Protein AF-A0AAU8VJ16-F1 (afdb_monomer_lite)

InterPro domains:
  IPR004899 Pertactin, central region [PF03212] (388-450)
  IPR011050 Pectin lyase fold/virulence factor [SSF51126] (30-446)
  IPR012332 Autotransporter, pectate lyase C-like domain superfamily [G3DSA:2.160.20.20] (13-450)

pLDDT: mean 84.56, std 13.94, range [34.5, 98.81]

Organism: Neisseria lactamica (NCBI:txid486)

Sequence (450 aa):
MGDKVVPNMKNFDGTDVLEPKNWIIVKERGTGSVTNNGKGKAKYSLGSNKTDTGTVTLADKSWTGENKITFENTSIKGVGSDKVMFANQTLDTPNGMSDTTITFKGNNFLYEDGGKSRADEKDAVHFQKNLHRIPGNPSADIISHTKFVSEPGSALNMYVKSGPGKSRGIGVTQYKESVFYAGKKYYINQTEMEFRGAVNIKLERGNQNRSEHYGVFGNNTTVKGNGIGEPEGSYNKINFYSDVKIDVKPVLDENGKQVAIGDAINIDGKYTHVGISGDGKVQIDGDIHVLNGGTIDLNLKNKDSYINGEIHIGKLNYGGDPDGDQSNPDNQPSGQKLFEENRDDPDPEKNTTKLTLNMSNGARWNATNTSKINDLAIDNEAEITFGSDKRFINISTGTLKGNGIFHMSGDIAGNKSDRLIIRKSSEGHHQITYKDNGAAKTTGNESLLL

Radius of gyration: 23.17 Å; chains: 1; bounding box: 66×43×79 Å

Secondary structure (DSSP, 8-state):
--SSEEEEEE-TTSPEEE--SSEEEEEETTEEEEEETTTEEEP---S---TTSEEEEE--S-SSSEEEEEEESEEEEESSSSEEEEEETTTTTT----EEEEEEESEEEEEEETTS---SEEEEEEEEE---BPTT--SS-EEEEEEEEE-TT-EEEEEEE--SSEEEEEEEEESTT----TT--BEEEEEEEEE-SEEEEEEE-TT-TT-EEEEEEEEE-PPSSSS--SPTT-EEEEEE-S-EEEE-PPEE-TTS-EEE-EEEEEEESTTEEEEE-SSS-EEEESEEEEETT-EEEEEE-STT-EEES-EEES-SBSSS-TT--TT-GGG---S-BSSS---S-SSTTT---EEEEEE-TT-EEEE-S-EEEEEEEE-TT-EEEESBTTB--EEEEEEEEE--EEEEEEETTTTEE-EEEEEEEE-S--EEEEEE-S----SS------

Structure (mmCIF, N/CA/C/O backbone):
data_AF-A0AAU8VJ16-F1
#
_entry.id   AF-A0AAU8VJ16-F1
#
loop_
_atom_site.group_PDB
_atom_site.id
_atom_site.type_symbol
_atom_site.label_atom_id
_atom_site.label_alt_id
_atom_site.label_comp_id
_atom_site.label_asym_id
_atom_site.label_entity_id
_atom_site.label_seq_id
_atom_site.pdbx_PDB_ins_code
_atom_site.Cartn_x
_atom_site.Cartn_y
_atom_site.Cartn_z
_atom_site.occupancy
_atom_site.B_iso_or_equiv
_atom_site.auth_seq_id
_atom_site.auth_comp_id
_atom_site.auth_asym_id
_atom_site.auth_atom_id
_atom_site.pdbx_PDB_model_num
ATOM 1 N N . MET A 1 1 ? -16.758 -8.419 -22.222 1.00 51.06 1 MET A N 1
ATOM 2 C CA . MET A 1 1 ? -16.312 -9.085 -20.976 1.00 51.06 1 MET A CA 1
ATOM 3 C C . MET A 1 1 ? -15.849 -10.498 -21.290 1.00 51.06 1 MET A C 1
ATOM 5 O O . MET A 1 1 ? -16.322 -11.033 -22.284 1.00 51.06 1 MET A O 1
ATOM 9 N N . GLY A 1 2 ? -14.904 -11.030 -20.509 1.00 59.53 2 GLY A N 1
ATOM 10 C CA . GLY A 1 2 ? -14.386 -12.408 -20.546 1.00 59.53 2 GLY A CA 1
ATOM 11 C C . GLY A 1 2 ? -15.400 -13.515 -20.316 1.00 59.53 2 GLY A C 1
ATOM 12 O O . GLY A 1 2 ? -16.479 -13.219 -19.829 1.00 59.53 2 GLY A O 1
ATOM 13 N N . ASP A 1 3 ? -15.014 -14.770 -20.576 1.00 66.69 3 ASP A N 1
ATOM 14 C CA . ASP A 1 3 ? -15.786 -15.962 -20.158 1.00 66.69 3 ASP A CA 1
ATOM 15 C C . ASP A 1 3 ? -15.059 -16.791 -19.078 1.00 66.69 3 ASP A C 1
ATOM 17 O O . ASP A 1 3 ? -15.603 -17.763 -18.560 1.00 66.69 3 ASP A O 1
ATOM 21 N N . LYS A 1 4 ? -13.814 -16.433 -18.726 1.00 75.50 4 LYS A N 1
ATOM 22 C CA . LYS A 1 4 ? -12.993 -17.190 -17.776 1.00 75.50 4 LYS A CA 1
ATOM 23 C C . LYS A 1 4 ? -12.883 -16.462 -16.440 1.00 75.50 4 LYS A C 1
ATOM 25 O O . LYS A 1 4 ? -12.323 -15.368 -16.382 1.00 75.50 4 LYS A O 1
ATOM 30 N N . VAL A 1 5 ? -13.377 -17.108 -15.386 1.00 76.56 5 VAL A N 1
ATOM 31 C CA . VAL A 1 5 ? -13.270 -16.648 -13.996 1.00 76.56 5 VAL A CA 1
ATOM 32 C C . VAL A 1 5 ? -11.818 -16.704 -13.533 1.00 76.56 5 VAL A C 1
ATOM 34 O O . VAL A 1 5 ? -11.137 -17.719 -13.708 1.00 76.56 5 VAL A O 1
ATOM 37 N N . VAL A 1 6 ? -11.353 -15.614 -12.926 1.00 74.06 6 VAL A N 1
ATOM 38 C CA . VAL A 1 6 ? -10.101 -15.579 -12.172 1.00 74.06 6 VAL A CA 1
ATOM 39 C C . VAL A 1 6 ? -10.373 -16.162 -10.785 1.00 74.06 6 VAL A C 1
ATOM 41 O O . VAL A 1 6 ? -11.157 -15.582 -10.031 1.00 74.06 6 VAL A O 1
ATOM 44 N N . PRO A 1 7 ? -9.750 -17.294 -10.413 1.00 74.81 7 PRO A N 1
ATOM 45 C CA . PRO A 1 7 ? -9.987 -17.900 -9.112 1.00 74.81 7 PRO A CA 1
ATOM 46 C C . PRO A 1 7 ? -9.693 -16.926 -7.970 1.00 74.81 7 PRO A C 1
ATOM 48 O O . PRO A 1 7 ? -8.707 -16.193 -8.000 1.00 74.81 7 PRO A O 1
ATOM 51 N N . ASN A 1 8 ? -10.548 -16.957 -6.949 1.00 83.00 8 ASN A N 1
ATOM 52 C CA . ASN A 1 8 ? -10.393 -16.241 -5.682 1.00 83.00 8 ASN A CA 1
ATOM 53 C C . ASN A 1 8 ? -10.434 -14.703 -5.762 1.00 83.00 8 ASN A C 1
ATOM 55 O O . ASN A 1 8 ? -10.378 -14.061 -4.714 1.00 83.00 8 ASN A O 1
ATOM 59 N N . MET A 1 9 ? -10.582 -14.094 -6.941 1.00 88.75 9 MET A N 1
ATOM 60 C CA . MET A 1 9 ? -10.633 -12.639 -7.103 1.00 88.75 9 MET A CA 1
ATOM 61 C C . MET A 1 9 ? -12.059 -12.159 -7.380 1.00 88.75 9 MET A C 1
ATOM 63 O O . MET A 1 9 ? -12.750 -12.696 -8.245 1.00 88.75 9 MET A O 1
ATOM 67 N N . LYS A 1 10 ? -12.497 -11.131 -6.649 1.00 90.94 10 LYS A N 1
ATOM 68 C CA . LYS A 1 10 ? -13.847 -10.566 -6.753 1.00 90.94 10 LYS A CA 1
ATOM 69 C C . LYS A 1 10 ? -13.797 -9.088 -7.111 1.00 90.94 10 LYS A C 1
ATOM 71 O O . LYS A 1 10 ? -12.908 -8.378 -6.641 1.00 90.94 10 LYS A O 1
ATOM 76 N N . ASN A 1 11 ? -14.769 -8.632 -7.894 1.00 90.12 11 ASN A N 1
ATOM 77 C CA . ASN A 1 11 ? -15.029 -7.219 -8.137 1.00 90.12 11 ASN A CA 1
ATOM 78 C C . ASN A 1 11 ? -15.466 -6.512 -6.835 1.00 90.12 11 ASN A C 1
ATOM 80 O O . ASN A 1 11 ? -15.624 -7.120 -5.767 1.00 90.12 11 ASN A O 1
ATOM 84 N N . PHE A 1 12 ? -15.668 -5.201 -6.926 1.00 91.00 12 PHE A N 1
ATOM 85 C CA . PHE A 1 12 ? -16.088 -4.332 -5.821 1.00 91.00 12 PHE A CA 1
ATOM 86 C C . PHE A 1 12 ? -17.484 -4.654 -5.271 1.00 91.00 12 PHE A C 1
ATOM 88 O O . PHE A 1 12 ? -17.771 -4.375 -4.110 1.00 91.00 12 PHE A O 1
ATOM 95 N N . ASP A 1 13 ? -18.336 -5.259 -6.097 1.00 88.94 13 ASP A N 1
ATOM 96 C CA . ASP A 1 13 ? -19.688 -5.716 -5.762 1.00 88.94 13 ASP A CA 1
ATOM 97 C C . ASP A 1 13 ? -19.746 -7.197 -5.333 1.00 88.94 13 ASP A C 1
ATOM 99 O O . ASP A 1 13 ? -20.822 -7.723 -5.063 1.00 88.94 13 ASP A O 1
ATOM 103 N N . GLY A 1 14 ? -18.599 -7.886 -5.274 1.00 88.50 14 GLY A N 1
ATOM 104 C CA . GLY A 1 14 ? -18.513 -9.302 -4.909 1.00 88.50 14 GLY A CA 1
ATOM 105 C C . GLY A 1 14 ? -18.699 -10.290 -6.068 1.00 88.50 14 GLY A C 1
ATOM 106 O O . GLY A 1 14 ? -18.567 -11.498 -5.851 1.00 88.50 14 GLY A O 1
ATOM 107 N N . THR A 1 15 ? -18.951 -9.821 -7.293 1.00 90.38 15 THR A N 1
ATOM 108 C CA . THR A 1 15 ? -19.018 -10.684 -8.486 1.00 90.38 15 THR A CA 1
ATOM 109 C C . THR A 1 15 ? -17.631 -11.181 -8.911 1.00 90.38 15 THR A C 1
ATOM 111 O O . THR A 1 15 ? -16.605 -10.652 -8.480 1.00 90.38 15 THR A O 1
ATOM 114 N N . ASP A 1 16 ? -17.568 -12.230 -9.732 1.00 89.88 16 ASP A N 1
ATOM 115 C CA . ASP A 1 16 ? -16.298 -12.784 -10.216 1.00 89.88 16 ASP A CA 1
ATOM 116 C C . ASP A 1 16 ? -15.562 -11.836 -11.172 1.00 89.88 16 ASP A C 1
ATOM 118 O O . ASP A 1 16 ? -16.153 -11.251 -12.083 1.00 89.88 16 ASP A O 1
ATOM 122 N N . VAL A 1 17 ? -14.238 -11.738 -11.014 1.00 86.62 17 VAL A N 1
ATOM 123 C CA . VAL A 1 17 ? -13.381 -11.074 -12.007 1.00 86.62 17 VAL A CA 1
ATOM 124 C C . VAL A 1 17 ? -13.226 -11.987 -13.225 1.00 86.62 17 VAL A C 1
ATOM 126 O O . VAL A 1 17 ? -12.879 -13.163 -13.097 1.00 86.62 17 VAL A O 1
ATOM 129 N N . LEU A 1 18 ? -13.454 -11.439 -14.422 1.00 83.88 18 LEU A N 1
ATOM 130 C CA . LEU A 1 18 ? -13.369 -12.173 -15.689 1.00 83.88 18 LEU A CA 1
ATOM 131 C C . LEU A 1 18 ? -12.156 -11.720 -16.512 1.00 83.88 18 LEU A C 1
ATOM 133 O O . LEU A 1 18 ? -11.977 -10.524 -16.763 1.00 83.88 18 LEU A O 1
ATOM 137 N N . GLU A 1 19 ? -11.351 -12.675 -16.990 1.00 79.56 19 GLU A N 1
ATOM 138 C CA . GLU A 1 19 ? -10.197 -12.396 -17.860 1.00 79.56 19 GLU A CA 1
ATOM 139 C C . GLU A 1 19 ? -10.647 -11.790 -19.208 1.00 79.56 19 GLU A C 1
ATOM 141 O O . GLU A 1 19 ? -11.591 -12.295 -19.812 1.00 79.56 19 GLU A O 1
ATOM 146 N N . PRO A 1 20 ? -9.990 -10.752 -19.757 1.00 76.44 20 PRO A N 1
ATOM 147 C CA . PRO A 1 20 ? -10.405 -10.144 -21.025 1.00 76.44 20 PRO A CA 1
ATOM 148 C C . PRO A 1 20 ? -10.363 -11.125 -22.218 1.00 76.44 20 PRO A C 1
ATOM 150 O O . PRO A 1 20 ? -9.493 -11.988 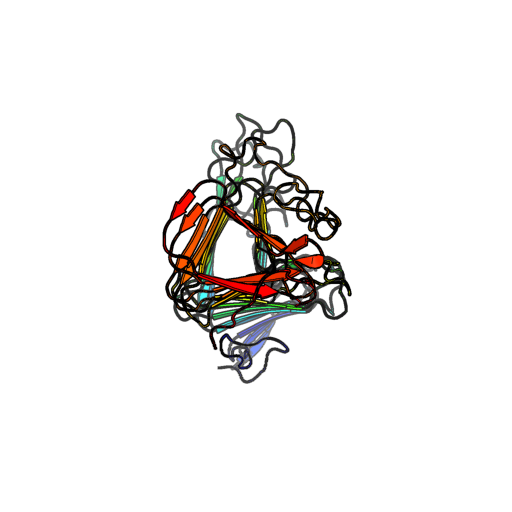-22.309 1.00 76.44 20 PRO A O 1
ATOM 153 N N . LYS A 1 21 ? -11.292 -10.961 -23.179 1.00 70.19 21 LYS A N 1
ATOM 154 C CA . LYS A 1 21 ? -11.467 -11.854 -24.349 1.00 70.19 21 LYS A CA 1
ATOM 155 C C . LYS A 1 21 ? -10.409 -11.719 -25.446 1.00 70.19 21 LYS A C 1
ATOM 157 O O . LYS A 1 21 ? -10.476 -12.497 -26.389 1.00 70.19 21 LYS A O 1
ATOM 162 N N . ASN A 1 22 ? -9.474 -10.773 -25.381 1.00 69.44 22 ASN A N 1
ATOM 163 C CA . ASN A 1 22 ? -8.742 -10.354 -26.582 1.00 69.44 22 ASN A CA 1
ATOM 164 C C . ASN A 1 22 ? -7.301 -10.874 -26.628 1.00 69.44 22 ASN A C 1
ATOM 166 O O . ASN A 1 22 ? -6.994 -11.759 -27.429 1.00 69.44 22 ASN A O 1
ATOM 170 N N . TRP A 1 23 ? -6.426 -10.327 -25.782 1.00 72.62 23 TRP A N 1
ATOM 171 C CA . TRP A 1 23 ? -4.989 -10.585 -25.841 1.00 72.62 23 TRP A CA 1
ATOM 172 C C . TRP A 1 23 ? -4.495 -11.257 -24.569 1.00 72.62 23 TRP A C 1
ATOM 174 O O . TRP A 1 23 ? -4.743 -10.767 -23.469 1.00 72.62 23 TRP A O 1
ATOM 184 N N . ILE A 1 24 ? -3.764 -12.361 -24.729 1.00 75.75 24 ILE A N 1
ATOM 185 C CA . ILE A 1 24 ? -3.084 -13.044 -23.627 1.00 75.75 24 ILE A CA 1
ATOM 186 C C . ILE A 1 24 ? -1.586 -13.112 -23.930 1.00 75.75 24 ILE A C 1
ATOM 188 O O . ILE A 1 24 ? -1.179 -13.681 -24.945 1.00 75.75 24 ILE A O 1
ATOM 192 N N . ILE A 1 25 ? -0.775 -12.561 -23.030 1.00 77.94 25 ILE A N 1
ATOM 193 C CA . ILE A 1 25 ? 0.686 -12.656 -23.030 1.00 77.94 25 ILE A CA 1
ATOM 194 C C . ILE A 1 25 ? 1.082 -13.629 -21.922 1.00 77.94 25 ILE A C 1
ATOM 196 O O . ILE A 1 25 ? 0.702 -13.434 -20.770 1.00 77.94 25 ILE A O 1
ATOM 200 N N . VAL A 1 26 ? 1.841 -14.674 -22.252 1.00 73.12 26 VAL A N 1
ATOM 201 C CA . VAL A 1 26 ? 2.307 -15.669 -21.271 1.00 73.12 26 VAL A CA 1
ATOM 202 C C . VAL A 1 26 ? 3.798 -15.912 -21.449 1.00 73.12 26 VAL A C 1
ATOM 204 O O . VAL A 1 26 ? 4.249 -16.146 -22.574 1.00 73.12 26 VAL A O 1
ATOM 207 N N . LYS A 1 27 ? 4.556 -15.911 -20.347 1.00 69.69 27 LYS A N 1
ATOM 208 C CA . LYS A 1 27 ? 5.948 -16.384 -20.321 1.00 69.69 27 LYS A CA 1
ATOM 209 C C . LYS A 1 27 ? 6.040 -17.732 -19.602 1.00 69.69 27 LYS A C 1
ATOM 211 O O . LYS A 1 27 ? 5.878 -17.827 -18.383 1.00 69.69 27 LYS A O 1
ATOM 216 N N . GLU A 1 28 ? 6.344 -18.774 -20.374 1.00 67.75 28 GLU A N 1
ATOM 217 C CA . GLU A 1 28 ? 6.612 -20.134 -19.901 1.00 67.75 28 GLU A CA 1
ATOM 218 C C . GLU A 1 28 ? 8.118 -20.399 -20.058 1.00 67.75 28 GLU A C 1
ATOM 220 O O . GLU A 1 28 ? 8.608 -20.549 -21.175 1.00 67.75 28 GLU A O 1
ATOM 225 N N . ARG A 1 29 ? 8.865 -20.390 -18.940 1.00 62.47 29 ARG A N 1
ATOM 226 C CA . ARG A 1 29 ? 10.309 -20.716 -18.832 1.00 62.47 29 ARG A CA 1
ATOM 227 C C . ARG A 1 29 ? 11.164 -20.323 -20.051 1.00 62.47 29 ARG A C 1
ATOM 229 O O . ARG A 1 29 ? 11.366 -21.116 -20.965 1.00 62.47 29 ARG A O 1
ATOM 236 N N . GLY A 1 30 ? 11.702 -19.105 -20.045 1.00 56.12 30 GLY A N 1
ATOM 237 C CA . GLY A 1 30 ? 12.619 -18.611 -21.084 1.00 56.12 30 GLY A CA 1
ATOM 238 C C . GLY A 1 30 ? 11.999 -18.383 -22.471 1.00 56.12 30 GLY A C 1
ATOM 239 O O . GLY A 1 30 ? 12.642 -17.777 -23.319 1.00 56.12 30 GLY A O 1
ATOM 240 N N . THR A 1 31 ? 10.741 -18.781 -22.705 1.00 55.09 31 THR A N 1
ATOM 241 C CA . THR A 1 31 ? 10.018 -18.515 -23.958 1.00 55.09 31 THR A CA 1
ATOM 242 C C . THR A 1 31 ? 8.702 -17.776 -23.704 1.00 55.09 31 THR A C 1
ATOM 244 O O . THR A 1 31 ? 7.979 -18.055 -22.747 1.00 55.09 31 THR A O 1
ATOM 247 N N . GLY A 1 32 ? 8.410 -16.778 -24.542 1.00 59.78 32 GLY A N 1
ATOM 248 C CA . GLY A 1 32 ? 7.177 -15.991 -24.503 1.00 59.78 32 GLY A CA 1
ATOM 249 C C . GLY A 1 32 ? 6.189 -16.421 -25.588 1.00 59.78 32 GLY A C 1
ATOM 250 O O . GLY A 1 32 ? 6.571 -16.942 -26.637 1.00 59.78 32 GLY A O 1
ATOM 251 N N . SER A 1 33 ? 4.899 -16.193 -25.361 1.00 53.28 33 SER A N 1
ATOM 252 C CA . SER A 1 33 ? 3.878 -16.309 -26.404 1.00 53.28 33 SER A CA 1
ATOM 253 C C . SER A 1 33 ? 2.828 -15.214 -26.264 1.00 53.28 33 SER A C 1
ATOM 255 O O . SER A 1 33 ? 2.486 -14.808 -25.152 1.00 53.28 33 SER A O 1
ATOM 257 N N . VAL A 1 34 ? 2.318 -14.742 -27.402 1.00 58.56 34 VAL A N 1
ATOM 258 C CA . VAL A 1 34 ? 1.221 -13.777 -27.484 1.00 58.56 34 VAL A CA 1
ATOM 259 C C . VAL A 1 34 ? 0.097 -14.424 -28.279 1.00 58.56 34 VAL A C 1
ATOM 261 O O . VAL A 1 34 ? 0.262 -14.810 -29.435 1.00 58.56 34 VAL A O 1
ATOM 264 N N . THR A 1 35 ? -1.065 -14.575 -27.659 1.00 53.47 35 THR A N 1
ATOM 265 C CA . THR A 1 35 ? -2.244 -15.135 -28.322 1.00 53.47 35 THR A CA 1
ATOM 266 C C . THR A 1 35 ? -3.280 -14.040 -28.493 1.00 53.47 35 THR A C 1
ATOM 268 O O . THR A 1 35 ? -3.657 -13.392 -27.517 1.00 53.47 35 THR A O 1
ATOM 271 N N . ASN A 1 36 ? -3.740 -13.851 -29.729 1.00 61.31 36 ASN A N 1
ATOM 272 C CA . ASN A 1 36 ? -4.968 -13.119 -30.006 1.00 61.31 36 ASN A CA 1
ATOM 273 C C . ASN A 1 36 ? -6.073 -14.153 -30.225 1.00 61.31 36 ASN A C 1
ATOM 275 O O . ASN A 1 36 ? -5.966 -14.993 -31.125 1.00 61.31 36 ASN A O 1
ATOM 279 N N . ASN A 1 37 ? -7.132 -14.085 -29.423 1.00 56.41 37 ASN A N 1
ATOM 280 C CA . ASN A 1 37 ? -8.215 -15.068 -29.439 1.00 56.41 37 ASN A CA 1
ATOM 281 C C . ASN A 1 37 ? -8.978 -15.145 -30.782 1.00 56.41 37 ASN A C 1
ATOM 283 O O . ASN A 1 37 ? -9.741 -16.085 -30.979 1.00 56.41 37 ASN A O 1
ATOM 287 N N . GLY A 1 38 ? -8.735 -14.229 -31.733 1.00 50.56 38 GLY A N 1
ATOM 288 C CA . GLY A 1 38 ? -9.281 -14.283 -33.095 1.00 50.56 38 GLY A CA 1
ATOM 289 C C . GLY A 1 38 ? -8.346 -14.797 -34.204 1.00 50.56 38 GLY A C 1
ATOM 290 O O . GLY A 1 38 ? -8.825 -15.003 -35.316 1.00 50.56 38 GLY A O 1
ATOM 291 N N . LYS A 1 39 ? -7.029 -14.971 -33.978 1.00 51.69 39 LYS A N 1
ATOM 292 C CA . LYS A 1 39 ? -6.057 -15.268 -35.068 1.00 51.69 39 LYS A CA 1
ATOM 293 C C . LYS A 1 39 ? -4.964 -16.302 -34.736 1.00 51.69 39 LYS A C 1
ATOM 295 O O . LYS A 1 39 ? -3.974 -16.403 -35.456 1.00 51.69 39 LYS A O 1
ATOM 300 N N . GLY A 1 40 ? -5.151 -17.114 -33.695 1.00 54.44 40 GLY A N 1
ATOM 301 C CA . GLY A 1 40 ? -4.187 -18.152 -33.303 1.00 54.44 40 GLY A CA 1
ATOM 302 C C . GLY A 1 40 ? -2.996 -17.617 -32.493 1.00 54.44 40 GLY A C 1
ATOM 303 O O . GLY A 1 40 ? -2.918 -16.432 -32.165 1.00 54.44 40 GLY A O 1
ATOM 304 N N . LYS A 1 41 ? -2.078 -18.513 -32.100 1.00 49.53 41 LYS A N 1
ATOM 305 C CA . LYS A 1 41 ? -0.912 -18.176 -31.262 1.00 49.53 41 LYS A CA 1
ATOM 306 C C . LYS A 1 41 ? 0.224 -17.607 -32.116 1.00 49.53 41 LYS A C 1
ATOM 308 O O . LYS A 1 41 ? 0.765 -18.327 -32.952 1.00 49.53 41 LYS A O 1
ATOM 313 N N . ALA A 1 42 ? 0.652 -16.377 -31.845 1.00 48.09 42 ALA A N 1
ATOM 314 C CA . ALA A 1 42 ? 1.923 -15.855 -32.332 1.00 48.09 42 ALA A CA 1
ATOM 315 C C . ALA A 1 42 ? 3.000 -16.091 -31.257 1.00 48.09 42 ALA A C 1
ATOM 317 O O . ALA A 1 42 ? 2.889 -15.640 -30.115 1.00 48.09 42 ALA A O 1
ATOM 318 N N . LYS A 1 43 ? 4.048 -16.849 -31.585 1.00 43.66 43 LYS A N 1
ATOM 319 C CA . LYS A 1 43 ? 5.200 -17.003 -30.686 1.00 43.66 43 LYS A CA 1
ATOM 320 C C . LYS A 1 43 ? 6.145 -15.822 -30.907 1.00 43.66 43 LYS A C 1
ATOM 322 O O . LYS A 1 43 ? 6.612 -15.631 -32.023 1.00 43.66 43 LYS A O 1
ATOM 327 N N . TYR A 1 44 ? 6.441 -15.067 -29.852 1.00 41.22 44 TYR A N 1
ATOM 328 C CA . TYR A 1 44 ? 7.488 -14.045 -29.850 1.00 41.22 44 TYR A CA 1
ATOM 329 C C . TYR A 1 44 ? 8.476 -14.363 -28.731 1.00 41.22 44 TYR A C 1
ATOM 331 O O . TYR A 1 44 ? 8.076 -14.651 -27.603 1.00 41.22 44 TYR A O 1
ATOM 339 N N . SER A 1 45 ? 9.769 -14.303 -29.028 1.00 41.50 45 SER A N 1
ATOM 340 C CA . SER A 1 45 ? 10.815 -14.488 -28.025 1.00 41.50 45 SER A CA 1
ATOM 341 C C . SER A 1 45 ? 10.952 -13.213 -27.194 1.00 41.50 45 SER A C 1
ATOM 343 O O . SER A 1 45 ? 11.519 -12.227 -27.655 1.00 41.50 45 SER A O 1
ATOM 345 N N . LEU A 1 46 ? 10.418 -13.217 -25.971 1.00 51.09 46 LEU A N 1
ATOM 346 C CA . LEU A 1 46 ? 10.682 -12.160 -24.992 1.00 51.09 46 LEU A CA 1
ATOM 347 C C . LEU A 1 46 ? 12.099 -12.369 -24.438 1.00 51.09 46 LEU A C 1
ATOM 349 O O . LEU A 1 46 ? 12.411 -13.436 -23.913 1.00 51.09 46 LEU A O 1
ATOM 353 N N . GLY A 1 47 ? 12.957 -11.364 -24.632 1.00 45.88 47 GLY A N 1
ATOM 354 C CA . GLY A 1 47 ? 14.425 -11.449 -24.686 1.00 45.88 47 GLY A CA 1
ATOM 355 C C . GLY A 1 47 ? 15.197 -11.763 -23.400 1.00 45.88 47 GLY A C 1
ATOM 356 O O . GLY A 1 47 ? 16.298 -11.255 -23.228 1.00 45.88 47 GLY A O 1
ATOM 357 N N . SER A 1 48 ? 14.683 -12.601 -22.501 1.00 54.09 48 SER A N 1
ATOM 358 C CA . SER A 1 48 ? 15.468 -13.086 -21.364 1.00 54.09 48 SER A CA 1
ATOM 359 C C . SER A 1 48 ? 15.099 -14.521 -20.995 1.00 54.09 48 SER A C 1
ATOM 361 O O . SER A 1 48 ? 13.981 -14.795 -20.546 1.00 54.09 48 SER A O 1
ATOM 363 N N . ASN A 1 49 ? 16.089 -15.415 -21.108 1.00 56.50 49 ASN A N 1
ATOM 364 C CA . ASN A 1 49 ? 16.051 -16.765 -20.537 1.00 56.50 49 ASN A CA 1
ATOM 365 C C . ASN A 1 49 ? 16.106 -16.754 -18.999 1.00 56.50 49 ASN A C 1
ATOM 367 O O . ASN A 1 49 ? 15.942 -17.807 -18.385 1.00 56.50 49 ASN A O 1
ATOM 371 N N . LYS A 1 50 ? 16.347 -15.595 -18.365 1.00 63.12 50 LYS A N 1
ATOM 372 C CA . LYS A 1 50 ? 16.422 -15.496 -16.910 1.00 63.12 50 LYS A CA 1
ATOM 373 C C . LYS A 1 50 ? 15.018 -15.494 -16.298 1.00 63.12 50 LYS A C 1
ATOM 375 O O . LYS A 1 50 ? 14.130 -14.752 -16.730 1.00 63.12 50 LYS A O 1
ATOM 380 N N . THR A 1 51 ? 14.811 -16.349 -15.303 1.00 59.81 51 THR A N 1
ATOM 381 C CA . THR A 1 51 ? 13.527 -16.524 -14.603 1.00 59.81 51 THR A CA 1
ATOM 382 C C . THR A 1 51 ? 13.254 -15.431 -13.570 1.00 59.81 51 THR A C 1
ATOM 384 O O . THR A 1 51 ? 12.093 -15.171 -13.283 1.00 59.81 51 THR A O 1
ATOM 387 N N . ASP A 1 52 ? 14.302 -14.743 -13.108 1.00 67.25 52 ASP A N 1
ATOM 388 C CA . ASP A 1 52 ? 14.266 -13.589 -12.191 1.00 67.25 52 ASP A CA 1
ATOM 389 C C . ASP A 1 52 ? 13.692 -12.304 -12.816 1.00 67.25 52 ASP A C 1
ATOM 391 O O . ASP A 1 52 ? 13.529 -11.289 -12.142 1.00 67.25 52 ASP A O 1
ATOM 395 N N . THR A 1 53 ? 13.353 -12.343 -14.108 1.00 74.38 53 THR A N 1
ATOM 396 C CA . THR A 1 53 ? 12.752 -11.226 -14.845 1.00 74.38 53 THR A CA 1
ATOM 397 C C . THR A 1 53 ? 11.230 -11.318 -14.917 1.00 74.38 53 THR A C 1
ATOM 399 O O . THR A 1 53 ? 10.623 -12.338 -14.583 1.00 74.38 53 THR A O 1
ATOM 402 N N . GLY A 1 54 ? 10.603 -10.247 -15.410 1.00 79.75 54 GLY A N 1
ATOM 403 C CA . GLY A 1 54 ? 9.167 -10.204 -15.648 1.00 79.75 54 GLY A CA 1
ATOM 404 C C . GLY A 1 54 ? 8.721 -10.965 -16.898 1.00 79.75 54 GLY A C 1
ATOM 405 O O . GLY A 1 54 ? 9.507 -11.194 -17.826 1.00 79.75 54 GLY A O 1
ATOM 406 N N . THR A 1 55 ? 7.429 -11.302 -16.963 1.00 83.44 55 THR A N 1
ATOM 407 C CA . THR A 1 55 ? 6.769 -11.681 -18.227 1.00 83.44 55 THR A CA 1
ATOM 408 C C . THR A 1 55 ? 6.935 -10.571 -19.257 1.00 83.44 55 THR A C 1
ATOM 410 O O . THR A 1 55 ? 7.396 -10.831 -20.363 1.00 83.44 55 THR A O 1
ATOM 413 N N . VAL A 1 56 ? 6.668 -9.327 -18.866 1.00 84.06 56 VAL A N 1
ATOM 414 C CA . VAL A 1 56 ? 7.081 -8.122 -19.585 1.00 84.06 56 VAL A CA 1
ATOM 415 C C . VAL A 1 56 ? 8.255 -7.514 -18.832 1.00 84.06 56 VAL A C 1
ATOM 417 O O . VAL A 1 56 ? 8.139 -7.204 -17.649 1.00 84.06 56 VAL A O 1
ATOM 420 N N . THR A 1 57 ? 9.390 -7.358 -19.512 1.00 80.81 57 THR A N 1
ATOM 421 C CA . THR A 1 57 ? 10.587 -6.729 -18.943 1.00 80.81 57 THR A CA 1
ATOM 422 C C . THR A 1 57 ? 10.901 -5.441 -19.686 1.00 80.81 57 THR A C 1
ATOM 424 O O . THR A 1 57 ? 10.963 -5.440 -20.914 1.00 80.81 57 THR A O 1
ATOM 427 N N . LEU A 1 58 ? 11.103 -4.363 -18.933 1.00 77.62 58 LEU A N 1
ATOM 428 C CA . LEU A 1 58 ? 11.457 -3.038 -19.424 1.00 77.62 58 LEU A CA 1
ATOM 429 C C . LEU A 1 58 ? 12.917 -2.762 -19.061 1.00 77.62 58 LEU A C 1
ATOM 431 O O . LEU A 1 58 ? 13.249 -2.529 -17.898 1.00 77.62 58 LEU A O 1
ATOM 435 N N . ALA A 1 59 ? 13.779 -2.869 -20.067 1.00 72.81 59 ALA A N 1
ATOM 436 C CA . ALA A 1 59 ? 15.202 -2.568 -19.993 1.00 72.81 59 ALA A CA 1
ATOM 437 C C . ALA A 1 59 ? 15.682 -2.246 -21.415 1.00 72.81 59 ALA A C 1
ATOM 439 O O . ALA A 1 59 ? 15.848 -3.149 -22.234 1.00 72.81 59 ALA A O 1
ATOM 440 N N . ASP A 1 60 ? 15.850 -0.964 -21.733 1.00 67.81 60 ASP A N 1
ATOM 441 C CA . ASP A 1 60 ? 16.228 -0.500 -23.075 1.00 67.81 60 ASP A CA 1
ATOM 442 C C . ASP A 1 60 ? 17.705 -0.097 -23.186 1.00 67.81 60 ASP A C 1
ATOM 444 O O . ASP A 1 60 ? 18.160 0.257 -24.272 1.00 67.81 60 ASP A O 1
ATOM 448 N N . LYS A 1 61 ? 18.473 -0.211 -22.091 1.00 73.50 61 LYS A N 1
ATOM 449 C CA . LYS A 1 61 ? 19.916 0.083 -22.051 1.00 73.50 61 LYS A CA 1
ATOM 450 C C . LYS A 1 61 ? 20.229 1.472 -22.611 1.00 73.50 61 LYS A C 1
ATOM 452 O O . LYS A 1 61 ? 21.232 1.647 -23.307 1.00 73.50 61 LYS A O 1
ATOM 457 N N . SER A 1 62 ? 19.358 2.431 -22.341 1.00 71.44 62 SER A N 1
ATOM 458 C CA . SER A 1 62 ? 19.518 3.811 -22.760 1.00 71.44 62 SER A CA 1
ATOM 459 C C . SER A 1 62 ? 19.042 4.730 -21.640 1.00 71.44 62 SER A C 1
ATOM 461 O O . SER A 1 62 ? 18.209 4.357 -20.826 1.00 71.44 62 SER A O 1
ATOM 463 N N . TRP A 1 63 ? 19.593 5.937 -21.577 1.00 71.56 63 TRP A N 1
ATOM 464 C CA . TRP A 1 63 ? 19.075 7.046 -20.763 1.00 71.56 63 TRP A CA 1
ATOM 465 C C . TRP A 1 63 ? 18.570 8.195 -21.646 1.00 71.56 63 TRP A C 1
ATOM 467 O O . TRP A 1 63 ? 18.293 9.291 -21.167 1.00 71.56 63 TRP A O 1
ATOM 477 N N . THR A 1 64 ? 18.497 7.958 -22.956 1.00 73.38 64 THR A N 1
ATOM 478 C CA . THR A 1 64 ? 18.013 8.905 -23.959 1.00 73.38 64 THR A CA 1
ATOM 479 C C . THR A 1 64 ? 16.888 8.282 -24.765 1.00 73.38 64 THR A C 1
ATOM 481 O O . THR A 1 64 ? 16.986 7.128 -25.180 1.00 73.38 64 THR A O 1
ATOM 484 N N . GLY A 1 65 ? 15.866 9.075 -25.067 1.00 76.69 65 GLY A N 1
ATOM 485 C CA . GLY A 1 65 ? 14.697 8.619 -25.808 1.00 76.69 65 GLY A CA 1
ATOM 486 C C . GLY A 1 65 ? 13.491 8.402 -24.906 1.00 76.69 65 GLY A C 1
ATOM 487 O O . GLY A 1 65 ? 13.507 8.741 -23.723 1.00 76.69 65 GLY A O 1
ATOM 488 N N . GLU A 1 66 ? 12.430 7.879 -25.506 1.00 83.12 66 GLU A N 1
ATOM 489 C CA . GLU A 1 66 ? 11.129 7.733 -24.868 1.00 83.12 66 GLU A CA 1
ATOM 490 C C . GLU A 1 66 ? 10.501 6.401 -25.290 1.00 83.12 66 GLU A C 1
ATOM 492 O O . GLU A 1 66 ? 10.380 6.106 -26.482 1.00 83.12 66 GLU A O 1
ATOM 497 N N . ASN A 1 67 ? 10.071 5.608 -24.313 1.00 80.50 67 ASN A N 1
ATOM 498 C CA . ASN A 1 67 ? 9.307 4.388 -24.526 1.00 80.50 67 ASN A CA 1
ATOM 499 C C . ASN A 1 67 ? 7.834 4.656 -24.217 1.00 80.50 67 ASN A C 1
ATOM 501 O O . ASN A 1 67 ? 7.484 5.061 -23.110 1.00 80.50 67 ASN A O 1
ATOM 505 N N . LYS A 1 68 ? 6.953 4.383 -25.181 1.00 86.25 68 LYS A N 1
ATOM 506 C CA . LYS A 1 68 ? 5.496 4.462 -25.011 1.00 86.25 68 LYS A CA 1
ATOM 507 C C . LYS A 1 68 ? 4.885 3.095 -25.252 1.00 86.25 68 LYS A C 1
ATOM 509 O O . LYS A 1 68 ? 4.945 2.573 -26.361 1.00 86.25 68 LYS A O 1
ATOM 514 N N . ILE A 1 69 ? 4.302 2.514 -24.211 1.00 87.81 69 ILE A N 1
ATOM 515 C CA . ILE A 1 69 ? 3.750 1.159 -24.239 1.00 87.81 69 ILE A CA 1
ATOM 516 C C . ILE A 1 69 ? 2.289 1.231 -23.819 1.00 87.81 69 ILE A C 1
ATOM 518 O O . ILE A 1 69 ? 1.970 1.786 -22.773 1.00 87.81 69 ILE A O 1
ATOM 522 N N . THR A 1 70 ? 1.384 0.675 -24.623 1.00 90.44 70 THR A N 1
ATOM 523 C CA . THR A 1 70 ? -0.046 0.610 -24.295 1.00 90.44 70 THR A CA 1
ATOM 524 C C . THR A 1 70 ? -0.517 -0.836 -24.262 1.00 90.44 70 THR A C 1
ATOM 526 O O . THR A 1 70 ? -0.327 -1.578 -25.224 1.00 90.44 70 THR A O 1
ATOM 529 N N . PHE A 1 71 ? -1.163 -1.213 -23.163 1.00 91.00 71 PHE A N 1
ATOM 530 C CA . PHE A 1 71 ? -1.896 -2.461 -23.013 1.00 91.00 71 PHE A CA 1
ATOM 531 C C . PHE A 1 71 ? -3.387 -2.151 -23.004 1.00 91.00 71 PHE A C 1
ATOM 533 O O . PHE A 1 71 ? -3.877 -1.411 -22.152 1.00 91.00 71 PHE A O 1
ATOM 540 N N . GLU A 1 72 ? -4.114 -2.718 -23.959 1.00 92.19 72 GLU A N 1
ATOM 541 C CA . GLU A 1 72 ? -5.557 -2.549 -24.055 1.00 92.19 72 GLU A CA 1
ATOM 542 C C . GLU A 1 72 ? -6.241 -3.908 -23.999 1.00 92.19 72 GLU A C 1
ATOM 544 O O . GLU A 1 72 ? -5.947 -4.798 -24.801 1.00 92.19 72 GLU A O 1
ATOM 549 N N . ASN A 1 73 ? -7.157 -4.076 -23.043 1.00 89.69 73 ASN A N 1
ATOM 550 C CA . ASN A 1 73 ? -7.921 -5.309 -22.860 1.00 89.69 73 ASN A CA 1
ATOM 551 C C . ASN A 1 73 ? -7.036 -6.574 -22.844 1.00 89.69 73 ASN A C 1
ATOM 553 O O . ASN A 1 73 ? -7.321 -7.567 -23.526 1.00 89.69 73 ASN A O 1
ATOM 557 N N . THR A 1 74 ? -5.918 -6.505 -22.116 1.00 88.25 74 THR A N 1
ATOM 558 C CA . THR A 1 74 ? -4.856 -7.516 -22.137 1.00 88.25 74 THR A CA 1
ATOM 559 C C . THR A 1 74 ? -4.779 -8.288 -20.822 1.00 88.25 74 THR A C 1
ATOM 561 O O . THR A 1 74 ? -4.877 -7.718 -19.738 1.00 88.25 74 THR A O 1
ATOM 564 N N . SER A 1 75 ? -4.545 -9.597 -20.914 1.00 89.44 75 SER A N 1
ATOM 565 C CA . SER A 1 75 ? -4.121 -10.434 -19.794 1.00 89.44 75 SER A CA 1
ATOM 566 C C . SER A 1 75 ? -2.640 -10.795 -19.926 1.00 89.44 75 SER A C 1
ATOM 568 O O . SER A 1 75 ? -2.233 -11.381 -20.926 1.00 89.44 75 SER A O 1
ATOM 570 N N . ILE A 1 76 ? -1.831 -10.473 -18.921 1.00 88.62 76 ILE A N 1
ATOM 571 C CA . ILE A 1 76 ? -0.401 -10.783 -18.856 1.00 88.62 76 ILE A CA 1
ATOM 572 C C . ILE A 1 76 ? -0.185 -11.784 -17.724 1.00 88.62 76 ILE A C 1
ATOM 574 O O . ILE A 1 76 ? -0.598 -11.536 -16.592 1.00 88.62 76 ILE A O 1
ATOM 578 N N . LYS A 1 77 ? 0.432 -12.926 -18.031 1.00 86.88 77 LYS A N 1
ATOM 579 C CA . LYS A 1 77 ? 0.549 -14.057 -17.107 1.00 86.88 77 LYS A CA 1
ATOM 580 C C . LYS A 1 77 ? 1.992 -14.518 -16.944 1.00 86.88 77 LYS A C 1
ATOM 582 O O . LYS A 1 77 ? 2.592 -15.040 -17.889 1.00 86.88 77 LYS A O 1
ATOM 587 N N . GLY A 1 78 ? 2.493 -14.396 -15.723 1.00 80.25 78 GLY A N 1
ATOM 588 C CA . GLY A 1 78 ? 3.723 -15.010 -15.258 1.00 80.25 78 GLY A CA 1
ATOM 589 C C . GLY A 1 78 ? 3.475 -16.397 -14.690 1.00 80.25 78 GLY A C 1
ATOM 590 O O . GLY A 1 78 ? 2.799 -16.574 -13.681 1.00 80.25 78 GLY A O 1
ATOM 591 N N . VAL A 1 79 ? 3.992 -17.407 -15.393 1.00 73.31 79 VAL A N 1
ATOM 592 C CA . VAL A 1 79 ? 3.916 -18.821 -14.977 1.00 73.31 79 VAL A CA 1
ATOM 593 C C . VAL A 1 79 ? 5.311 -19.377 -14.683 1.00 73.31 79 VAL A C 1
ATOM 595 O O . VAL A 1 79 ? 5.481 -20.207 -13.794 1.00 73.31 79 VAL A O 1
ATOM 598 N N . GLY A 1 80 ? 6.322 -18.939 -15.443 1.00 68.94 80 GLY A N 1
ATOM 599 C CA . GLY A 1 80 ? 7.731 -19.285 -15.218 1.00 68.94 80 GLY A CA 1
ATOM 600 C C . GLY A 1 80 ? 8.637 -18.087 -14.925 1.00 68.94 80 GLY A C 1
ATOM 601 O O . GLY A 1 80 ? 9.854 -18.259 -14.942 1.00 68.94 80 GLY A O 1
ATOM 602 N N . SER A 1 81 ? 8.062 -16.900 -14.735 1.00 74.94 81 SER A N 1
ATOM 603 C CA . SER A 1 81 ? 8.748 -15.680 -14.300 1.00 74.94 81 SER A CA 1
ATOM 604 C C . SER A 1 81 ? 8.625 -15.497 -12.790 1.00 74.94 81 SER A C 1
ATOM 606 O O . SER A 1 81 ? 7.918 -16.246 -12.116 1.00 74.94 81 SER A O 1
ATOM 608 N N . ASP A 1 82 ? 9.320 -14.496 -12.262 1.00 84.88 82 ASP A N 1
ATOM 609 C CA . ASP A 1 82 ? 9.165 -14.071 -10.871 1.00 84.88 82 ASP A CA 1
ATOM 610 C C . ASP A 1 82 ? 8.310 -12.821 -10.729 1.00 84.88 82 ASP A C 1
ATOM 612 O O . ASP A 1 82 ? 7.941 -12.451 -9.617 1.00 84.88 82 ASP A O 1
ATOM 616 N N . LYS A 1 83 ? 8.015 -12.157 -11.844 1.00 87.44 83 LYS A N 1
ATOM 617 C CA . LYS A 1 83 ? 7.213 -10.941 -11.905 1.00 87.44 83 LYS A CA 1
ATOM 618 C C . LYS A 1 83 ? 6.320 -10.985 -13.147 1.00 87.44 83 LYS A C 1
ATOM 620 O O . LYS A 1 83 ? 6.713 -11.560 -14.169 1.00 87.44 83 LYS A O 1
ATOM 625 N N . VAL A 1 84 ? 5.179 -10.302 -13.139 1.00 89.69 84 VAL A N 1
ATOM 626 C CA . VAL A 1 84 ? 4.398 -10.111 -14.376 1.00 89.69 84 VAL A CA 1
ATOM 627 C C . VAL A 1 84 ? 5.004 -8.981 -15.193 1.00 89.69 84 VAL A C 1
ATOM 629 O O . VAL A 1 84 ? 5.398 -9.187 -16.340 1.00 89.69 84 VAL A O 1
ATOM 632 N N . MET A 1 85 ? 5.153 -7.806 -14.590 1.00 89.62 85 MET A N 1
ATOM 633 C CA . MET A 1 85 ? 5.838 -6.661 -15.175 1.00 89.62 85 MET A CA 1
ATOM 634 C C . MET A 1 85 ? 7.039 -6.279 -14.327 1.00 89.62 85 MET A C 1
ATOM 636 O O . MET A 1 85 ? 6.918 -6.076 -13.120 1.00 89.62 85 MET A O 1
ATOM 640 N N . PHE A 1 86 ? 8.192 -6.152 -14.972 1.00 84.19 86 PHE A N 1
ATOM 641 C CA . PHE A 1 86 ? 9.437 -5.811 -14.307 1.00 84.19 86 PHE A CA 1
ATOM 642 C C . PHE A 1 86 ? 10.169 -4.714 -15.068 1.00 84.19 86 PHE A C 1
ATOM 644 O O . PHE A 1 86 ? 10.496 -4.894 -16.238 1.00 84.19 86 PHE A O 1
ATOM 651 N N . ALA A 1 87 ? 10.444 -3.593 -14.412 1.00 80.62 87 ALA A N 1
ATOM 652 C CA . ALA A 1 87 ? 11.377 -2.594 -14.919 1.00 80.62 87 ALA A CA 1
ATOM 653 C C . ALA A 1 87 ? 12.613 -2.612 -14.034 1.00 80.62 87 ALA A C 1
ATOM 655 O O . ALA A 1 87 ? 12.489 -2.492 -12.816 1.00 80.62 87 ALA A O 1
ATOM 656 N N . ASN A 1 88 ? 13.794 -2.776 -14.621 1.00 76.56 88 ASN A N 1
ATOM 657 C CA . ASN A 1 88 ? 15.015 -2.854 -13.834 1.00 76.56 88 ASN A CA 1
ATOM 658 C C . ASN A 1 88 ? 16.187 -2.187 -14.553 1.00 76.56 88 ASN A C 1
ATOM 660 O O . ASN A 1 88 ? 16.604 -2.606 -15.631 1.00 76.56 88 ASN A O 1
ATOM 664 N N . GLN A 1 89 ? 16.739 -1.164 -13.899 1.00 73.50 89 GLN A N 1
ATOM 665 C CA . GLN A 1 89 ? 17.864 -0.375 -14.402 1.00 73.50 89 GLN A CA 1
ATOM 666 C C . GLN A 1 89 ? 19.213 -1.107 -14.362 1.00 73.50 89 GLN A C 1
ATOM 668 O O . GLN A 1 89 ? 20.171 -0.651 -14.983 1.00 73.50 89 GLN A O 1
ATOM 673 N N . THR A 1 90 ? 19.325 -2.201 -13.606 1.00 70.06 90 THR A N 1
ATOM 674 C CA . THR A 1 90 ? 20.579 -2.935 -13.377 1.00 70.06 90 THR A CA 1
ATOM 675 C C . THR A 1 90 ? 20.631 -4.290 -14.079 1.00 70.06 90 THR A C 1
ATOM 677 O O . THR A 1 90 ? 21.669 -4.946 -14.015 1.00 70.06 90 THR A O 1
ATOM 680 N N . LEU A 1 91 ? 19.558 -4.707 -14.771 1.00 67.56 91 LEU A N 1
ATOM 681 C CA . LEU A 1 91 ? 19.474 -6.022 -15.427 1.00 67.56 91 LEU A CA 1
ATOM 682 C C . LEU A 1 91 ? 20.651 -6.301 -16.364 1.00 67.56 91 LEU A C 1
ATOM 684 O O . LEU A 1 91 ? 21.174 -7.414 -16.367 1.00 67.56 91 LEU A O 1
ATOM 688 N N . ASP A 1 92 ? 21.050 -5.277 -17.115 1.00 60.19 92 ASP A N 1
ATOM 689 C CA . ASP A 1 92 ? 22.186 -5.279 -18.025 1.00 60.19 92 ASP A CA 1
ATOM 690 C C . ASP A 1 92 ? 22.929 -3.941 -17.872 1.00 60.19 92 ASP A C 1
ATOM 692 O O . ASP A 1 92 ? 22.744 -2.998 -18.647 1.00 60.19 92 ASP A O 1
ATOM 696 N N . THR A 1 93 ? 23.740 -3.833 -16.818 1.00 59.22 93 THR A N 1
ATOM 697 C CA . THR A 1 93 ? 24.655 -2.699 -16.628 1.00 59.22 93 THR A CA 1
ATOM 698 C C . THR A 1 93 ? 25.565 -2.537 -17.857 1.00 59.22 93 THR A C 1
ATOM 700 O O . THR A 1 93 ? 25.948 -3.542 -18.463 1.00 59.22 93 THR A O 1
ATOM 703 N N . PRO A 1 94 ? 25.921 -1.299 -18.267 1.00 57.03 94 PRO A N 1
ATOM 704 C CA . PRO A 1 94 ? 25.854 -0.042 -17.503 1.00 57.03 94 PRO A CA 1
ATOM 705 C C . PRO A 1 94 ? 24.714 0.944 -17.845 1.00 57.03 94 PRO A C 1
ATOM 707 O O . PRO A 1 94 ? 24.735 2.060 -17.332 1.00 57.03 94 PRO A O 1
ATOM 710 N N . ASN A 1 95 ? 23.759 0.616 -18.719 1.00 62.28 95 ASN A N 1
ATOM 711 C CA . ASN A 1 95 ? 23.149 1.676 -19.541 1.00 62.28 95 ASN A CA 1
ATOM 712 C C . ASN A 1 95 ? 21.777 2.248 -19.115 1.00 62.28 95 ASN A C 1
ATOM 714 O O . ASN A 1 95 ? 21.158 2.954 -19.903 1.00 62.28 95 ASN A O 1
ATOM 718 N N . GLY A 1 96 ? 21.313 2.032 -17.881 1.00 65.88 96 GLY A N 1
ATOM 719 C CA . GLY A 1 96 ? 20.095 2.685 -17.368 1.00 65.88 96 GLY A CA 1
ATOM 720 C C . GLY A 1 96 ? 18.794 2.315 -18.106 1.00 65.88 96 GLY A C 1
ATOM 721 O O . GLY A 1 96 ? 18.720 1.279 -18.768 1.00 65.88 96 GLY A O 1
ATOM 722 N N . MET A 1 97 ? 17.756 3.142 -17.922 1.00 76.69 97 MET A N 1
ATOM 723 C CA . MET A 1 97 ? 16.445 3.013 -18.576 1.00 76.69 97 MET A CA 1
ATOM 724 C C . MET A 1 97 ? 15.934 4.394 -19.006 1.00 76.69 97 MET A C 1
ATOM 726 O O . MET A 1 97 ? 15.968 5.319 -18.186 1.00 76.69 97 MET A O 1
ATOM 730 N N . SER A 1 98 ? 15.467 4.533 -20.251 1.00 79.56 98 SER A N 1
ATOM 731 C CA . SER A 1 98 ? 14.973 5.818 -20.768 1.00 79.56 98 SER A CA 1
ATOM 732 C C . SER A 1 98 ? 13.611 6.163 -20.173 1.00 79.56 98 SER A C 1
ATOM 734 O O . SER A 1 98 ? 12.951 5.311 -19.561 1.00 79.56 98 SER A O 1
ATOM 736 N N . ASP A 1 99 ? 13.158 7.402 -20.389 1.00 85.31 99 ASP A N 1
ATOM 737 C CA . ASP A 1 99 ? 11.811 7.803 -19.990 1.00 85.31 99 ASP A CA 1
ATOM 738 C C . ASP A 1 99 ? 10.787 6.825 -20.574 1.00 85.31 99 ASP A C 1
ATOM 740 O O . ASP A 1 99 ? 10.831 6.473 -21.755 1.00 85.31 99 ASP A O 1
ATOM 744 N N . THR A 1 100 ? 9.918 6.303 -19.719 1.00 85.69 100 THR A N 1
ATOM 745 C CA . THR A 1 100 ? 9.038 5.193 -20.067 1.00 85.69 100 THR A CA 1
ATOM 746 C C . THR A 1 100 ? 7.642 5.464 -19.551 1.00 85.69 100 THR A C 1
ATOM 748 O O . THR A 1 100 ? 7.423 5.545 -18.345 1.00 85.69 100 THR A O 1
ATOM 751 N N . THR A 1 101 ? 6.680 5.540 -20.467 1.00 90.88 101 THR A N 1
ATOM 752 C CA . THR A 1 101 ? 5.254 5.618 -20.160 1.00 90.88 101 THR A CA 1
ATOM 753 C C . THR A 1 101 ? 4.565 4.309 -20.522 1.00 90.88 101 THR A C 1
ATOM 755 O O . THR A 1 101 ? 4.615 3.850 -21.665 1.00 90.88 101 THR A O 1
ATOM 758 N N . ILE A 1 102 ? 3.882 3.725 -19.542 1.00 93.44 102 ILE A N 1
ATOM 759 C CA . ILE A 1 102 ? 3.049 2.534 -19.684 1.00 93.44 102 ILE A CA 1
ATOM 760 C C . ILE A 1 102 ? 1.601 2.951 -19.465 1.00 93.44 102 ILE A C 1
ATOM 762 O O . ILE A 1 102 ? 1.277 3.553 -18.444 1.00 93.44 102 ILE A O 1
ATOM 766 N N . THR A 1 103 ? 0.723 2.611 -20.399 1.00 96.19 103 THR A N 1
ATOM 767 C CA . THR A 1 103 ? -0.697 2.964 -20.348 1.00 96.19 103 THR A CA 1
ATOM 768 C C . THR A 1 103 ? -1.564 1.715 -20.410 1.00 96.19 103 THR A C 1
ATOM 770 O O . THR A 1 103 ? -1.394 0.879 -21.293 1.00 96.19 103 THR A O 1
ATOM 773 N N . PHE A 1 104 ? -2.524 1.609 -19.497 1.00 96.00 104 PHE A N 1
ATOM 774 C CA . PHE A 1 104 ? -3.549 0.574 -19.467 1.00 96.00 104 PHE A CA 1
ATOM 775 C C . PHE A 1 104 ? -4.906 1.152 -19.868 1.00 96.00 104 PHE A C 1
ATOM 777 O O . PHE A 1 104 ? -5.349 2.154 -19.304 1.00 96.00 104 PHE A O 1
ATOM 784 N N . LYS A 1 105 ? -5.556 0.494 -20.834 1.00 95.62 105 LYS A N 1
ATOM 785 C CA . LYS A 1 105 ? -6.876 0.848 -21.373 1.00 95.62 105 LYS A CA 1
ATOM 786 C C . LYS A 1 105 ? -7.849 -0.323 -21.280 1.00 95.62 105 LYS A C 1
ATOM 788 O O . LYS A 1 105 ? -7.476 -1.469 -21.546 1.00 95.62 105 LYS A O 1
ATOM 793 N N . GLY A 1 106 ? -9.106 -0.051 -20.950 1.00 93.31 106 GLY A N 1
ATOM 794 C CA . GLY A 1 106 ? -10.127 -1.092 -20.817 1.00 93.31 106 GLY A CA 1
ATOM 795 C C . GLY A 1 106 ? -9.825 -2.056 -19.666 1.00 93.31 106 GLY A C 1
ATOM 796 O O . GLY A 1 106 ? -9.243 -1.661 -18.658 1.00 93.31 106 GLY A O 1
ATOM 797 N N . ASN A 1 107 ? -10.225 -3.322 -19.790 1.00 91.81 107 ASN A N 1
ATOM 798 C CA . ASN A 1 107 ? -10.083 -4.301 -18.709 1.00 91.81 107 ASN A CA 1
ATOM 799 C C . ASN A 1 107 ? -8.794 -5.121 -18.844 1.00 91.81 107 ASN A C 1
ATOM 801 O O . ASN A 1 107 ? -8.681 -5.958 -19.740 1.00 91.81 107 ASN A O 1
ATOM 805 N N . ASN A 1 108 ? -7.844 -4.919 -17.937 1.00 93.12 108 ASN A N 1
ATOM 806 C CA . ASN A 1 108 ? -6.536 -5.560 -17.962 1.00 93.12 108 ASN A CA 1
ATOM 807 C C . ASN A 1 108 ? -6.320 -6.446 -16.740 1.00 93.12 108 ASN A C 1
ATOM 809 O O . ASN A 1 108 ? -6.827 -6.173 -15.650 1.00 93.12 108 ASN A O 1
ATOM 813 N N . PHE A 1 109 ? -5.548 -7.513 -16.935 1.00 92.38 109 PHE A N 1
ATOM 814 C CA . PHE A 1 109 ? -5.289 -8.506 -15.903 1.00 92.38 109 PHE A CA 1
ATOM 815 C C . PHE A 1 109 ? -3.809 -8.877 -15.837 1.00 92.38 109 PHE A C 1
ATOM 817 O O . PHE A 1 109 ? -3.248 -9.332 -16.832 1.00 92.38 109 PHE A O 1
ATOM 824 N N . LEU A 1 110 ? -3.192 -8.721 -14.669 1.00 93.94 110 LEU A N 1
ATOM 825 C CA . LEU A 1 110 ? -1.831 -9.154 -14.367 1.00 93.94 110 LEU A CA 1
ATOM 826 C C . LEU A 1 110 ? -1.904 -10.345 -13.407 1.00 93.94 110 LEU A C 1
ATOM 828 O O . LEU A 1 110 ? -2.482 -10.234 -12.328 1.00 93.94 110 LEU A O 1
ATOM 832 N N . TYR A 1 111 ? -1.340 -11.480 -13.809 1.00 91.19 111 TYR A N 1
ATOM 833 C CA . TYR A 1 111 ? -1.446 -12.744 -13.081 1.00 91.19 111 TYR A CA 1
ATOM 834 C C . TYR A 1 111 ? -0.084 -13.387 -12.859 1.00 91.19 111 TYR A C 1
ATOM 836 O O . TYR A 1 111 ? 0.612 -13.667 -13.831 1.00 91.19 111 TYR A O 1
ATOM 844 N N . GLU A 1 112 ? 0.252 -13.700 -11.612 1.00 88.25 112 GLU A N 1
ATOM 845 C CA . GLU A 1 112 ? 1.473 -14.426 -11.248 1.00 88.25 112 GLU A CA 1
ATOM 846 C C . GLU A 1 112 ? 1.130 -15.706 -10.467 1.00 88.25 112 GLU A C 1
ATOM 848 O O . GLU A 1 112 ? 0.466 -15.649 -9.430 1.00 88.25 112 GLU A O 1
ATOM 853 N N . ASP A 1 113 ? 1.583 -16.868 -10.956 1.00 83.06 113 ASP A N 1
ATOM 854 C CA . ASP A 1 113 ? 1.390 -18.178 -10.308 1.00 83.06 113 ASP A CA 1
ATOM 855 C C . ASP A 1 113 ? 2.671 -18.644 -9.600 1.00 83.06 113 ASP A C 1
ATOM 857 O O . ASP A 1 113 ? 3.473 -19.412 -10.144 1.00 83.06 113 ASP A O 1
ATOM 861 N N . GLY A 1 114 ? 2.843 -18.235 -8.339 1.00 67.88 114 GLY A N 1
ATOM 862 C CA . GLY A 1 114 ? 3.972 -18.648 -7.502 1.00 67.88 114 GLY A CA 1
ATOM 863 C C . GLY A 1 114 ? 4.059 -20.152 -7.223 1.00 67.88 114 GLY A C 1
ATOM 864 O O . GLY A 1 114 ? 5.091 -20.617 -6.752 1.00 67.88 114 GLY A O 1
ATOM 865 N N . GLY A 1 115 ? 3.039 -20.953 -7.562 1.00 65.44 115 GLY A N 1
ATOM 866 C CA . GLY A 1 115 ? 3.072 -22.406 -7.373 1.00 65.44 115 GLY A CA 1
ATOM 867 C C . GLY A 1 115 ? 4.026 -23.158 -8.313 1.00 65.44 115 GLY A C 1
ATOM 868 O O . GLY A 1 115 ? 4.288 -24.339 -8.085 1.00 65.44 115 GLY A O 1
ATOM 869 N N . LYS A 1 116 ? 4.529 -22.515 -9.379 1.00 64.62 116 LYS A N 1
ATOM 870 C CA . LYS A 1 116 ? 5.298 -23.180 -10.455 1.00 64.62 116 LYS A CA 1
ATOM 871 C C . LYS A 1 116 ? 6.743 -22.709 -10.621 1.00 64.62 116 LYS A C 1
ATOM 873 O O . LYS A 1 116 ? 7.511 -23.371 -11.328 1.00 64.62 116 LYS A O 1
ATOM 878 N N . SER A 1 117 ? 7.131 -21.614 -9.974 1.00 65.25 117 SER A N 1
ATOM 879 C CA . SER A 1 117 ? 8.510 -21.113 -9.945 1.00 65.25 117 SER A CA 1
ATOM 880 C C . SER A 1 117 ? 9.064 -21.185 -8.516 1.00 65.25 117 SER A C 1
ATOM 882 O O . SER A 1 117 ? 8.328 -21.026 -7.551 1.00 65.25 117 SER A O 1
ATOM 884 N N . ARG A 1 118 ? 10.367 -21.471 -8.386 1.00 67.75 118 ARG A N 1
ATOM 885 C CA . ARG A 1 118 ? 11.055 -21.668 -7.094 1.00 67.75 118 ARG A CA 1
ATOM 886 C C . ARG A 1 118 ? 11.474 -20.367 -6.404 1.00 67.75 118 ARG A C 1
ATOM 888 O O . ARG A 1 118 ? 12.077 -20.443 -5.344 1.00 67.75 118 ARG A O 1
ATOM 895 N N . ALA A 1 119 ? 11.238 -19.211 -7.017 1.00 73.12 119 ALA A N 1
ATOM 896 C CA . ALA A 1 119 ? 11.724 -17.955 -6.470 1.00 73.12 119 ALA A CA 1
ATOM 897 C C . ALA A 1 119 ? 10.930 -17.482 -5.255 1.00 73.12 119 ALA A C 1
ATOM 899 O O . ALA A 1 119 ? 9.708 -17.640 -5.187 1.00 73.12 119 ALA A O 1
ATOM 900 N N . ASP A 1 120 ? 11.652 -16.826 -4.355 1.00 82.94 120 ASP A N 1
ATOM 901 C CA . ASP A 1 120 ? 11.131 -16.326 -3.090 1.00 82.94 120 ASP A CA 1
ATOM 902 C C . ASP A 1 120 ? 10.176 -15.139 -3.275 1.00 82.94 120 ASP A C 1
ATOM 904 O O . ASP A 1 120 ? 9.180 -15.048 -2.561 1.00 82.94 120 ASP A O 1
ATOM 908 N N . GLU A 1 121 ? 10.444 -14.251 -4.238 1.00 88.44 121 GLU A N 1
ATOM 909 C CA . GLU A 1 121 ? 9.681 -13.016 -4.470 1.00 88.44 121 GLU A CA 1
ATOM 910 C C . GLU A 1 121 ? 8.776 -13.114 -5.707 1.00 88.44 121 GLU A C 1
ATOM 912 O O . GLU A 1 121 ? 9.258 -13.442 -6.796 1.00 88.44 121 GLU A O 1
ATOM 917 N N . LYS A 1 122 ? 7.492 -12.755 -5.568 1.00 90.25 122 LYS A N 1
ATOM 918 C CA . LYS A 1 122 ? 6.491 -12.749 -6.652 1.00 90.25 122 LYS A CA 1
ATOM 919 C C . LYS A 1 122 ? 5.713 -11.446 -6.725 1.00 90.25 122 LYS A C 1
ATOM 921 O O . LYS A 1 122 ? 5.004 -11.137 -5.780 1.00 90.25 122 LYS A O 1
ATOM 926 N N . ASP A 1 123 ? 5.759 -10.736 -7.853 1.00 93.31 123 ASP A N 1
ATOM 927 C CA . ASP A 1 123 ? 5.050 -9.451 -7.966 1.00 93.31 123 ASP A CA 1
ATOM 928 C C . ASP A 1 123 ? 4.253 -9.308 -9.264 1.00 93.31 123 ASP A C 1
ATOM 930 O O . ASP A 1 123 ? 4.670 -9.787 -10.322 1.00 93.31 123 ASP A O 1
ATOM 934 N N . ALA A 1 124 ? 3.137 -8.578 -9.217 1.00 95.25 124 ALA A N 1
ATOM 935 C CA . ALA A 1 124 ? 2.440 -8.183 -10.437 1.00 95.25 124 ALA A CA 1
ATOM 936 C C . ALA A 1 124 ? 3.199 -7.056 -11.157 1.00 95.25 124 ALA A C 1
ATOM 938 O O . ALA A 1 124 ? 3.541 -7.194 -12.330 1.00 95.25 124 ALA A O 1
ATOM 939 N N . VAL A 1 125 ? 3.538 -5.972 -10.462 1.00 95.69 125 VAL A N 1
ATOM 940 C CA . VAL A 1 125 ? 4.360 -4.883 -11.007 1.00 95.69 125 VAL A CA 1
ATOM 941 C C . VAL A 1 125 ? 5.525 -4.620 -10.070 1.00 95.69 125 VAL A C 1
ATOM 943 O O . VAL A 1 125 ? 5.307 -4.341 -8.896 1.00 95.69 125 VAL A O 1
ATOM 946 N N . HIS A 1 126 ? 6.754 -4.655 -10.584 1.00 93.06 126 HIS A N 1
ATOM 947 C CA . HIS A 1 126 ? 7.934 -4.262 -9.820 1.00 93.06 126 HIS A CA 1
ATOM 948 C C . HIS A 1 126 ? 8.867 -3.375 -10.639 1.00 93.06 126 HIS A C 1
ATOM 950 O O . HIS A 1 126 ? 9.391 -3.777 -11.678 1.00 93.06 126 HIS A O 1
ATOM 956 N N . PHE A 1 127 ? 9.096 -2.161 -10.148 1.00 91.88 127 PHE A N 1
ATOM 957 C CA . PHE A 1 127 ? 10.125 -1.255 -10.639 1.00 91.88 127 PHE A CA 1
ATOM 958 C C . PHE A 1 127 ? 11.307 -1.216 -9.672 1.00 91.88 127 PHE A C 1
ATOM 960 O O . PHE A 1 127 ? 11.195 -0.713 -8.556 1.00 91.88 127 PHE A O 1
ATOM 967 N N . GLN A 1 128 ? 12.441 -1.751 -10.114 1.00 88.12 128 GLN A N 1
ATOM 968 C CA . GLN A 1 128 ? 13.698 -1.773 -9.380 1.00 88.12 128 GLN A CA 1
ATOM 969 C C . GLN A 1 128 ? 14.662 -0.738 -9.974 1.00 88.12 128 GLN A C 1
ATOM 971 O O . GLN A 1 128 ? 15.257 -0.932 -11.038 1.00 88.12 128 GLN A O 1
ATOM 976 N N . LYS A 1 129 ? 14.819 0.387 -9.277 1.00 87.50 129 LYS A N 1
ATOM 977 C CA . LYS A 1 129 ? 15.593 1.553 -9.719 1.00 87.50 129 LYS A CA 1
ATOM 978 C C . LYS A 1 129 ? 16.741 1.841 -8.741 1.00 87.50 129 LYS A C 1
ATOM 980 O O . LYS A 1 129 ? 16.761 2.845 -8.035 1.00 87.50 129 LYS A O 1
ATOM 985 N N . ASN A 1 130 ? 17.702 0.916 -8.679 1.00 84.50 130 ASN A N 1
ATOM 986 C CA . ASN A 1 130 ? 18.847 0.976 -7.752 1.00 84.50 130 ASN A CA 1
ATOM 987 C C . ASN A 1 130 ? 20.154 1.448 -8.411 1.00 84.50 130 ASN A C 1
ATOM 989 O O . ASN A 1 130 ? 21.210 1.459 -7.773 1.00 84.50 130 ASN A O 1
ATOM 993 N N . LEU A 1 131 ? 20.121 1.832 -9.690 1.00 76.94 131 LEU A N 1
ATOM 994 C CA . LEU A 1 131 ? 21.306 2.372 -10.343 1.00 76.94 131 LEU A CA 1
ATOM 995 C C . LEU A 1 131 ? 21.539 3.798 -9.828 1.00 76.94 131 LEU A C 1
ATOM 997 O O . LEU A 1 131 ? 20.788 4.705 -10.164 1.00 76.94 131 LEU A O 1
ATOM 1001 N N . HIS A 1 132 ? 22.560 3.994 -8.993 1.00 70.38 132 HIS A N 1
ATOM 1002 C CA . HIS A 1 132 ? 22.878 5.309 -8.425 1.00 70.38 132 HIS A CA 1
ATOM 1003 C C . HIS A 1 132 ? 23.991 6.022 -9.200 1.00 70.38 132 HIS A C 1
ATOM 1005 O O . HIS A 1 132 ? 23.877 7.210 -9.486 1.00 70.38 132 HIS A O 1
ATOM 1011 N N . ARG A 1 133 ? 25.059 5.315 -9.591 1.00 71.38 133 ARG A N 1
ATOM 1012 C CA . ARG A 1 133 ? 26.201 5.917 -10.300 1.00 71.38 133 ARG A CA 1
ATOM 1013 C C . ARG A 1 133 ? 26.025 5.882 -11.806 1.00 71.38 133 ARG A C 1
ATOM 1015 O O . ARG A 1 133 ? 25.751 4.828 -12.371 1.00 71.38 133 ARG A O 1
ATOM 1022 N N . ILE A 1 134 ? 26.308 7.018 -12.432 1.00 69.31 134 ILE A N 1
ATOM 1023 C CA . ILE A 1 134 ? 26.380 7.150 -13.883 1.00 69.31 134 ILE A CA 1
ATOM 1024 C C . ILE A 1 134 ? 27.809 6.804 -14.335 1.00 69.31 134 ILE A C 1
ATOM 1026 O O . ILE A 1 134 ? 28.766 7.446 -13.882 1.00 69.31 134 ILE A O 1
ATOM 1030 N N . PRO A 1 135 ? 27.999 5.802 -15.209 1.00 65.75 135 PRO A N 1
ATOM 1031 C CA . PRO A 1 135 ? 29.287 5.557 -15.848 1.00 65.75 135 PRO A CA 1
ATOM 1032 C C . PRO A 1 135 ? 29.750 6.795 -16.635 1.00 65.75 135 PRO A C 1
ATOM 1034 O O . PRO A 1 135 ? 28.961 7.415 -17.339 1.00 65.75 135 PRO A O 1
ATOM 1037 N N . GLY A 1 136 ? 31.033 7.154 -16.546 1.00 66.38 136 GLY A N 1
ATOM 1038 C CA . GLY A 1 136 ? 31.618 8.187 -17.416 1.00 66.38 136 GLY A CA 1
ATOM 1039 C C . GLY A 1 136 ? 31.538 9.642 -16.931 1.00 66.38 136 GLY A C 1
ATOM 1040 O O . GLY A 1 136 ? 31.872 10.527 -17.708 1.00 66.38 136 GLY A O 1
ATOM 1041 N N . ASN A 1 137 ? 31.174 9.898 -15.666 1.00 68.69 137 ASN A N 1
ATOM 1042 C CA . ASN A 1 137 ? 31.213 11.232 -15.034 1.00 68.69 137 ASN A CA 1
ATOM 1043 C C . ASN A 1 137 ? 30.482 12.324 -15.852 1.00 68.69 137 ASN A C 1
ATOM 1045 O O . ASN A 1 137 ? 31.120 13.237 -16.382 1.00 68.69 137 ASN A O 1
ATOM 1049 N N . PRO A 1 138 ? 29.151 12.220 -15.982 1.00 75.19 138 PRO A N 1
ATOM 1050 C CA . PRO A 1 138 ? 28.358 13.144 -16.786 1.00 75.19 138 PRO A CA 1
ATOM 1051 C C . PRO A 1 138 ? 28.442 14.576 -16.245 1.00 75.19 138 PRO A C 1
ATOM 1053 O O . PRO A 1 138 ? 28.701 14.806 -15.063 1.00 75.19 138 PRO A O 1
ATOM 1056 N N . SER A 1 139 ? 28.171 15.551 -17.113 1.00 81.62 139 SER A N 1
ATOM 1057 C CA . SER A 1 139 ? 28.159 16.976 -16.755 1.00 81.62 139 SER A CA 1
ATOM 1058 C C . SER A 1 139 ? 26.981 17.373 -15.855 1.00 81.62 139 SER A C 1
ATOM 1060 O O . SER A 1 139 ? 27.046 18.401 -15.180 1.00 81.62 139 SER A O 1
ATOM 1062 N N . ALA A 1 140 ? 25.918 16.567 -15.820 1.00 86.06 140 ALA A N 1
ATOM 1063 C CA . ALA A 1 140 ? 24.701 16.813 -15.056 1.00 86.06 140 ALA A CA 1
ATOM 1064 C C . ALA A 1 140 ? 24.090 15.506 -14.530 1.00 86.06 140 ALA A C 1
ATOM 1066 O O . ALA A 1 140 ? 24.460 14.411 -14.955 1.00 86.06 140 ALA A O 1
ATOM 1067 N N . ASP A 1 141 ? 23.159 15.646 -13.589 1.00 88.19 141 ASP A N 1
ATOM 1068 C CA . ASP A 1 141 ? 22.319 14.546 -13.122 1.00 88.19 141 ASP A CA 1
ATOM 1069 C C . ASP A 1 141 ? 21.410 14.060 -14.260 1.00 88.19 141 ASP A C 1
ATOM 1071 O O . ASP A 1 141 ? 20.983 14.852 -15.103 1.00 88.19 141 ASP A O 1
ATOM 1075 N N . ILE A 1 142 ? 21.130 12.756 -14.303 1.00 86.25 142 ILE A N 1
ATOM 1076 C CA . ILE A 1 142 ? 20.280 12.153 -15.338 1.00 86.25 142 ILE A CA 1
ATOM 1077 C C . ILE A 1 142 ? 18.942 11.781 -14.716 1.00 86.25 142 ILE A C 1
ATOM 1079 O O . ILE A 1 142 ? 18.888 11.003 -13.763 1.00 86.25 142 ILE A O 1
ATOM 1083 N N . ILE A 1 143 ? 17.852 12.298 -15.278 1.00 88.19 143 ILE A N 1
ATOM 1084 C CA . ILE A 1 143 ? 16.505 11.932 -14.845 1.00 88.19 143 ILE A CA 1
ATOM 1085 C C . ILE A 1 143 ? 16.130 10.581 -15.453 1.00 88.19 143 ILE A C 1
ATOM 1087 O O . ILE A 1 143 ? 16.160 10.403 -16.667 1.00 88.19 143 ILE A O 1
ATOM 1091 N N . SER A 1 144 ? 15.745 9.640 -14.597 1.00 85.75 144 SER A N 1
ATOM 1092 C CA . SER A 1 144 ? 15.132 8.376 -14.992 1.00 85.75 144 SER A CA 1
ATOM 1093 C C . SER A 1 144 ? 13.670 8.412 -14.590 1.00 85.75 144 SER A C 1
ATOM 1095 O O . SER A 1 144 ? 13.311 8.107 -13.446 1.00 85.75 144 SER A O 1
ATOM 1097 N N . HIS A 1 145 ? 12.822 8.798 -15.533 1.00 91.25 145 HIS A N 1
ATOM 1098 C CA . HIS A 1 145 ? 11.394 8.939 -15.310 1.00 91.25 145 HIS A CA 1
ATOM 1099 C C . HIS A 1 145 ? 10.632 7.692 -15.779 1.00 91.25 145 HIS A C 1
ATOM 1101 O O . HIS A 1 145 ? 10.980 7.032 -16.758 1.00 91.25 145 HIS A O 1
ATOM 1107 N N . THR A 1 146 ? 9.631 7.281 -15.007 1.00 91.50 146 THR A N 1
ATOM 1108 C CA . THR A 1 146 ? 8.758 6.161 -15.357 1.00 91.50 146 THR A CA 1
ATOM 1109 C C . THR A 1 146 ? 7.342 6.492 -14.940 1.00 91.50 146 THR A C 1
ATOM 1111 O O . THR A 1 146 ? 7.079 6.676 -13.752 1.00 91.50 146 THR A O 1
ATOM 1114 N N . LYS A 1 147 ? 6.440 6.527 -15.918 1.00 95.50 147 LYS A N 1
ATOM 1115 C CA . LYS A 1 147 ? 5.022 6.800 -15.729 1.00 95.50 147 LYS A CA 1
ATOM 1116 C C . LYS A 1 147 ? 4.206 5.535 -15.975 1.00 95.50 147 LYS A C 1
ATOM 1118 O O . LYS A 1 147 ? 4.318 4.914 -17.030 1.00 95.50 147 LYS A O 1
ATOM 1123 N N . PHE A 1 148 ? 3.355 5.162 -15.031 1.00 96.69 148 PHE A N 1
ATOM 1124 C CA . PHE A 1 148 ? 2.400 4.065 -15.166 1.00 96.69 148 PHE A CA 1
ATOM 1125 C C . PHE A 1 148 ? 0.990 4.635 -15.043 1.00 96.69 148 PHE A C 1
ATOM 1127 O O . PHE A 1 148 ? 0.649 5.213 -14.021 1.00 96.69 148 PHE A O 1
ATOM 1134 N N . VAL A 1 149 ? 0.155 4.488 -16.066 1.00 97.69 149 VAL A N 1
ATOM 1135 C CA . VAL A 1 149 ? -1.171 5.115 -16.109 1.00 97.69 149 VAL A CA 1
ATOM 1136 C C . VAL A 1 149 ? -2.242 4.074 -16.393 1.00 97.69 149 VAL A C 1
ATOM 1138 O O . VAL A 1 149 ? -2.106 3.286 -17.324 1.00 97.69 149 VAL A O 1
ATOM 1141 N N . SER A 1 150 ? -3.336 4.105 -15.635 1.00 97.56 150 SER A N 1
ATOM 1142 C CA . SER A 1 150 ? -4.602 3.458 -16.006 1.00 97.56 150 SER A CA 1
ATOM 1143 C C . SER A 1 150 ? -5.601 4.546 -16.386 1.00 97.56 150 SER A C 1
ATOM 1145 O O . SER A 1 150 ? -5.829 5.457 -15.590 1.00 97.56 150 SER A O 1
ATOM 1147 N N . GLU A 1 151 ? -6.157 4.499 -17.597 1.00 97.50 151 GLU A N 1
ATOM 1148 C CA . GLU A 1 151 ? -7.070 5.539 -18.090 1.00 97.50 151 GLU A CA 1
ATOM 1149 C C . GLU A 1 151 ? -8.440 5.499 -17.389 1.00 97.50 151 GLU A C 1
ATOM 1151 O O . GLU A 1 151 ? -8.863 4.435 -16.925 1.00 97.50 151 GLU A O 1
ATOM 1156 N N . PRO A 1 152 ? -9.180 6.626 -17.342 1.00 97.00 152 PRO A N 1
ATOM 1157 C CA . PRO A 1 152 ? -10.559 6.635 -16.859 1.00 97.00 152 PRO A CA 1
ATOM 1158 C C . PRO A 1 152 ? -11.413 5.551 -17.531 1.00 97.00 152 PRO A C 1
ATOM 1160 O O . PRO A 1 152 ? -11.300 5.313 -18.732 1.00 97.00 152 PRO A O 1
ATOM 1163 N N . GLY A 1 153 ? -12.256 4.875 -16.749 1.00 94.69 153 GLY A N 1
ATOM 1164 C CA . GLY A 1 153 ? -13.093 3.767 -17.232 1.00 94.69 153 GLY A CA 1
ATOM 1165 C C . GLY A 1 153 ? -12.349 2.448 -17.483 1.00 94.69 153 GLY A C 1
ATOM 1166 O O . GLY A 1 153 ? -12.978 1.459 -17.859 1.00 94.69 153 GLY A O 1
ATOM 1167 N N . SER A 1 154 ? -11.033 2.401 -17.264 1.00 96.06 154 SER A N 1
ATOM 1168 C CA . SER A 1 154 ? -10.258 1.156 -17.302 1.00 96.06 154 SER A CA 1
ATOM 1169 C C . SER A 1 154 ? -10.356 0.399 -15.978 1.00 96.06 154 SER A C 1
ATOM 1171 O O . SER A 1 154 ? -10.720 0.962 -14.946 1.00 96.06 154 SER A O 1
ATOM 1173 N N . ALA A 1 155 ? -9.990 -0.879 -16.001 1.00 95.38 155 ALA A N 1
ATOM 1174 C CA . ALA A 1 155 ? -9.806 -1.696 -14.810 1.00 95.38 155 ALA A CA 1
ATOM 1175 C C . ALA A 1 155 ? -8.450 -2.401 -14.886 1.00 95.38 155 ALA A C 1
ATOM 1177 O O . ALA A 1 155 ? -8.112 -2.996 -15.912 1.00 95.38 155 ALA A O 1
ATOM 1178 N N . LEU A 1 156 ? -7.676 -2.338 -13.807 1.00 96.88 156 LEU A N 1
ATOM 1179 C CA . LEU A 1 156 ? -6.427 -3.069 -13.657 1.00 96.88 156 LEU A CA 1
ATOM 1180 C C . LEU A 1 156 ? -6.554 -4.048 -12.494 1.00 96.88 156 LEU A C 1
ATOM 1182 O O . LEU A 1 156 ? -6.558 -3.672 -11.324 1.00 96.88 156 LEU A O 1
ATOM 1186 N N . ASN A 1 157 ? -6.658 -5.321 -12.847 1.00 96.69 157 ASN A N 1
ATOM 1187 C CA . ASN A 1 157 ? -6.805 -6.416 -11.907 1.00 96.69 157 ASN A CA 1
ATOM 1188 C C . ASN A 1 157 ? -5.449 -7.114 -11.751 1.00 96.69 157 ASN A C 1
ATOM 1190 O O . ASN A 1 157 ? -4.865 -7.559 -12.736 1.00 96.69 157 ASN A O 1
ATOM 1194 N N . MET A 1 158 ? -4.941 -7.205 -10.528 1.00 96.75 158 MET A N 1
ATOM 1195 C CA . MET A 1 158 ? -3.662 -7.816 -10.189 1.00 96.75 158 MET A CA 1
ATOM 1196 C C . MET A 1 158 ? -3.890 -8.960 -9.209 1.00 96.75 158 MET A C 1
ATOM 1198 O O . MET A 1 158 ? -4.381 -8.753 -8.101 1.00 96.75 158 MET A O 1
ATOM 1202 N N . TYR A 1 159 ? -3.520 -10.167 -9.619 1.00 94.69 159 TYR A N 1
ATOM 1203 C CA . TYR A 1 159 ? -3.544 -11.348 -8.770 1.00 94.69 159 TYR A CA 1
ATOM 1204 C C . TYR A 1 159 ? -2.149 -11.955 -8.701 1.00 94.69 159 TYR A C 1
ATOM 1206 O O . TYR A 1 159 ? -1.539 -12.252 -9.732 1.00 94.69 159 TYR A O 1
ATOM 1214 N N . VAL A 1 160 ? -1.676 -12.197 -7.484 1.00 93.31 160 VAL A N 1
ATOM 1215 C CA . VAL A 1 160 ? -0.403 -12.875 -7.250 1.00 93.31 160 VAL A CA 1
ATOM 1216 C C . VAL A 1 160 ? -0.613 -14.002 -6.260 1.00 93.31 160 VAL A C 1
ATOM 1218 O O . VAL A 1 160 ? -1.001 -13.783 -5.114 1.00 93.31 160 VAL A O 1
ATOM 1221 N N . LYS A 1 161 ? -0.291 -15.217 -6.688 1.00 91.00 161 LYS A N 1
ATOM 1222 C CA . LYS A 1 161 ? -0.082 -16.336 -5.780 1.00 91.00 161 LYS A CA 1
ATOM 1223 C C . LYS A 1 161 ? 1.376 -16.336 -5.340 1.00 91.00 161 LYS A C 1
ATOM 1225 O O . LYS A 1 161 ? 2.264 -16.359 -6.190 1.00 91.00 161 LYS A O 1
ATOM 1230 N N . SER A 1 162 ? 1.629 -16.300 -4.038 1.00 88.06 162 SER A N 1
ATOM 1231 C CA . SER A 1 162 ? 2.967 -16.038 -3.521 1.00 88.06 162 SER A CA 1
ATOM 1232 C C . SER A 1 162 ? 3.927 -17.216 -3.633 1.00 88.06 162 SER A C 1
ATOM 1234 O O . SER A 1 162 ? 3.537 -18.386 -3.596 1.00 88.06 162 SER A O 1
ATOM 1236 N N . GLY A 1 163 ? 5.214 -16.874 -3.715 1.00 84.38 163 GLY A N 1
ATOM 1237 C CA . GLY A 1 163 ? 6.317 -17.771 -3.379 1.00 84.38 163 GLY A CA 1
ATOM 1238 C C . GLY A 1 163 ? 6.508 -17.882 -1.857 1.00 84.38 163 GLY A C 1
ATOM 1239 O O . GLY A 1 163 ? 5.682 -17.377 -1.090 1.00 84.38 163 GLY A O 1
ATOM 1240 N N . PRO A 1 164 ? 7.576 -18.553 -1.393 1.00 85.44 164 PRO A N 1
ATOM 1241 C CA . PRO A 1 164 ? 7.847 -18.735 0.034 1.00 85.44 164 PRO A CA 1
ATOM 1242 C C . PRO A 1 164 ? 8.358 -17.473 0.748 1.00 85.44 164 PRO A C 1
ATOM 1244 O O . PRO A 1 164 ? 8.219 -17.386 1.964 1.00 85.44 164 PRO A O 1
ATOM 1247 N N . GLY A 1 165 ? 8.936 -16.506 0.025 1.00 87.81 165 GLY A N 1
ATOM 1248 C CA . GLY A 1 165 ? 9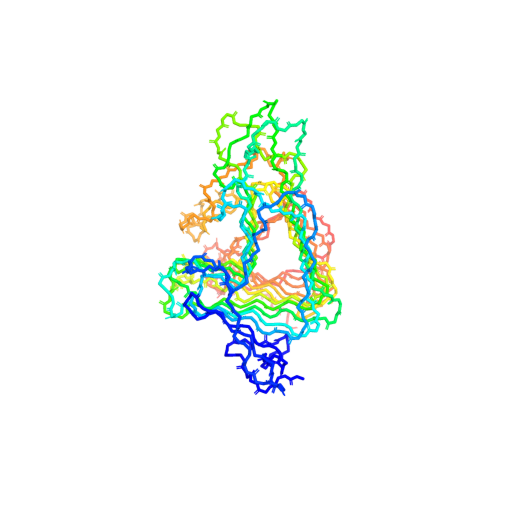.553 -15.311 0.606 1.00 87.81 165 GLY A CA 1
ATOM 1249 C C . GLY A 1 165 ? 8.579 -14.152 0.742 1.00 87.81 165 GLY A C 1
ATOM 1250 O O . GLY A 1 165 ? 8.049 -13.909 1.818 1.00 87.81 165 GLY A O 1
ATOM 1251 N N . LYS A 1 166 ? 8.300 -13.434 -0.347 1.00 90.81 166 LYS A N 1
ATOM 1252 C CA . LYS A 1 166 ? 7.411 -12.264 -0.322 1.00 90.81 166 LYS A CA 1
ATOM 1253 C C . LYS A 1 166 ? 6.656 -12.057 -1.627 1.00 90.81 166 LYS A C 1
ATOM 1255 O O . LYS A 1 166 ? 6.980 -12.658 -2.653 1.00 90.81 166 LYS A O 1
ATOM 1260 N N . SER A 1 167 ? 5.627 -11.223 -1.616 1.00 93.81 167 SER A N 1
ATOM 1261 C CA . SER A 1 167 ? 4.865 -10.899 -2.816 1.00 93.81 167 SER A CA 1
ATOM 1262 C C . SER A 1 167 ? 4.282 -9.505 -2.808 1.00 93.81 167 SER A C 1
ATOM 1264 O O . SER A 1 167 ? 3.906 -9.000 -1.750 1.00 93.81 167 SER A O 1
ATOM 1266 N N . ARG A 1 168 ? 4.197 -8.900 -3.997 1.00 96.06 168 ARG A N 1
ATOM 1267 C CA . ARG A 1 168 ? 3.706 -7.532 -4.159 1.00 96.06 168 ARG A CA 1
ATOM 1268 C C . ARG A 1 168 ? 2.659 -7.397 -5.254 1.00 96.06 168 ARG A C 1
ATOM 1270 O O . ARG A 1 168 ? 2.792 -7.969 -6.333 1.00 96.06 168 ARG A O 1
ATOM 1277 N N . GLY A 1 169 ? 1.636 -6.583 -5.016 1.00 97.62 169 GLY A N 1
ATOM 1278 C CA . GLY A 1 169 ? 0.778 -6.113 -6.104 1.00 97.62 169 GLY A CA 1
ATOM 1279 C C . GLY A 1 169 ? 1.554 -5.111 -6.952 1.00 97.62 169 GLY A C 1
ATOM 1280 O O . GLY A 1 169 ? 1.945 -5.388 -8.084 1.00 97.62 169 GLY A O 1
ATOM 1281 N N . ILE A 1 170 ? 1.852 -3.968 -6.344 1.00 98.38 170 ILE A N 1
ATOM 1282 C CA . ILE A 1 170 ? 2.689 -2.910 -6.902 1.00 98.38 170 ILE A CA 1
ATOM 1283 C C . ILE A 1 170 ? 3.917 -2.756 -6.007 1.00 98.38 170 ILE A C 1
ATOM 1285 O O . ILE A 1 170 ? 3.780 -2.547 -4.807 1.00 98.38 170 ILE A O 1
ATOM 1289 N N . GLY A 1 171 ? 5.114 -2.829 -6.582 1.00 96.75 171 GLY A N 1
ATOM 1290 C CA . GLY A 1 171 ? 6.377 -2.604 -5.891 1.00 96.75 171 GLY A CA 1
ATOM 1291 C C . GLY A 1 171 ? 7.243 -1.577 -6.608 1.00 96.75 171 GLY A C 1
ATOM 1292 O O . GLY A 1 171 ? 7.573 -1.742 -7.781 1.00 96.75 171 GLY A O 1
ATOM 1293 N N . VAL A 1 172 ? 7.677 -0.543 -5.895 1.00 96.38 172 VAL A N 1
ATOM 1294 C CA . VAL A 1 172 ? 8.717 0.373 -6.369 1.00 96.38 172 VAL A CA 1
ATOM 1295 C C . VAL A 1 172 ? 9.843 0.398 -5.353 1.00 96.38 172 VAL A C 1
ATOM 1297 O O . VAL A 1 172 ? 9.627 0.726 -4.193 1.00 96.38 172 VAL A O 1
ATOM 1300 N N . THR A 1 173 ? 11.044 0.036 -5.792 1.00 93.94 173 THR A N 1
ATOM 1301 C CA . THR A 1 173 ? 12.253 0.059 -4.968 1.00 93.94 173 THR A CA 1
ATOM 1302 C C . THR A 1 173 ? 13.258 0.988 -5.627 1.00 93.94 173 THR A C 1
ATOM 1304 O O . THR A 1 173 ? 13.703 0.712 -6.742 1.00 93.94 173 THR A O 1
ATOM 1307 N N . GLN A 1 174 ? 13.607 2.083 -4.955 1.00 93.00 174 GLN A N 1
ATOM 1308 C CA . GLN A 1 174 ? 14.626 3.024 -5.402 1.00 93.00 174 GLN A CA 1
ATOM 1309 C C . GLN A 1 174 ? 15.769 3.083 -4.399 1.00 93.00 174 GLN A C 1
ATOM 1311 O O . GLN A 1 174 ? 15.548 3.167 -3.194 1.00 93.00 174 GLN A O 1
ATOM 1316 N N . TYR A 1 175 ? 16.993 3.064 -4.922 1.00 91.19 175 TYR A N 1
ATOM 1317 C CA . TYR A 1 175 ? 18.236 3.285 -4.178 1.00 91.19 175 TYR A CA 1
ATOM 1318 C C . TYR A 1 175 ? 18.528 2.360 -3.002 1.00 91.19 175 TYR A C 1
ATOM 1320 O O . TYR A 1 175 ? 19.551 2.570 -2.349 1.00 91.19 175 TYR A O 1
ATOM 1328 N N . LYS A 1 176 ? 17.724 1.318 -2.774 1.00 85.19 176 LYS A N 1
ATOM 1329 C CA . LYS A 1 176 ? 18.004 0.294 -1.772 1.00 85.19 176 LYS A CA 1
ATOM 1330 C C . LYS A 1 176 ? 19.424 -0.223 -2.020 1.00 85.19 176 LYS A C 1
ATOM 1332 O O . LYS A 1 176 ? 19.697 -0.736 -3.101 1.00 85.19 176 LYS A O 1
ATOM 1337 N N . GLU A 1 177 ? 20.325 -0.000 -1.060 1.00 81.75 177 GLU A N 1
ATOM 1338 C CA . GLU A 1 177 ? 21.775 -0.308 -1.112 1.00 81.75 177 GLU A CA 1
ATOM 1339 C C . GLU A 1 177 ? 22.703 0.720 -1.801 1.00 81.75 177 GLU A C 1
ATOM 1341 O O . GLU A 1 177 ? 23.901 0.488 -1.965 1.00 81.75 177 GLU A O 1
ATOM 1346 N N . SER A 1 178 ? 22.205 1.904 -2.149 1.00 86.75 178 SER A N 1
ATOM 1347 C CA . SER A 1 178 ? 23.003 2.973 -2.761 1.00 86.75 178 SER A CA 1
ATOM 1348 C C . SER A 1 178 ? 23.523 3.991 -1.744 1.00 86.75 178 SER A C 1
ATOM 1350 O O . SER A 1 178 ? 22.831 4.339 -0.790 1.00 86.75 178 SER A O 1
ATOM 1352 N N . VAL A 1 179 ? 24.729 4.523 -1.982 1.00 87.19 179 VAL A N 1
ATOM 1353 C CA . VAL A 1 179 ? 25.334 5.609 -1.186 1.00 87.19 179 VAL A CA 1
ATOM 1354 C C . VAL A 1 179 ? 25.573 6.828 -2.073 1.00 87.19 179 VAL A C 1
ATOM 1356 O O . VAL A 1 179 ? 26.186 6.716 -3.139 1.00 87.19 179 VAL A O 1
ATOM 1359 N N . PHE A 1 180 ? 25.135 7.995 -1.600 1.00 86.44 180 PHE A N 1
ATOM 1360 C CA . PHE A 1 180 ? 25.259 9.278 -2.290 1.00 86.44 180 PHE A CA 1
ATOM 1361 C C . PHE A 1 180 ? 26.234 10.199 -1.561 1.00 86.44 180 PHE A C 1
ATOM 1363 O O . PHE A 1 180 ? 26.190 10.336 -0.350 1.00 86.44 180 PHE A O 1
ATOM 1370 N N . TYR A 1 181 ? 27.088 10.875 -2.312 1.00 86.69 181 TYR A N 1
ATOM 1371 C CA . TYR A 1 181 ? 28.113 11.817 -1.864 1.00 86.69 181 TYR A CA 1
ATOM 1372 C C . TYR A 1 181 ? 27.940 13.177 -2.540 1.00 86.69 181 TYR A C 1
ATOM 1374 O O . TYR A 1 181 ? 27.608 13.240 -3.728 1.00 86.69 181 TYR A O 1
ATOM 1382 N N . ALA A 1 182 ? 28.256 14.245 -1.809 1.00 85.81 182 ALA A N 1
ATOM 1383 C CA . ALA A 1 182 ? 28.259 15.611 -2.322 1.00 85.81 182 ALA A CA 1
ATOM 1384 C C . ALA A 1 182 ? 29.205 15.787 -3.530 1.00 85.81 182 ALA A C 1
ATOM 1386 O O . ALA A 1 182 ? 30.255 15.148 -3.623 1.00 85.81 182 ALA A O 1
ATOM 1387 N N . GLY A 1 183 ? 28.831 16.670 -4.462 1.00 83.62 183 GLY A N 1
ATOM 1388 C CA . GLY A 1 183 ? 29.649 17.027 -5.632 1.00 83.62 183 GLY A CA 1
ATOM 1389 C C . GLY A 1 183 ? 29.728 15.960 -6.732 1.00 83.62 183 GLY A C 1
ATOM 1390 O O . GLY A 1 183 ? 30.508 16.102 -7.671 1.00 83.62 183 GLY A O 1
ATOM 1391 N N . LYS A 1 184 ? 28.942 14.886 -6.633 1.00 85.56 184 LYS A N 1
ATOM 1392 C CA . LYS A 1 184 ? 28.832 13.834 -7.651 1.00 85.56 184 LYS A CA 1
ATOM 1393 C C . LYS A 1 184 ? 27.497 13.929 -8.386 1.00 85.56 184 LYS A C 1
ATOM 1395 O O . LYS A 1 184 ? 26.557 14.531 -7.876 1.00 85.56 184 LYS A O 1
ATOM 1400 N N . LYS A 1 185 ? 27.448 13.322 -9.573 1.00 87.12 185 LYS A N 1
ATOM 1401 C CA . LYS A 1 185 ? 26.260 13.249 -10.426 1.00 87.12 185 LYS A CA 1
ATOM 1402 C C . LYS A 1 185 ? 25.634 11.864 -10.395 1.00 87.12 185 LYS A C 1
ATOM 1404 O O . LYS A 1 185 ? 26.356 10.863 -10.419 1.00 87.12 185 LYS A O 1
ATOM 1409 N N . TYR A 1 186 ? 24.307 11.828 -10.337 1.00 86.12 186 TYR A N 1
ATOM 1410 C CA . TYR A 1 186 ? 23.534 10.615 -10.092 1.00 86.12 186 TYR A CA 1
ATOM 1411 C C . TYR A 1 186 ? 22.334 10.482 -11.021 1.00 86.12 186 TYR A C 1
ATOM 1413 O O . TYR A 1 186 ? 21.870 11.450 -11.627 1.00 86.12 186 TYR A O 1
ATOM 1421 N N . TYR A 1 187 ? 21.812 9.258 -11.097 1.00 86.88 187 TYR A N 1
ATOM 1422 C CA . TYR A 1 187 ? 20.471 9.040 -11.619 1.00 86.88 187 TYR A CA 1
ATOM 1423 C C . TYR A 1 187 ? 19.440 9.505 -10.592 1.00 86.88 187 TYR A C 1
ATOM 1425 O O . TYR A 1 187 ? 19.404 9.000 -9.467 1.00 86.88 187 TYR A O 1
ATOM 1433 N N . ILE A 1 188 ? 18.586 10.440 -10.998 1.00 90.88 188 ILE A N 1
ATOM 1434 C CA . ILE A 1 188 ? 17.443 10.914 -10.218 1.00 90.88 188 ILE A CA 1
ATOM 1435 C C . ILE A 1 188 ? 16.221 10.129 -10.684 1.00 90.88 188 ILE A C 1
ATOM 1437 O O . ILE A 1 188 ? 15.706 10.324 -11.786 1.00 90.88 188 ILE A O 1
ATOM 1441 N N . ASN A 1 189 ? 15.804 9.177 -9.862 1.00 91.88 189 ASN A N 1
ATOM 1442 C CA . ASN A 1 189 ? 14.744 8.242 -10.164 1.00 91.88 189 ASN A CA 1
ATOM 1443 C C . ASN A 1 189 ? 13.408 8.872 -9.801 1.00 91.88 189 ASN A C 1
ATOM 1445 O O . ASN A 1 189 ? 13.163 9.305 -8.678 1.00 91.88 189 ASN A O 1
ATOM 1449 N N . GLN A 1 190 ? 12.539 8.916 -10.795 1.00 94.88 190 GLN A N 1
ATOM 1450 C CA . GLN A 1 190 ? 11.196 9.439 -10.679 1.00 94.88 190 GLN A CA 1
ATOM 1451 C C . GLN A 1 190 ? 10.244 8.348 -11.141 1.00 94.88 190 GLN A C 1
ATOM 1453 O O . GLN A 1 190 ? 10.390 7.800 -12.238 1.00 94.88 190 GLN A O 1
ATOM 1458 N N . THR A 1 191 ? 9.321 7.976 -10.266 1.00 96.50 191 THR A N 1
ATOM 1459 C CA . THR A 1 191 ? 8.280 7.001 -10.573 1.00 96.50 191 THR A CA 1
ATOM 1460 C C . THR A 1 191 ? 6.937 7.616 -10.241 1.00 96.50 191 THR A C 1
ATOM 1462 O O . THR A 1 191 ? 6.686 7.976 -9.093 1.00 96.50 191 THR A O 1
ATOM 1465 N N . GLU A 1 192 ? 6.084 7.732 -11.249 1.00 97.94 192 GLU A N 1
ATOM 1466 C CA . GLU A 1 192 ? 4.737 8.277 -11.145 1.00 97.94 192 GLU A CA 1
ATOM 1467 C C . GLU A 1 192 ? 3.739 7.204 -11.590 1.00 97.94 192 GLU A C 1
ATOM 1469 O O . GLU A 1 192 ? 3.806 6.699 -12.711 1.00 97.94 192 GLU A O 1
ATOM 1474 N N . MET A 1 193 ? 2.817 6.827 -10.714 1.00 98.56 193 MET A N 1
ATOM 1475 C CA . MET A 1 193 ? 1.746 5.888 -11.015 1.00 98.56 193 MET A CA 1
ATOM 1476 C C . MET A 1 193 ? 0.401 6.572 -10.801 1.00 98.56 193 MET A C 1
ATOM 1478 O O . MET A 1 193 ? 0.109 7.044 -9.709 1.00 98.56 193 MET A O 1
ATOM 1482 N N . GLU A 1 194 ? -0.410 6.618 -11.850 1.00 98.44 194 GLU A N 1
ATOM 1483 C CA . GLU A 1 194 ? -1.655 7.376 -11.923 1.00 98.44 194 GLU A CA 1
ATOM 1484 C C . GLU A 1 194 ? -2.794 6.439 -12.332 1.00 98.44 194 GLU A C 1
ATOM 1486 O O . GLU A 1 194 ? -3.015 6.149 -13.514 1.00 98.44 194 GLU A O 1
ATOM 1491 N N . PHE A 1 195 ? -3.537 5.947 -11.348 1.00 98.50 195 PHE A N 1
ATOM 1492 C CA . PHE A 1 195 ? -4.640 5.021 -11.563 1.00 98.50 195 PHE A CA 1
ATOM 1493 C C . PHE A 1 195 ? -5.968 5.774 -11.614 1.00 98.50 195 PHE A C 1
ATOM 1495 O O . PHE A 1 195 ? -6.594 6.047 -10.589 1.00 98.50 195 PHE A O 1
ATOM 1502 N N . ARG A 1 196 ? -6.392 6.141 -12.828 1.00 97.88 196 ARG A N 1
ATOM 1503 C CA . ARG A 1 196 ? -7.669 6.836 -13.078 1.00 97.88 196 ARG A CA 1
ATOM 1504 C C . ARG A 1 196 ? -8.826 5.876 -13.340 1.00 97.88 196 ARG A C 1
ATOM 1506 O O . ARG A 1 196 ? -9.981 6.278 -13.246 1.00 97.88 196 ARG A O 1
ATOM 1513 N N . GLY A 1 197 ? -8.514 4.628 -13.677 1.00 97.50 197 GLY A N 1
ATOM 1514 C CA . GLY A 1 197 ? -9.444 3.503 -13.681 1.00 97.50 197 GLY A CA 1
ATOM 1515 C C . GLY A 1 197 ? -9.414 2.717 -12.367 1.00 97.50 197 GLY A C 1
ATOM 1516 O O . GLY A 1 197 ? -8.556 2.953 -11.515 1.00 97.50 197 GLY A O 1
ATOM 1517 N N . ALA A 1 198 ? -10.329 1.760 -12.230 1.00 97.69 198 ALA A N 1
ATOM 1518 C CA . ALA A 1 198 ? -10.433 0.907 -11.054 1.00 97.69 198 ALA A CA 1
ATOM 1519 C C . ALA A 1 198 ? -9.193 0.010 -10.893 1.00 97.69 198 ALA A C 1
ATOM 1521 O O . ALA A 1 198 ? -8.667 -0.520 -11.878 1.00 97.69 198 ALA A O 1
ATOM 1522 N N . VAL A 1 199 ? -8.747 -0.203 -9.655 1.00 98.50 199 VAL A N 1
ATOM 1523 C CA . VAL A 1 199 ? -7.625 -1.090 -9.324 1.00 98.50 199 VAL A CA 1
ATOM 1524 C C . VAL A 1 199 ? -8.060 -2.129 -8.307 1.00 98.50 199 VAL A C 1
ATOM 1526 O O . VAL A 1 199 ? -8.595 -1.796 -7.256 1.00 98.50 199 VAL A O 1
ATOM 1529 N N . ASN A 1 200 ? -7.795 -3.395 -8.608 1.00 97.94 200 ASN A N 1
ATOM 1530 C CA . ASN A 1 200 ? -8.101 -4.514 -7.730 1.00 97.94 200 ASN A CA 1
ATOM 1531 C C . ASN A 1 200 ? -6.843 -5.362 -7.550 1.00 97.94 200 ASN A C 1
ATOM 1533 O O . ASN A 1 200 ? -6.322 -5.895 -8.527 1.00 97.94 200 ASN A O 1
ATOM 1537 N N . ILE A 1 201 ? -6.339 -5.462 -6.324 1.00 98.25 201 ILE A N 1
ATOM 1538 C CA . ILE A 1 201 ? -5.119 -6.182 -5.962 1.00 98.25 201 ILE A CA 1
ATOM 1539 C C . ILE A 1 201 ? -5.496 -7.296 -4.995 1.00 98.25 201 ILE A C 1
ATOM 1541 O O . ILE A 1 201 ? -6.084 -7.041 -3.947 1.00 98.25 201 ILE A O 1
ATOM 1545 N N . LYS A 1 202 ? -5.106 -8.527 -5.321 1.00 96.56 202 LYS A N 1
ATOM 1546 C CA . LYS A 1 202 ? -5.226 -9.674 -4.425 1.00 96.56 202 LYS A CA 1
ATOM 1547 C C . LYS A 1 202 ? -3.914 -10.439 -4.354 1.00 96.56 202 LYS A C 1
ATOM 1549 O O . LYS A 1 202 ? -3.393 -10.867 -5.387 1.00 96.56 202 LYS A O 1
ATOM 1554 N N . LEU A 1 203 ? -3.438 -10.674 -3.135 1.00 95.19 203 LEU A N 1
ATOM 1555 C CA . LEU A 1 203 ? -2.296 -11.546 -2.874 1.00 95.19 203 LEU A CA 1
ATOM 1556 C C . LEU A 1 203 ? -2.765 -12.807 -2.140 1.00 95.19 203 LEU A C 1
ATOM 1558 O O . LEU A 1 203 ? -3.483 -12.741 -1.147 1.00 95.19 203 LEU A O 1
ATOM 1562 N N . GLU A 1 204 ? -2.387 -13.981 -2.645 1.00 92.19 204 GLU A N 1
ATOM 1563 C CA . GLU A 1 204 ? -2.798 -15.273 -2.094 1.00 92.19 204 GLU A CA 1
ATOM 1564 C C . GLU A 1 204 ? -1.586 -16.088 -1.647 1.00 92.19 204 GLU A C 1
ATOM 1566 O O . GLU A 1 204 ? -0.674 -16.351 -2.426 1.00 92.19 204 GLU A O 1
ATOM 1571 N N . ARG A 1 205 ? -1.592 -16.536 -0.388 1.00 88.69 205 ARG A N 1
ATOM 1572 C CA . ARG A 1 205 ? -0.478 -17.299 0.199 1.00 88.69 205 ARG A CA 1
ATOM 1573 C C . ARG A 1 205 ? -0.396 -18.739 -0.287 1.00 88.69 205 ARG A C 1
ATOM 1575 O O . ARG A 1 205 ? 0.678 -19.335 -0.294 1.00 88.69 205 ARG A O 1
ATOM 1582 N N . GLY A 1 206 ? -1.530 -19.341 -0.643 1.00 83.56 206 GLY A N 1
ATOM 1583 C CA . GLY A 1 206 ? -1.626 -20.793 -0.772 1.00 83.56 206 GLY A CA 1
ATOM 1584 C C . GLY A 1 206 ? -1.111 -21.470 0.504 1.00 83.56 206 GLY A C 1
ATOM 1585 O O . GLY A 1 206 ? -1.603 -21.194 1.590 1.00 83.56 206 GLY A O 1
ATOM 1586 N N . ASN A 1 207 ? -0.068 -22.292 0.378 1.00 83.06 207 ASN A N 1
ATOM 1587 C CA . ASN A 1 207 ? 0.562 -22.977 1.515 1.00 83.06 207 ASN A CA 1
ATOM 1588 C C . ASN A 1 207 ? 1.703 -22.165 2.174 1.00 83.06 207 ASN A C 1
ATOM 1590 O O . ASN A 1 207 ? 2.389 -22.676 3.056 1.00 83.06 207 ASN A O 1
ATOM 1594 N N . GLN A 1 208 ? 1.941 -20.920 1.745 1.00 85.94 208 GLN A N 1
ATOM 1595 C CA . GLN A 1 208 ? 3.068 -20.076 2.162 1.00 85.94 208 GLN A CA 1
ATOM 1596 C C . GLN A 1 208 ? 2.670 -19.108 3.287 1.00 85.94 208 GLN A C 1
ATOM 1598 O O . GLN A 1 208 ? 2.756 -17.884 3.155 1.00 85.94 208 GLN A O 1
ATOM 1603 N N . ASN A 1 209 ? 2.235 -19.654 4.424 1.00 83.25 209 ASN A N 1
ATOM 1604 C CA . ASN A 1 209 ? 1.712 -18.865 5.552 1.00 83.25 209 ASN A CA 1
ATOM 1605 C C . ASN A 1 209 ? 2.731 -17.898 6.181 1.00 83.25 209 ASN A C 1
ATOM 1607 O O . ASN A 1 209 ? 2.334 -17.022 6.937 1.00 83.25 209 ASN A O 1
ATOM 1611 N N . ARG A 1 210 ? 4.027 -18.047 5.876 1.00 86.75 210 ARG A N 1
ATOM 1612 C CA . ARG A 1 210 ? 5.108 -17.165 6.353 1.00 86.75 210 ARG A CA 1
ATOM 1613 C C . ARG A 1 210 ? 5.592 -16.140 5.331 1.00 86.75 210 ARG A C 1
ATOM 1615 O O . ARG A 1 210 ? 6.486 -15.370 5.656 1.00 86.75 210 ARG A O 1
ATOM 1622 N N . SER A 1 211 ? 5.043 -16.145 4.117 1.00 89.44 211 SER A N 1
ATOM 1623 C CA . SER A 1 211 ? 5.440 -15.170 3.100 1.00 89.44 211 SER A CA 1
ATOM 1624 C C . SER A 1 211 ? 5.157 -13.734 3.591 1.00 89.44 211 SER A C 1
ATOM 1626 O O . SER A 1 211 ? 4.314 -13.523 4.454 1.00 89.44 211 SER A O 1
ATOM 1628 N N . GLU A 1 212 ? 5.814 -12.712 3.075 1.00 92.69 212 GLU A N 1
ATOM 1629 C CA . GLU A 1 212 ? 5.460 -11.313 3.359 1.00 92.69 212 GLU A CA 1
ATOM 1630 C C . GLU A 1 212 ? 4.631 -10.766 2.202 1.00 92.69 212 GLU A C 1
ATOM 1632 O O . GLU A 1 212 ? 5.028 -10.899 1.047 1.00 92.69 212 GLU A O 1
ATOM 1637 N N . HIS A 1 213 ? 3.464 -10.190 2.460 1.00 95.31 213 HIS A N 1
ATOM 1638 C CA . HIS A 1 213 ? 2.591 -9.687 1.401 1.00 95.31 213 HIS A CA 1
ATOM 1639 C C . HIS A 1 213 ? 2.440 -8.175 1.496 1.00 95.31 213 HIS A C 1
ATOM 1641 O O . HIS A 1 213 ? 2.159 -7.653 2.572 1.00 95.31 213 HIS A O 1
ATOM 1647 N N . TYR A 1 214 ? 2.589 -7.502 0.354 1.00 97.38 214 TYR A N 1
ATOM 1648 C CA . TYR A 1 214 ? 2.474 -6.052 0.236 1.00 97.38 214 TYR A CA 1
ATOM 1649 C C . TYR A 1 214 ? 1.586 -5.667 -0.952 1.00 97.38 214 TYR A C 1
ATOM 1651 O O . TYR A 1 214 ? 1.972 -5.852 -2.105 1.00 97.38 214 TYR A O 1
ATOM 1659 N N . GLY A 1 215 ? 0.401 -5.112 -0.717 1.00 98.25 215 GLY A N 1
ATOM 1660 C CA . GLY A 1 215 ? -0.482 -4.669 -1.801 1.00 98.25 215 GLY A CA 1
ATOM 1661 C C . GLY A 1 215 ? 0.186 -3.592 -2.649 1.00 98.25 215 GLY A C 1
ATOM 1662 O O . GLY A 1 215 ? 0.436 -3.792 -3.841 1.00 98.25 215 GLY A O 1
ATOM 1663 N N . VAL A 1 216 ? 0.542 -2.488 -1.997 1.00 98.62 216 VAL A N 1
ATOM 1664 C CA . VAL A 1 216 ? 1.325 -1.383 -2.549 1.00 98.62 216 VAL A CA 1
ATOM 1665 C C . VAL A 1 216 ? 2.568 -1.186 -1.689 1.00 98.62 216 VAL A C 1
ATOM 1667 O O . VAL A 1 216 ? 2.472 -0.875 -0.507 1.00 98.62 216 VAL A O 1
ATOM 1670 N N . PHE A 1 217 ? 3.738 -1.357 -2.294 1.00 97.69 217 PHE A N 1
ATOM 1671 C CA . PHE A 1 217 ? 5.036 -1.173 -1.662 1.00 97.69 217 PHE A CA 1
ATOM 1672 C C . PHE A 1 217 ? 5.802 -0.047 -2.353 1.00 97.69 217 PHE A C 1
ATOM 1674 O O . PHE A 1 217 ? 6.072 -0.116 -3.557 1.00 97.69 217 PHE A O 1
ATOM 1681 N N . GLY A 1 218 ? 6.190 0.967 -1.586 1.00 96.81 218 GLY A N 1
ATOM 1682 C CA . GLY A 1 218 ? 7.016 2.071 -2.058 1.00 96.81 218 GLY A CA 1
ATOM 1683 C C . GLY A 1 218 ? 8.236 2.242 -1.169 1.00 96.81 218 GLY A C 1
ATOM 1684 O O . GLY A 1 218 ? 8.102 2.490 0.024 1.00 96.81 218 GLY A O 1
ATOM 1685 N N . ASN A 1 219 ? 9.422 2.135 -1.756 1.00 95.25 219 ASN A N 1
ATOM 1686 C CA . ASN A 1 219 ? 10.684 2.310 -1.059 1.00 95.25 219 ASN A CA 1
ATOM 1687 C C . ASN A 1 219 ? 11.582 3.300 -1.807 1.00 95.25 219 ASN A C 1
ATOM 1689 O O . ASN A 1 219 ? 11.864 3.122 -2.996 1.00 95.25 219 ASN A O 1
ATOM 1693 N N . ASN A 1 220 ? 12.012 4.343 -1.104 1.00 94.44 220 ASN A N 1
ATOM 1694 C CA . ASN A 1 220 ? 13.017 5.297 -1.558 1.00 94.44 220 ASN A CA 1
ATOM 1695 C C . ASN A 1 220 ? 14.029 5.511 -0.433 1.00 94.44 220 ASN A C 1
ATOM 1697 O O . ASN A 1 220 ? 13.957 6.497 0.299 1.00 94.44 220 ASN A O 1
ATOM 1701 N N . THR A 1 221 ? 14.923 4.541 -0.242 1.00 91.38 221 THR A N 1
ATOM 1702 C CA . THR A 1 221 ? 15.890 4.583 0.856 1.00 91.38 221 THR A CA 1
ATOM 1703 C C . THR A 1 221 ? 17.303 4.286 0.387 1.00 91.38 221 THR A C 1
ATOM 1705 O O . THR A 1 221 ? 17.560 3.356 -0.367 1.00 91.38 221 THR A O 1
ATOM 1708 N N . THR A 1 222 ? 18.250 5.082 0.874 1.00 89.62 222 THR A N 1
ATOM 1709 C CA . THR A 1 222 ? 19.696 4.882 0.666 1.00 89.62 222 THR A CA 1
ATOM 1710 C C . THR A 1 222 ? 20.316 4.017 1.768 1.00 89.62 222 THR A C 1
ATOM 1712 O O . THR A 1 222 ? 19.645 3.689 2.740 1.00 89.62 222 THR A O 1
ATOM 1715 N N . VAL A 1 223 ? 21.588 3.621 1.675 1.00 84.31 223 VAL A N 1
ATOM 1716 C CA . VAL A 1 223 ? 22.294 2.982 2.807 1.00 84.31 223 VAL A CA 1
ATOM 1717 C C . VAL A 1 223 ? 22.553 4.009 3.902 1.00 84.31 223 VAL A C 1
ATOM 1719 O O . VAL A 1 223 ? 23.020 5.116 3.632 1.00 84.31 223 VAL A O 1
ATOM 1722 N N . LYS A 1 224 ? 22.345 3.610 5.157 1.00 71.00 224 LYS A N 1
ATOM 1723 C CA . LYS A 1 224 ? 22.744 4.404 6.318 1.00 71.00 224 LYS A CA 1
ATOM 1724 C C . LYS A 1 224 ? 24.263 4.506 6.419 1.00 71.00 224 LYS A C 1
ATOM 1726 O O . LYS A 1 224 ? 24.955 3.510 6.610 1.00 71.00 224 LYS A O 1
ATOM 1731 N N . GLY A 1 225 ? 24.787 5.720 6.304 1.00 70.31 225 GLY A N 1
ATOM 1732 C CA . GLY A 1 225 ? 26.218 6.002 6.385 1.00 70.31 225 GLY A CA 1
ATOM 1733 C C . GLY A 1 225 ? 26.515 7.477 6.127 1.00 70.31 225 GLY A C 1
ATOM 1734 O O . GLY A 1 225 ? 25.613 8.305 6.170 1.00 70.31 225 GLY A O 1
ATOM 1735 N N . ASN A 1 226 ? 27.770 7.801 5.800 1.00 67.44 226 ASN A N 1
ATOM 1736 C CA . ASN A 1 226 ? 28.256 9.177 5.573 1.00 67.44 226 ASN A CA 1
ATOM 1737 C C . ASN A 1 226 ? 27.739 9.825 4.271 1.00 67.44 226 ASN A C 1
ATOM 1739 O O . ASN A 1 226 ? 28.369 10.739 3.735 1.00 67.44 226 ASN A O 1
ATOM 1743 N N . GLY A 1 227 ? 26.660 9.291 3.703 1.00 79.62 227 GLY A N 1
ATOM 1744 C CA . GLY A 1 227 ? 26.061 9.826 2.498 1.00 79.62 227 GLY A CA 1
ATOM 1745 C C . GLY A 1 227 ? 25.167 11.030 2.779 1.00 79.62 227 GLY A C 1
ATOM 1746 O O . GLY A 1 227 ? 24.812 11.307 3.920 1.00 79.62 227 GLY A O 1
ATOM 1747 N N . ILE A 1 228 ? 24.774 11.732 1.720 1.00 85.75 228 ILE A N 1
ATOM 1748 C CA . ILE A 1 228 ? 23.888 12.905 1.805 1.00 85.75 228 ILE A CA 1
ATOM 1749 C C . ILE A 1 228 ? 22.392 12.544 1.888 1.00 85.75 228 ILE A C 1
ATOM 1751 O O . ILE A 1 228 ? 21.555 13.439 1.899 1.00 85.75 228 ILE A O 1
ATOM 1755 N N . GLY A 1 229 ? 22.059 11.251 1.957 1.00 87.88 229 GLY A N 1
ATOM 1756 C CA . GLY A 1 229 ? 20.685 10.745 1.910 1.00 87.88 229 GLY A CA 1
ATOM 1757 C C . GLY A 1 229 ? 20.158 10.565 0.487 1.00 87.88 229 GLY A C 1
ATOM 1758 O O . GLY A 1 229 ? 20.928 10.489 -0.475 1.00 87.88 229 GLY A O 1
ATOM 1759 N N . GLU A 1 230 ? 18.836 10.451 0.372 1.00 89.75 230 GLU A N 1
ATOM 1760 C CA . GLU A 1 230 ? 18.123 10.313 -0.896 1.00 89.75 230 GLU A CA 1
ATOM 1761 C C . GLU A 1 230 ? 18.336 11.564 -1.771 1.00 89.75 230 GLU A C 1
ATOM 1763 O O . GLU A 1 230 ? 18.254 12.688 -1.268 1.00 89.75 230 GLU A O 1
ATOM 1768 N N . PRO A 1 231 ? 18.606 11.411 -3.079 1.00 89.81 231 PRO A N 1
ATOM 1769 C CA . PRO A 1 231 ? 18.870 12.550 -3.947 1.00 89.81 231 PRO A CA 1
ATOM 1770 C C . PRO A 1 231 ? 17.625 13.435 -4.108 1.00 89.81 231 PRO A C 1
ATOM 1772 O O . PRO A 1 231 ? 16.521 12.943 -4.363 1.00 89.81 231 PRO A O 1
ATOM 1775 N N . GLU A 1 232 ? 17.813 14.752 -4.003 1.00 90.38 232 GLU A N 1
ATOM 1776 C CA . GLU A 1 232 ? 16.746 15.734 -4.212 1.00 90.38 232 GLU A CA 1
ATOM 1777 C C . GLU A 1 232 ? 16.127 15.589 -5.613 1.00 90.38 232 GLU A C 1
ATOM 1779 O O . GLU A 1 232 ? 16.816 15.336 -6.603 1.00 90.38 232 GLU A O 1
ATOM 1784 N N . GLY A 1 233 ? 14.801 15.716 -5.696 1.00 93.19 233 GLY A N 1
ATOM 1785 C CA . GLY A 1 233 ? 14.045 15.543 -6.938 1.00 93.19 233 GLY A CA 1
ATOM 1786 C C . GLY A 1 233 ? 13.713 14.090 -7.293 1.00 93.19 233 GLY A C 1
ATOM 1787 O O . GLY A 1 233 ? 12.954 13.876 -8.243 1.00 93.19 233 GLY A O 1
ATOM 1788 N N . SER A 1 234 ? 14.224 13.101 -6.547 1.00 95.12 234 SER A N 1
ATOM 1789 C CA . SER A 1 234 ? 13.731 11.720 -6.633 1.00 95.12 234 SER A CA 1
ATOM 1790 C C . SER A 1 234 ? 12.356 11.585 -5.988 1.00 95.12 234 SER A C 1
ATOM 1792 O O . SER A 1 234 ? 12.030 12.329 -5.063 1.00 95.12 234 SER A O 1
ATOM 1794 N N . TYR A 1 235 ? 11.535 10.659 -6.488 1.00 97.19 235 TYR A N 1
ATOM 1795 C CA . TYR A 1 235 ? 10.254 10.342 -5.860 1.00 97.19 235 TYR A CA 1
ATOM 1796 C C . TYR A 1 235 ? 9.650 9.017 -6.331 1.00 97.19 235 TYR A C 1
ATOM 1798 O O . TYR A 1 235 ? 9.893 8.535 -7.443 1.00 97.19 235 TYR A O 1
ATOM 1806 N N . ASN A 1 236 ? 8.760 8.510 -5.482 1.00 97.94 236 ASN A N 1
ATOM 1807 C CA . ASN A 1 236 ? 7.760 7.493 -5.775 1.00 97.94 236 ASN A CA 1
ATOM 1808 C C . ASN A 1 236 ? 6.380 8.101 -5.502 1.00 97.94 236 ASN A C 1
ATOM 1810 O O . ASN A 1 236 ? 6.058 8.380 -4.353 1.00 97.94 236 ASN A O 1
ATOM 1814 N N . LYS A 1 237 ? 5.556 8.312 -6.525 1.00 98.38 237 LYS A N 1
ATOM 1815 C CA . LYS A 1 237 ? 4.176 8.792 -6.367 1.00 98.38 237 LYS A CA 1
ATOM 1816 C C . LYS A 1 237 ? 3.224 7.743 -6.903 1.00 98.38 237 LYS A C 1
ATOM 1818 O O . LYS A 1 237 ? 3.346 7.362 -8.063 1.00 98.38 237 LYS A O 1
ATOM 1823 N N . ILE A 1 238 ? 2.309 7.268 -6.067 1.00 98.75 238 ILE A N 1
ATOM 1824 C CA . ILE A 1 238 ? 1.348 6.224 -6.420 1.00 98.75 238 ILE A CA 1
ATOM 1825 C C . ILE A 1 238 ? -0.049 6.722 -6.057 1.00 98.75 238 ILE A C 1
ATOM 1827 O O . ILE A 1 238 ? -0.443 6.702 -4.895 1.00 98.75 238 ILE A O 1
ATOM 1831 N N . ASN A 1 239 ? -0.790 7.191 -7.056 1.00 98.62 239 ASN A N 1
ATOM 1832 C CA . ASN A 1 239 ? -2.061 7.870 -6.861 1.00 98.62 239 ASN A CA 1
ATOM 1833 C C . ASN A 1 239 ? -3.221 7.094 -7.476 1.00 98.62 239 ASN A C 1
ATOM 1835 O O . ASN A 1 239 ? -3.183 6.694 -8.642 1.00 98.62 239 ASN A O 1
ATOM 1839 N N . PHE A 1 240 ? -4.288 6.952 -6.700 1.00 98.75 240 PHE A N 1
ATOM 1840 C CA . PHE A 1 240 ? -5.539 6.331 -7.097 1.00 98.75 240 PHE A CA 1
ATOM 1841 C C . PHE A 1 240 ? -6.676 7.356 -7.069 1.00 98.75 240 PHE A C 1
ATOM 1843 O O . PHE A 1 240 ? -6.888 8.070 -6.083 1.00 98.75 240 PHE A O 1
ATOM 1850 N N . TYR A 1 241 ? -7.431 7.407 -8.165 1.00 98.00 241 TYR A N 1
ATOM 1851 C CA . TYR A 1 241 ? -8.495 8.393 -8.389 1.00 98.00 241 TYR A CA 1
ATOM 1852 C C . TYR A 1 241 ? -9.877 7.761 -8.598 1.00 98.00 241 TYR A C 1
ATOM 1854 O O . TYR A 1 241 ? -10.847 8.474 -8.840 1.00 98.00 241 TYR A O 1
ATOM 1862 N N . SER A 1 242 ? -9.975 6.434 -8.538 1.00 96.94 242 SER A N 1
ATOM 1863 C CA . SER A 1 242 ? -11.205 5.672 -8.776 1.00 96.94 242 SER A CA 1
ATOM 1864 C C . SER A 1 242 ? -11.355 4.570 -7.721 1.00 96.94 242 SER A C 1
ATOM 1866 O O . SER A 1 242 ? -10.799 4.692 -6.632 1.00 96.94 242 SER A O 1
ATOM 1868 N N . ASP A 1 243 ? -12.115 3.520 -8.024 1.00 98.25 243 ASP A N 1
ATOM 1869 C CA . ASP A 1 243 ? -12.319 2.383 -7.133 1.00 98.25 243 ASP A CA 1
ATOM 1870 C C . ASP A 1 243 ? -10.983 1.663 -6.850 1.00 98.25 243 ASP A C 1
ATOM 1872 O O . ASP A 1 243 ? -10.232 1.334 -7.773 1.00 98.25 243 ASP A O 1
ATOM 1876 N N . VAL A 1 244 ? -10.689 1.394 -5.576 1.00 98.50 244 VAL A N 1
ATOM 1877 C CA . VAL A 1 244 ? -9.476 0.700 -5.117 1.00 98.50 244 VAL A CA 1
ATOM 1878 C C . VAL A 1 244 ? -9.855 -0.449 -4.202 1.00 98.50 244 VAL A C 1
ATOM 1880 O O . VAL A 1 244 ? -10.530 -0.252 -3.195 1.00 98.50 244 VAL A O 1
ATOM 1883 N N . LYS A 1 245 ? -9.421 -1.659 -4.546 1.00 98.31 245 LYS A N 1
ATOM 1884 C CA . LYS A 1 245 ? -9.572 -2.848 -3.711 1.00 98.31 245 LYS A CA 1
ATOM 1885 C C . LYS A 1 245 ? -8.217 -3.488 -3.486 1.00 98.31 245 LYS A C 1
ATOM 1887 O O . LYS A 1 245 ? -7.515 -3.774 -4.453 1.00 98.31 245 LYS A O 1
ATOM 1892 N N . ILE A 1 246 ? -7.853 -3.708 -2.228 1.00 98.50 246 ILE A N 1
ATOM 1893 C CA . ILE A 1 246 ? -6.595 -4.349 -1.841 1.00 98.50 246 ILE A CA 1
ATOM 1894 C C . ILE A 1 246 ? -6.921 -5.432 -0.812 1.00 98.50 246 ILE A C 1
ATOM 1896 O O . ILE A 1 246 ? -7.324 -5.116 0.299 1.00 98.50 246 ILE A O 1
ATOM 1900 N N . ASP A 1 247 ? -6.769 -6.700 -1.198 1.00 97.50 247 ASP A N 1
ATOM 1901 C CA . ASP A 1 247 ? -6.990 -7.882 -0.354 1.00 97.50 247 ASP A CA 1
ATOM 1902 C C . ASP A 1 247 ? -5.642 -8.542 -0.037 1.00 97.50 247 ASP A C 1
ATOM 1904 O O . ASP A 1 247 ? -5.120 -9.348 -0.818 1.00 97.50 247 ASP A O 1
ATOM 1908 N N . VAL A 1 248 ? -5.050 -8.109 1.080 1.00 95.62 248 VAL A N 1
ATOM 1909 C CA . VAL A 1 248 ? -3.698 -8.448 1.543 1.00 95.62 248 VAL A CA 1
ATOM 1910 C C . VAL A 1 248 ? -3.699 -8.624 3.062 1.00 95.62 248 VAL A C 1
ATOM 1912 O O . VAL A 1 248 ? -3.123 -7.848 3.814 1.00 95.62 248 VAL A O 1
ATOM 1915 N N . LYS A 1 249 ? -4.381 -9.665 3.535 1.00 92.56 249 LYS A N 1
ATOM 1916 C CA . LYS A 1 249 ? -4.573 -9.875 4.975 1.00 92.56 249 LYS A CA 1
ATOM 1917 C C . LYS A 1 249 ? -3.302 -10.379 5.673 1.00 92.56 249 LYS A C 1
ATOM 1919 O O . LYS A 1 249 ? -2.609 -11.259 5.133 1.00 92.56 249 LYS A O 1
ATOM 1924 N N . PRO A 1 250 ? -3.019 -9.898 6.894 1.00 90.62 250 PRO A N 1
ATOM 1925 C CA . PRO A 1 250 ? -1.980 -10.479 7.727 1.00 90.62 250 PRO A CA 1
ATOM 1926 C C . PRO A 1 250 ? -2.356 -11.892 8.179 1.00 90.62 250 PRO A C 1
ATOM 1928 O O . PRO A 1 250 ? -3.526 -12.282 8.184 1.00 90.62 250 PRO A O 1
ATOM 1931 N N . VAL A 1 251 ? -1.352 -12.678 8.567 1.00 89.19 251 VAL A N 1
ATOM 1932 C CA . VAL A 1 251 ? -1.585 -13.976 9.218 1.00 89.19 251 VAL A CA 1
ATOM 1933 C C . VAL A 1 251 ? -1.478 -13.773 10.712 1.00 89.19 251 VAL A C 1
ATOM 1935 O O . VAL A 1 251 ? -0.418 -13.376 11.183 1.00 89.19 251 VAL A O 1
ATOM 1938 N N . LEU A 1 252 ? -2.540 -14.079 11.448 1.00 82.62 252 LEU A N 1
ATOM 1939 C CA . LEU A 1 252 ? -2.571 -14.001 12.906 1.00 82.62 252 LEU A CA 1
ATOM 1940 C C . LEU A 1 252 ? -2.527 -15.410 13.517 1.00 82.62 252 LEU A C 1
ATOM 1942 O O . LEU A 1 252 ? -3.010 -16.368 12.910 1.00 82.62 252 LEU A O 1
ATOM 1946 N N . ASP A 1 253 ? -1.938 -15.538 14.702 1.00 79.06 253 ASP A N 1
ATOM 1947 C CA . ASP A 1 253 ? -2.051 -16.723 15.547 1.00 79.06 253 ASP A CA 1
ATOM 1948 C C . ASP A 1 253 ? -3.380 -16.732 16.328 1.00 79.06 253 ASP A C 1
ATOM 1950 O O . ASP A 1 253 ? -4.217 -15.836 16.197 1.00 79.06 253 ASP A O 1
ATOM 1954 N N . GLU A 1 254 ? -3.590 -17.766 17.143 1.00 79.50 254 GLU A N 1
ATOM 1955 C CA . GLU A 1 254 ? -4.802 -17.952 17.954 1.00 79.50 254 GLU A CA 1
ATOM 1956 C C . GLU A 1 254 ? -5.060 -16.832 18.975 1.00 79.50 254 GLU A C 1
ATOM 1958 O O . GLU A 1 254 ? -6.203 -16.617 19.376 1.00 79.50 254 GLU A O 1
ATOM 1963 N N . ASN A 1 255 ? -4.018 -16.088 19.353 1.00 70.81 255 ASN A N 1
ATOM 1964 C CA . ASN A 1 255 ? -4.098 -14.951 20.265 1.00 70.81 255 ASN A CA 1
ATOM 1965 C C . ASN A 1 255 ? -4.247 -13.623 19.500 1.00 70.81 255 ASN A C 1
ATOM 1967 O O . ASN A 1 255 ? -4.193 -12.543 20.089 1.00 70.81 255 ASN A O 1
ATOM 1971 N N . GLY A 1 256 ? -4.411 -13.681 18.174 1.00 71.50 256 GLY A N 1
ATOM 1972 C CA . GLY A 1 256 ? -4.504 -12.510 17.310 1.00 71.50 256 GLY A CA 1
ATOM 1973 C C . GLY A 1 256 ? -3.164 -11.807 17.095 1.00 71.50 256 GLY A C 1
ATOM 1974 O O . GLY A 1 256 ? -3.138 -10.666 16.632 1.00 71.50 256 GLY A O 1
ATOM 1975 N N . LYS A 1 257 ? -2.036 -12.428 17.445 1.00 72.69 257 LYS A N 1
ATOM 1976 C CA . LYS A 1 257 ? -0.711 -11.863 17.192 1.00 72.69 257 LYS A CA 1
ATOM 1977 C C . LYS A 1 257 ? -0.257 -12.229 15.786 1.00 72.69 257 LYS A C 1
ATOM 1979 O O . LYS A 1 257 ? -0.370 -13.374 15.364 1.00 72.69 257 LYS A O 1
ATOM 1984 N N . GLN A 1 258 ? 0.286 -11.267 15.047 1.00 76.94 258 GLN A N 1
ATOM 1985 C CA . GLN A 1 258 ? 0.723 -11.540 13.684 1.00 76.94 258 GLN A CA 1
ATOM 1986 C C . GLN A 1 258 ? 1.945 -12.454 13.628 1.00 76.94 258 GLN A C 1
ATOM 1988 O O . GLN A 1 258 ? 2.943 -12.270 14.326 1.00 76.94 258 GLN A O 1
ATOM 1993 N N . VAL A 1 259 ? 1.856 -13.399 12.703 1.00 81.94 259 VAL A N 1
ATOM 1994 C CA . VAL A 1 259 ? 2.878 -14.369 12.328 1.00 81.94 259 VAL A CA 1
ATOM 1995 C C . VAL A 1 259 ? 3.531 -14.003 10.993 1.00 81.94 259 VAL A C 1
ATOM 1997 O O . VAL A 1 259 ? 4.693 -14.345 10.789 1.00 81.94 259 VAL A O 1
ATOM 2000 N N . ALA A 1 260 ? 2.814 -13.321 10.091 1.00 88.50 260 ALA A N 1
ATOM 2001 C CA . ALA A 1 260 ? 3.351 -12.887 8.801 1.00 88.50 260 ALA A CA 1
ATOM 2002 C C . ALA A 1 260 ? 2.704 -11.592 8.292 1.00 88.50 260 ALA A C 1
ATOM 2004 O O . ALA A 1 260 ? 1.493 -11.405 8.433 1.00 88.50 260 ALA A O 1
ATOM 2005 N N . ILE A 1 261 ? 3.523 -10.749 7.654 1.00 91.00 261 ILE A N 1
ATOM 2006 C CA . ILE A 1 261 ? 3.154 -9.423 7.132 1.00 91.00 261 ILE A CA 1
ATOM 2007 C C . ILE A 1 261 ? 2.074 -9.529 6.066 1.00 91.00 261 ILE A C 1
ATOM 2009 O O . ILE A 1 261 ? 2.286 -10.206 5.058 1.00 91.00 261 ILE A O 1
ATOM 2013 N N . GLY A 1 262 ? 0.963 -8.824 6.265 1.00 94.62 262 GLY A N 1
ATOM 2014 C CA . GLY A 1 262 ? -0.046 -8.550 5.246 1.00 94.62 262 GLY A CA 1
ATOM 2015 C C . GLY A 1 262 ? -0.374 -7.068 5.246 1.00 94.62 262 GLY A C 1
ATOM 2016 O O . GLY A 1 262 ? -1.358 -6.643 5.844 1.00 94.62 262 GLY A O 1
ATOM 2017 N N . ASP A 1 263 ? 0.478 -6.302 4.573 1.00 96.00 263 ASP A N 1
ATOM 2018 C CA . ASP A 1 263 ? 0.322 -4.862 4.465 1.00 96.00 263 ASP A CA 1
ATOM 2019 C C . ASP A 1 263 ? -0.385 -4.546 3.153 1.00 96.00 263 ASP A C 1
ATOM 2021 O O . ASP A 1 263 ? 0.135 -4.792 2.062 1.00 96.00 263 ASP A O 1
ATOM 2025 N N . ALA A 1 264 ? -1.569 -3.954 3.226 1.00 98.25 264 ALA A N 1
ATOM 2026 C CA . ALA A 1 264 ? -2.203 -3.391 2.049 1.00 98.25 264 ALA A CA 1
ATOM 2027 C C . ALA A 1 264 ? -1.351 -2.262 1.454 1.00 98.25 264 ALA A C 1
ATOM 2029 O O . ALA A 1 264 ? -1.210 -2.182 0.230 1.00 98.25 264 ALA A O 1
ATOM 2030 N N . ILE A 1 265 ? -0.752 -1.421 2.305 1.00 98.50 265 ILE A N 1
ATOM 2031 C CA . ILE A 1 265 ? 0.137 -0.332 1.892 1.00 98.50 265 ILE A CA 1
ATOM 2032 C C . ILE A 1 265 ? 1.338 -0.264 2.845 1.00 98.50 265 ILE A C 1
ATOM 2034 O O . ILE A 1 265 ? 1.170 -0.088 4.047 1.00 98.50 265 ILE A O 1
ATOM 2038 N N . ASN A 1 266 ? 2.553 -0.366 2.309 1.00 97.19 266 ASN A N 1
ATOM 2039 C CA . ASN A 1 266 ? 3.798 -0.267 3.070 1.00 97.19 266 ASN A CA 1
ATOM 2040 C C . ASN A 1 266 ? 4.747 0.731 2.399 1.00 97.19 266 ASN A C 1
ATOM 2042 O O . ASN A 1 266 ? 5.128 0.554 1.237 1.00 97.19 266 ASN A O 1
ATOM 2046 N N . ILE A 1 267 ? 5.094 1.795 3.123 1.00 96.69 267 ILE A N 1
ATOM 2047 C CA . ILE A 1 267 ? 5.871 2.915 2.597 1.00 96.69 267 ILE A CA 1
ATOM 2048 C C . ILE A 1 267 ? 7.090 3.198 3.463 1.00 96.69 267 ILE A C 1
ATOM 2050 O O . ILE A 1 267 ? 6.977 3.426 4.665 1.00 96.69 267 ILE A O 1
ATOM 2054 N N . ASP A 1 268 ? 8.247 3.239 2.809 1.00 93.94 268 ASP A N 1
ATOM 2055 C CA . ASP A 1 268 ? 9.551 3.444 3.423 1.00 93.94 268 ASP A CA 1
ATOM 2056 C C . ASP A 1 268 ? 10.359 4.501 2.657 1.00 93.94 268 ASP A C 1
ATOM 2058 O O . ASP A 1 268 ? 10.727 4.310 1.495 1.00 93.94 268 ASP A O 1
ATOM 2062 N N . GLY A 1 269 ? 10.677 5.614 3.311 1.00 92.62 269 GLY A N 1
ATOM 2063 C CA . GLY A 1 269 ? 11.630 6.589 2.790 1.00 92.62 269 GLY A CA 1
ATOM 2064 C C . GLY A 1 269 ? 11.011 7.870 2.235 1.00 92.62 269 GLY A C 1
ATOM 2065 O O . GLY A 1 269 ? 9.870 7.909 1.761 1.00 92.62 269 GLY A O 1
ATOM 2066 N N . LYS A 1 270 ? 11.814 8.937 2.265 1.00 92.44 270 LYS A N 1
ATOM 2067 C CA . LYS A 1 270 ? 11.442 10.286 1.828 1.00 92.44 270 LYS A CA 1
ATOM 2068 C C . LYS A 1 270 ? 11.015 10.315 0.366 1.00 92.44 270 LYS A C 1
ATOM 2070 O O . LYS A 1 270 ? 11.468 9.528 -0.463 1.00 92.44 270 LYS A O 1
ATOM 2075 N N . TYR A 1 271 ? 10.153 11.274 0.041 1.00 95.44 271 TYR A N 1
ATOM 2076 C CA . TYR A 1 271 ? 9.625 11.473 -1.313 1.00 95.44 271 TYR A CA 1
ATOM 2077 C C . TYR A 1 271 ? 8.845 10.270 -1.868 1.00 95.44 271 TYR A C 1
ATOM 2079 O O . TYR A 1 271 ? 8.591 10.198 -3.072 1.00 95.44 271 TYR A O 1
ATOM 2087 N N . THR A 1 272 ? 8.437 9.342 -0.998 1.00 97.94 272 THR A N 1
ATOM 2088 C CA . THR A 1 272 ? 7.463 8.308 -1.333 1.00 97.94 272 THR A CA 1
ATOM 2089 C C . THR A 1 272 ? 6.085 8.725 -0.835 1.00 97.94 272 THR A C 1
ATOM 2091 O O . THR A 1 272 ? 5.912 9.083 0.332 1.00 97.94 272 THR A O 1
ATOM 2094 N N . HIS A 1 273 ? 5.109 8.694 -1.736 1.00 98.50 273 HIS A N 1
ATOM 2095 C CA . HIS A 1 273 ? 3.739 9.103 -1.485 1.00 98.50 273 HIS A CA 1
ATOM 2096 C C . HIS A 1 273 ? 2.740 8.106 -2.075 1.00 98.50 273 HIS A C 1
ATOM 2098 O O . HIS A 1 273 ? 2.864 7.726 -3.245 1.00 98.50 273 HIS A O 1
ATOM 2104 N N . VAL A 1 274 ? 1.724 7.748 -1.287 1.00 98.81 274 VAL A N 1
ATOM 2105 C CA . VAL A 1 274 ? 0.514 7.071 -1.770 1.00 98.81 274 VAL A CA 1
ATOM 2106 C C . VAL A 1 274 ? -0.703 7.946 -1.502 1.00 98.81 274 VAL A C 1
ATOM 2108 O O . VAL A 1 274 ? -0.973 8.291 -0.355 1.00 98.81 274 VAL A O 1
ATOM 2111 N N . GLY A 1 275 ? -1.461 8.257 -2.550 1.00 98.62 275 GLY A N 1
ATOM 2112 C CA . GLY A 1 275 ? -2.684 9.049 -2.449 1.00 98.62 275 GLY A CA 1
ATOM 2113 C C . GLY A 1 275 ? -3.901 8.275 -2.945 1.00 98.62 275 GLY A C 1
ATOM 2114 O O . GLY A 1 275 ? -3.890 7.751 -4.057 1.00 98.62 275 GLY A O 1
ATOM 2115 N N . ILE A 1 276 ? -4.980 8.240 -2.166 1.00 98.56 276 ILE A N 1
ATOM 2116 C CA . ILE A 1 276 ? -6.298 7.758 -2.601 1.00 98.56 276 ILE A CA 1
ATOM 2117 C C . ILE A 1 276 ? -7.281 8.915 -2.446 1.00 98.56 276 ILE A C 1
ATOM 2119 O O . ILE A 1 276 ? -7.647 9.273 -1.331 1.00 98.56 276 ILE A O 1
ATOM 2123 N N . SER A 1 277 ? -7.678 9.536 -3.561 1.00 93.62 277 SER A N 1
ATOM 2124 C CA . SER A 1 277 ? -8.368 10.841 -3.534 1.00 93.62 277 SER A CA 1
ATOM 2125 C C . SER A 1 277 ? -9.724 10.895 -4.246 1.00 93.62 277 SER A C 1
ATOM 2127 O O . SER A 1 277 ? -10.487 11.841 -4.020 1.00 93.62 277 SER A O 1
ATOM 2129 N N . GLY A 1 278 ? -10.042 9.896 -5.072 1.00 86.62 278 GLY A N 1
ATOM 2130 C CA . GLY A 1 278 ? -11.297 9.817 -5.826 1.00 86.62 278 GLY A CA 1
ATOM 2131 C C . GLY A 1 278 ? -12.548 9.623 -4.964 1.00 86.62 278 GLY A C 1
ATOM 2132 O O . GLY A 1 278 ? -12.465 9.476 -3.749 1.00 86.62 278 GLY A O 1
ATOM 2133 N N . ASP A 1 279 ? -13.713 9.600 -5.616 1.00 91.88 279 ASP A N 1
ATOM 2134 C CA . ASP A 1 279 ? -15.018 9.344 -4.974 1.00 91.88 279 ASP A CA 1
ATOM 2135 C C . ASP A 1 279 ? -15.471 7.875 -5.096 1.00 91.88 279 ASP A C 1
ATOM 2137 O O . ASP A 1 279 ? -16.584 7.518 -4.705 1.00 91.88 279 ASP A O 1
ATOM 2141 N N . GLY A 1 280 ? -14.603 7.026 -5.655 1.00 95.06 280 GLY A N 1
ATOM 2142 C CA . GLY A 1 280 ? -14.838 5.597 -5.835 1.00 95.06 280 GLY A CA 1
ATOM 2143 C C . GLY A 1 280 ? -14.901 4.806 -4.526 1.00 95.06 280 GLY A C 1
ATOM 2144 O O . GLY A 1 280 ? -14.723 5.331 -3.425 1.00 95.06 280 GLY A O 1
ATOM 2145 N N . LYS A 1 281 ? -15.166 3.507 -4.640 1.00 97.56 281 LYS A N 1
ATOM 2146 C CA . LYS A 1 281 ? -15.16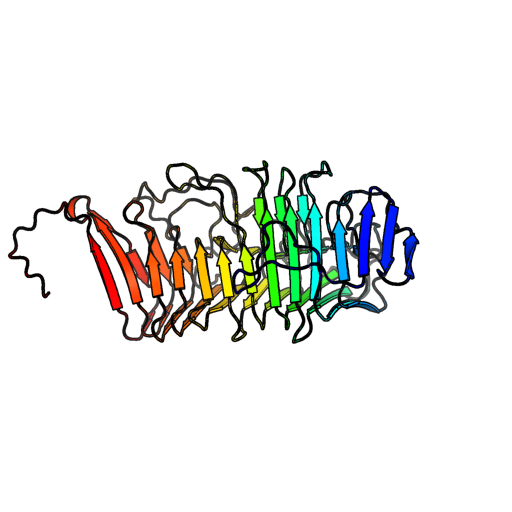3 2.568 -3.511 1.00 97.56 281 LYS A CA 1
ATOM 2147 C C . LYS A 1 281 ? -13.730 2.233 -3.118 1.00 97.56 281 LYS A C 1
ATOM 2149 O O . LYS A 1 281 ? -12.970 1.743 -3.949 1.00 97.56 281 LYS A O 1
ATOM 2154 N N . VAL A 1 282 ? -13.380 2.434 -1.851 1.00 98.62 282 VAL A N 1
ATOM 2155 C CA . VAL A 1 282 ? -12.061 2.085 -1.302 1.00 98.62 282 VAL A CA 1
ATOM 2156 C C . VAL A 1 282 ? -12.221 0.934 -0.315 1.00 98.62 282 VAL A C 1
ATOM 2158 O O . VAL A 1 282 ? -12.747 1.128 0.771 1.00 98.62 282 VAL A O 1
ATOM 2161 N N . GLN A 1 283 ? -11.810 -0.271 -0.699 1.00 98.44 283 GLN A N 1
ATOM 2162 C CA . GLN A 1 283 ? -11.955 -1.504 0.082 1.00 98.44 283 GLN A CA 1
ATOM 2163 C C . GLN A 1 283 ? -10.573 -2.073 0.403 1.00 98.44 283 GLN A C 1
ATOM 2165 O O . GLN A 1 283 ? -9.937 -2.690 -0.454 1.00 98.44 283 GLN A O 1
ATOM 2170 N N . ILE A 1 284 ? -10.095 -1.849 1.622 1.00 98.62 284 ILE A N 1
ATOM 2171 C CA . ILE A 1 284 ? -8.764 -2.270 2.057 1.00 98.62 284 ILE A CA 1
ATOM 2172 C C . ILE A 1 284 ? -8.902 -3.340 3.138 1.00 98.62 284 ILE A C 1
ATOM 2174 O O . ILE A 1 284 ? -9.459 -3.102 4.205 1.00 98.62 284 ILE A O 1
ATOM 2178 N N . ASP A 1 285 ? -8.371 -4.520 2.854 1.00 97.81 285 ASP A N 1
ATOM 2179 C CA . ASP A 1 285 ? -8.197 -5.623 3.786 1.00 97.81 285 ASP A CA 1
ATOM 2180 C C . ASP A 1 285 ? -6.688 -5.861 3.952 1.00 97.81 285 ASP A C 1
ATOM 2182 O O . ASP A 1 285 ? -6.046 -6.406 3.055 1.00 97.81 285 ASP A O 1
ATOM 2186 N N . GLY A 1 286 ? -6.118 -5.441 5.080 1.00 96.44 286 GLY A N 1
ATOM 2187 C CA . GLY A 1 286 ? -4.677 -5.476 5.340 1.00 96.44 286 GLY A CA 1
ATOM 2188 C C . GLY A 1 286 ? -4.189 -4.235 6.081 1.00 96.44 286 GLY A C 1
ATOM 2189 O O . GLY A 1 286 ? -4.889 -3.224 6.154 1.00 96.44 286 GLY A O 1
ATOM 2190 N N . ASP A 1 287 ? -2.973 -4.318 6.609 1.00 95.38 287 ASP A N 1
ATOM 2191 C CA . ASP A 1 287 ? -2.399 -3.264 7.444 1.00 95.38 287 ASP A CA 1
ATOM 2192 C C . ASP A 1 287 ? -1.765 -2.144 6.600 1.00 95.38 287 ASP A C 1
ATOM 2194 O O . ASP A 1 287 ? -1.438 -2.319 5.420 1.00 95.38 287 ASP A O 1
ATOM 2198 N N . ILE A 1 288 ? -1.606 -0.960 7.190 1.00 97.31 288 ILE A N 1
ATOM 2199 C CA . ILE A 1 288 ? -1.014 0.212 6.543 1.00 97.31 288 ILE A CA 1
ATOM 2200 C C . ILE A 1 288 ? 0.140 0.730 7.396 1.00 97.31 288 ILE A C 1
ATOM 2202 O O . ILE A 1 288 ? -0.066 1.199 8.515 1.00 97.31 288 ILE A O 1
ATOM 2206 N N . HIS A 1 289 ? 1.350 0.704 6.841 1.00 95.38 289 HIS A N 1
ATOM 2207 C CA . HIS A 1 289 ? 2.569 1.095 7.545 1.00 95.38 289 HIS A CA 1
ATOM 2208 C C . HIS A 1 289 ? 3.355 2.162 6.786 1.00 95.38 289 HIS A C 1
ATOM 2210 O O . HIS A 1 289 ? 3.596 2.042 5.583 1.00 95.38 289 HIS A O 1
ATOM 2216 N N . VAL A 1 290 ? 3.797 3.195 7.510 1.00 95.56 290 VAL A N 1
ATOM 2217 C CA . VAL A 1 290 ? 4.570 4.316 6.949 1.00 95.56 290 VAL A CA 1
ATOM 2218 C C . VAL A 1 290 ? 5.756 4.651 7.844 1.00 95.56 290 VAL A C 1
ATOM 2220 O O . VAL A 1 290 ? 5.599 4.833 9.056 1.00 95.56 290 VAL A O 1
ATOM 2223 N N . LEU A 1 291 ? 6.941 4.766 7.247 1.00 92.62 291 LEU A N 1
ATOM 2224 C CA . LEU A 1 291 ? 8.171 5.102 7.957 1.00 92.62 291 LEU A CA 1
ATOM 2225 C C . LEU A 1 291 ? 9.122 5.958 7.103 1.00 92.62 291 LEU A C 1
ATOM 2227 O O . LEU A 1 291 ? 9.012 6.025 5.875 1.00 92.62 291 LEU A O 1
ATOM 2231 N N . ASN A 1 292 ? 10.107 6.571 7.761 1.00 93.06 292 ASN A N 1
ATOM 2232 C CA . ASN A 1 292 ? 11.305 7.156 7.155 1.00 93.06 292 ASN A CA 1
ATOM 2233 C C . ASN A 1 292 ? 11.031 8.336 6.207 1.00 93.06 292 ASN A C 1
ATOM 2235 O O . ASN A 1 292 ? 11.725 8.513 5.207 1.00 93.06 292 ASN A O 1
ATOM 2239 N N . GLY A 1 293 ? 10.036 9.166 6.514 1.00 93.81 293 GLY A N 1
ATOM 2240 C CA . GLY A 1 293 ? 9.620 10.312 5.700 1.00 93.81 293 GLY A CA 1
ATOM 2241 C C . GLY A 1 293 ? 8.618 9.981 4.592 1.00 93.81 293 GLY A C 1
ATOM 2242 O O . GLY A 1 293 ? 8.355 10.827 3.734 1.00 93.81 293 GLY A O 1
ATOM 2243 N N . GLY A 1 294 ? 8.075 8.763 4.594 1.00 96.94 294 GLY A N 1
ATOM 2244 C CA . GLY A 1 294 ? 6.974 8.364 3.727 1.00 96.94 294 GLY A CA 1
ATOM 2245 C C . GLY A 1 294 ? 5.684 9.127 4.027 1.00 96.94 294 GLY A C 1
ATOM 2246 O O . GLY A 1 294 ? 5.442 9.545 5.160 1.00 96.94 294 GLY A O 1
ATOM 2247 N N . THR A 1 295 ? 4.831 9.299 3.019 1.00 98.00 295 THR A N 1
ATOM 2248 C CA . THR A 1 295 ? 3.555 10.010 3.182 1.00 98.00 295 THR A CA 1
ATOM 2249 C C . THR A 1 295 ? 2.382 9.244 2.586 1.00 98.00 295 THR A C 1
ATOM 2251 O O . THR A 1 295 ? 2.513 8.627 1.527 1.00 98.00 295 THR A O 1
ATOM 2254 N N . ILE A 1 296 ? 1.229 9.293 3.250 1.00 98.56 296 ILE A N 1
ATOM 2255 C CA . ILE A 1 296 ? -0.022 8.727 2.746 1.00 98.56 296 ILE A CA 1
ATOM 2256 C C . ILE A 1 296 ? -1.177 9.707 2.976 1.00 98.56 296 ILE A C 1
ATOM 2258 O O . ILE A 1 296 ? -1.346 10.207 4.085 1.00 98.56 296 ILE A O 1
ATOM 2262 N N . ASP A 1 297 ? -2.010 9.899 1.952 1.00 98.56 297 ASP A N 1
ATOM 2263 C CA . ASP A 1 297 ? -3.316 10.558 2.069 1.00 98.56 297 ASP A CA 1
ATOM 2264 C C . ASP A 1 297 ? -4.435 9.592 1.639 1.00 98.56 297 ASP A C 1
ATOM 2266 O O . ASP A 1 297 ? -4.497 9.175 0.479 1.00 98.56 297 ASP A O 1
ATOM 2270 N N . LEU A 1 298 ? -5.325 9.224 2.568 1.00 98.38 298 LEU A N 1
ATOM 2271 C CA . LEU A 1 298 ? -6.431 8.288 2.334 1.00 98.38 298 LEU A CA 1
ATOM 2272 C C . LEU A 1 298 ? -7.786 8.979 2.467 1.00 98.38 298 LEU A C 1
ATOM 2274 O O . LEU A 1 298 ? -8.107 9.515 3.526 1.00 98.38 298 LEU A O 1
ATOM 2278 N N . ASN A 1 299 ? -8.617 8.879 1.428 1.00 98.38 299 ASN A N 1
ATOM 2279 C CA . ASN A 1 299 ? -10.000 9.347 1.452 1.00 98.38 299 ASN A CA 1
ATOM 2280 C C . ASN A 1 299 ? -10.976 8.183 1.242 1.00 98.38 299 ASN A C 1
ATOM 2282 O O . ASN A 1 299 ? -11.002 7.571 0.176 1.00 98.38 299 ASN A O 1
ATOM 2286 N N . LEU A 1 300 ? -11.823 7.919 2.237 1.00 98.44 300 LEU A N 1
ATOM 2287 C CA . LEU A 1 300 ? -12.945 6.984 2.160 1.00 98.44 300 LEU A CA 1
ATOM 2288 C C . LEU A 1 300 ? -14.240 7.796 2.208 1.00 98.44 300 LEU A C 1
ATOM 2290 O O . LEU A 1 300 ? -14.595 8.334 3.251 1.00 98.44 300 LEU A 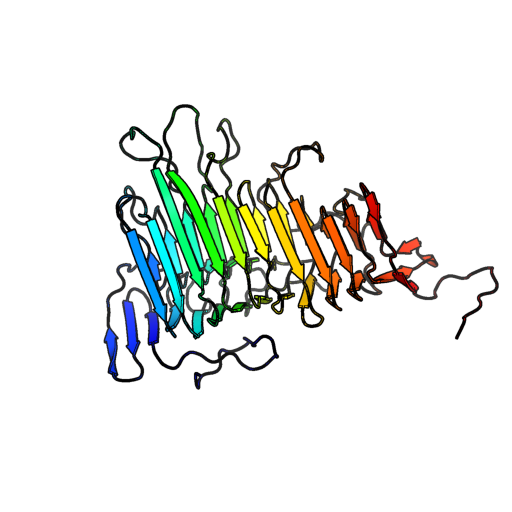O 1
ATOM 2294 N N . LYS A 1 301 ? -14.940 7.919 1.079 1.00 96.62 301 LYS A N 1
ATOM 2295 C CA . LYS A 1 301 ? -16.011 8.923 0.922 1.00 96.62 301 LYS A CA 1
ATOM 2296 C C . LYS A 1 301 ? -17.429 8.358 0.833 1.00 96.62 301 LYS A C 1
ATOM 2298 O O . LYS A 1 301 ? -18.362 9.103 0.533 1.00 96.62 301 LYS A O 1
ATOM 2303 N N . ASN A 1 302 ? -17.608 7.049 1.004 1.00 96.12 302 ASN A N 1
ATOM 2304 C CA . ASN A 1 302 ? -18.910 6.397 0.880 1.00 96.12 302 ASN A CA 1
ATOM 2305 C C . ASN A 1 302 ? -19.014 5.138 1.752 1.00 96.12 302 ASN A C 1
ATOM 2307 O O . ASN A 1 302 ? -18.011 4.525 2.112 1.00 96.12 302 ASN A O 1
ATOM 2311 N N . LYS A 1 303 ? -20.253 4.705 2.002 1.00 96.50 303 LYS A N 1
ATOM 2312 C CA . LYS A 1 303 ? -20.598 3.546 2.839 1.00 96.50 303 LYS A CA 1
ATOM 2313 C C . LYS A 1 303 ? -20.076 2.194 2.355 1.00 96.50 303 LYS A C 1
ATOM 2315 O O . LYS A 1 303 ? -20.070 1.231 3.121 1.00 96.50 303 LYS A O 1
ATOM 2320 N N . ASP A 1 304 ? -19.676 2.094 1.093 1.00 96.62 304 ASP A N 1
ATOM 2321 C CA . ASP A 1 304 ? -19.098 0.870 0.534 1.00 96.62 304 ASP A CA 1
ATOM 2322 C C . ASP A 1 304 ? -17.571 0.836 0.713 1.00 96.62 304 ASP A C 1
ATOM 2324 O O . ASP A 1 304 ? -16.936 -0.165 0.369 1.00 96.62 304 ASP A O 1
ATOM 2328 N N . SER A 1 305 ? -16.994 1.918 1.248 1.00 98.44 305 SER A N 1
ATOM 2329 C CA . SER A 1 305 ? -15.573 2.046 1.535 1.00 98.44 305 SER A CA 1
ATOM 2330 C C . SER A 1 305 ? -15.259 1.619 2.964 1.00 98.44 305 SER A C 1
ATOM 2332 O O . SER A 1 305 ? -15.959 1.989 3.912 1.00 98.44 305 SER A O 1
ATOM 2334 N N . TYR A 1 306 ? -14.199 0.832 3.116 1.00 98.50 306 TYR A N 1
ATOM 2335 C CA . TYR A 1 306 ? -13.747 0.352 4.406 1.00 98.50 306 TYR A CA 1
ATOM 2336 C C . TYR A 1 306 ? -12.239 0.085 4.459 1.00 98.50 306 TYR A C 1
ATOM 2338 O O . TYR A 1 306 ? -11.611 -0.213 3.441 1.00 98.50 306 TYR A O 1
ATOM 2346 N N . ILE A 1 307 ? -11.690 0.127 5.673 1.00 98.62 307 ILE A N 1
ATOM 2347 C CA . ILE A 1 307 ? -10.383 -0.437 6.029 1.00 98.62 307 ILE A CA 1
ATOM 2348 C C . ILE A 1 307 ? -10.593 -1.500 7.113 1.00 98.62 307 ILE A C 1
ATOM 2350 O O . ILE A 1 307 ? -11.231 -1.231 8.130 1.00 98.62 307 ILE A O 1
ATOM 2354 N N . ASN A 1 308 ? -10.041 -2.692 6.912 1.00 97.44 308 ASN A N 1
ATOM 2355 C CA . ASN A 1 308 ? -9.918 -3.742 7.919 1.00 97.44 308 ASN A CA 1
ATOM 2356 C C . ASN A 1 308 ? -8.426 -3.991 8.159 1.00 97.44 308 ASN A C 1
ATOM 2358 O O . ASN A 1 308 ? -7.783 -4.657 7.345 1.00 97.44 308 ASN A O 1
ATOM 2362 N N . GLY A 1 309 ? -7.881 -3.454 9.248 1.00 93.69 309 GLY A N 1
ATOM 2363 C CA . GLY A 1 309 ? -6.446 -3.524 9.521 1.00 93.69 309 GLY A CA 1
ATOM 2364 C C . GLY A 1 309 ? -5.962 -2.484 10.526 1.00 93.69 309 GLY A C 1
ATOM 2365 O O . GLY A 1 309 ? -6.719 -1.613 10.971 1.00 93.69 309 GLY A O 1
ATOM 2366 N N . GLU A 1 310 ? -4.685 -2.585 10.873 1.00 91.19 310 GLU A N 1
ATOM 2367 C CA . GLU A 1 310 ? -3.935 -1.581 11.624 1.00 91.19 310 GLU A CA 1
ATOM 2368 C C . GLU A 1 310 ? -3.469 -0.447 10.698 1.00 91.19 310 GLU A C 1
ATOM 2370 O O . GLU A 1 310 ? -3.154 -0.677 9.530 1.00 91.19 310 GLU A O 1
ATOM 2375 N N . ILE A 1 311 ? -3.379 0.779 11.221 1.00 94.56 311 ILE A N 1
ATOM 2376 C CA . ILE A 1 311 ? -2.743 1.903 10.525 1.00 94.56 311 ILE A CA 1
ATOM 2377 C C . ILE A 1 311 ? -1.685 2.519 11.434 1.00 94.56 311 ILE A C 1
ATOM 2379 O O . ILE A 1 311 ? -2.007 3.012 12.516 1.00 94.56 311 ILE A O 1
ATOM 2383 N N . HIS A 1 312 ? -0.423 2.530 11.008 1.00 90.44 312 HIS A N 1
ATOM 2384 C CA . HIS A 1 312 ? 0.654 2.955 11.891 1.00 90.44 312 HIS A CA 1
ATOM 2385 C C . HIS A 1 312 ? 1.794 3.698 11.184 1.00 90.44 312 HIS A C 1
ATOM 2387 O O . HIS A 1 312 ? 2.445 3.204 10.262 1.00 90.44 312 HIS A O 1
ATOM 2393 N N . ILE A 1 313 ? 2.099 4.886 11.709 1.00 90.75 313 ILE A N 1
ATOM 2394 C CA . ILE A 1 313 ? 3.291 5.681 11.382 1.00 90.75 313 ILE A CA 1
ATOM 2395 C C . ILE A 1 313 ? 4.412 5.422 12.390 1.00 90.75 313 ILE A C 1
ATOM 2397 O O . ILE A 1 313 ? 4.150 5.321 13.588 1.00 90.75 313 ILE A O 1
ATOM 2401 N N . GLY A 1 314 ? 5.670 5.349 11.967 1.00 79.44 314 GLY A N 1
ATOM 2402 C CA . GLY A 1 314 ? 6.775 5.269 12.935 1.00 79.44 314 GLY A CA 1
ATOM 2403 C C . GLY A 1 314 ? 7.028 3.869 13.518 1.00 79.44 314 GLY A C 1
ATOM 2404 O O . GLY A 1 314 ? 7.848 3.731 14.428 1.00 79.44 314 GLY A O 1
ATOM 2405 N N . LYS A 1 315 ? 6.338 2.824 13.034 1.00 77.50 315 LYS A N 1
ATOM 2406 C CA . LYS A 1 315 ? 6.493 1.454 13.545 1.00 77.50 315 LYS A CA 1
ATOM 2407 C C . LYS A 1 315 ? 7.668 0.747 12.891 1.00 77.50 315 LYS A C 1
ATOM 2409 O O . LYS A 1 315 ? 7.630 0.493 11.696 1.00 77.50 315 LYS A O 1
ATOM 2414 N N . LEU A 1 316 ? 8.677 0.345 13.665 1.00 81.25 316 LEU A N 1
ATOM 2415 C CA . LEU A 1 316 ? 9.770 -0.483 13.134 1.00 81.25 316 LEU A CA 1
ATOM 2416 C C . LEU A 1 316 ? 9.448 -1.989 13.150 1.00 81.25 316 LEU A C 1
ATOM 2418 O O . LEU A 1 316 ? 9.880 -2.727 12.266 1.00 81.25 316 LEU A O 1
ATOM 2422 N N . ASN A 1 317 ? 8.703 -2.451 14.156 1.00 76.94 317 ASN A N 1
ATOM 2423 C CA . ASN A 1 317 ? 8.367 -3.861 14.371 1.00 76.94 317 ASN A CA 1
ATOM 2424 C C . ASN A 1 317 ? 6.857 -4.022 14.520 1.00 76.94 317 ASN A C 1
ATOM 2426 O O . ASN A 1 317 ? 6.204 -3.141 15.057 1.00 76.94 317 ASN A O 1
ATOM 2430 N N . TYR A 1 318 ? 6.310 -5.167 14.123 1.00 68.31 318 TYR A N 1
ATOM 2431 C CA . TYR A 1 318 ? 4.857 -5.353 14.087 1.00 68.31 318 TYR A CA 1
ATOM 2432 C C . TYR A 1 318 ? 4.138 -5.281 15.447 1.00 68.31 318 TYR A C 1
ATOM 2434 O O . TYR A 1 318 ? 2.964 -4.941 15.511 1.00 68.31 318 TYR A O 1
ATOM 2442 N N . GLY A 1 319 ? 4.799 -5.598 16.557 1.00 63.31 319 GLY A N 1
ATOM 2443 C CA . GLY A 1 319 ? 4.201 -5.400 17.881 1.00 63.31 319 GLY A CA 1
ATOM 2444 C C . GLY A 1 319 ? 4.557 -4.037 18.463 1.00 63.31 319 GLY A C 1
ATOM 2445 O O . GLY A 1 319 ? 5.516 -3.403 18.023 1.00 63.31 319 GLY A O 1
ATOM 2446 N N . GLY A 1 320 ? 3.898 -3.667 19.555 1.00 61.38 320 GLY A N 1
ATOM 2447 C CA . GLY A 1 320 ? 4.246 -2.471 20.313 1.00 61.38 320 GLY A CA 1
ATOM 2448 C C . GLY A 1 320 ? 3.103 -1.483 20.366 1.00 61.38 320 GLY A C 1
ATOM 2449 O O . GLY A 1 320 ? 2.381 -1.306 19.385 1.00 61.38 320 GLY A O 1
ATOM 2450 N N . ASP A 1 321 ? 2.981 -0.825 21.511 1.00 64.38 321 ASP A N 1
ATOM 2451 C CA . ASP A 1 321 ? 2.179 0.369 21.617 1.00 64.38 321 ASP A CA 1
ATOM 2452 C C . ASP A 1 321 ? 2.876 1.491 20.815 1.00 64.38 321 ASP A C 1
ATOM 2454 O O . ASP A 1 321 ? 4.066 1.753 21.045 1.00 64.38 321 ASP A O 1
ATOM 2458 N N . PRO A 1 322 ? 2.174 2.151 19.880 1.00 61.16 322 PRO A N 1
ATOM 2459 C CA . PRO A 1 322 ? 2.703 3.238 19.063 1.00 61.16 322 PRO A CA 1
ATOM 2460 C C . PRO A 1 322 ? 3.264 4.417 19.858 1.00 61.16 322 PRO A C 1
ATOM 2462 O O . PRO A 1 322 ? 3.996 5.258 19.322 1.00 61.16 322 PRO A O 1
ATOM 2465 N N . ASP A 1 323 ? 2.870 4.516 21.121 1.00 63.47 323 ASP A N 1
ATOM 2466 C CA . ASP A 1 323 ? 3.230 5.574 22.046 1.00 63.47 323 ASP A CA 1
ATOM 2467 C C . ASP A 1 323 ? 4.228 5.107 23.103 1.00 63.47 323 ASP A C 1
ATOM 2469 O O . ASP A 1 323 ? 4.576 5.862 24.009 1.00 63.47 323 ASP A O 1
ATOM 2473 N N . GLY A 1 324 ? 4.734 3.881 22.955 1.00 61.66 324 GLY A N 1
ATOM 2474 C CA . GLY A 1 324 ? 5.711 3.300 23.860 1.00 61.66 324 GLY A CA 1
ATOM 2475 C C . GLY A 1 324 ? 5.128 2.925 25.220 1.00 61.66 324 GLY A C 1
ATOM 2476 O O . GLY A 1 324 ? 5.903 2.685 26.145 1.00 61.66 324 GLY A O 1
ATOM 2477 N N . ASP A 1 325 ? 3.797 2.856 25.358 1.00 62.31 325 ASP A N 1
ATOM 2478 C CA . ASP A 1 325 ? 3.156 2.343 26.568 1.00 62.31 325 ASP A CA 1
ATOM 2479 C C . ASP A 1 325 ? 3.413 0.834 26.702 1.00 62.31 325 ASP A C 1
ATOM 2481 O O . ASP A 1 325 ? 2.717 -0.016 26.148 1.00 62.31 325 ASP A O 1
ATOM 2485 N N . GLN A 1 326 ? 4.457 0.493 27.455 1.00 62.44 326 GLN A N 1
ATOM 2486 C CA . GLN A 1 326 ? 4.805 -0.894 27.762 1.00 62.44 326 GLN A CA 1
ATOM 2487 C C . GLN A 1 326 ? 3.969 -1.486 28.904 1.00 62.44 326 GLN A C 1
ATOM 2489 O O . GLN A 1 326 ? 4.152 -2.662 29.232 1.00 62.44 326 GLN A O 1
ATOM 2494 N N . SER A 1 327 ? 3.080 -0.696 29.521 1.00 57.19 327 SER A N 1
ATOM 2495 C CA . SER A 1 327 ? 2.255 -1.139 30.648 1.00 57.19 327 SER A CA 1
ATOM 2496 C C . SER A 1 327 ? 1.090 -2.028 30.220 1.00 57.19 327 SER A C 1
ATOM 2498 O O . SER A 1 327 ? 0.600 -2.800 31.043 1.00 57.19 327 SER A O 1
ATOM 2500 N N . ASN A 1 328 ? 0.687 -1.982 28.943 1.00 62.62 328 ASN A N 1
ATOM 2501 C CA . ASN A 1 328 ? -0.266 -2.934 28.388 1.00 62.62 328 ASN A CA 1
ATOM 2502 C C . ASN A 1 328 ? 0.475 -4.186 27.863 1.00 62.62 328 ASN A C 1
ATOM 2504 O O . ASN A 1 328 ? 1.084 -4.126 26.788 1.00 62.62 328 ASN A O 1
ATOM 2508 N N . PRO A 1 329 ? 0.427 -5.332 28.575 1.00 61.34 329 PRO A N 1
ATOM 2509 C CA . PRO A 1 329 ? 1.090 -6.561 28.139 1.00 61.34 329 PRO A CA 1
ATOM 2510 C C . PRO A 1 329 ? 0.540 -7.087 26.804 1.00 61.34 329 PRO A C 1
ATOM 2512 O O . PRO A 1 329 ? 1.282 -7.728 26.061 1.00 61.34 329 PRO A O 1
ATOM 2515 N N . ASP A 1 330 ? -0.710 -6.752 26.465 1.00 60.19 330 ASP A N 1
ATOM 2516 C CA . ASP A 1 330 ? -1.371 -7.159 25.220 1.00 60.19 330 ASP A CA 1
ATOM 2517 C C . ASP A 1 330 ? -0.822 -6.381 23.995 1.00 60.19 330 ASP A C 1
ATOM 2519 O O . ASP A 1 330 ? -0.993 -6.809 22.853 1.00 60.19 330 ASP A O 1
ATOM 2523 N N . ASN A 1 331 ? -0.086 -5.282 24.227 1.00 59.88 331 ASN A N 1
ATOM 2524 C CA . ASN A 1 331 ? 0.473 -4.396 23.199 1.00 59.88 331 ASN A CA 1
ATOM 2525 C C . ASN A 1 331 ? 2.014 -4.393 23.144 1.00 59.88 331 ASN A C 1
ATOM 2527 O O . ASN A 1 331 ? 2.594 -3.503 22.530 1.00 59.88 331 ASN A O 1
ATOM 2531 N N . GLN A 1 332 ? 2.735 -5.340 23.752 1.00 59.16 332 GLN A N 1
ATOM 2532 C CA . GLN A 1 332 ? 4.206 -5.273 23.735 1.00 59.16 332 GLN A CA 1
ATOM 2533 C C . GLN A 1 332 ? 4.832 -5.521 22.344 1.00 59.16 332 GLN A C 1
ATOM 2535 O O . GLN A 1 332 ? 4.317 -6.334 21.563 1.00 59.16 332 GLN A O 1
ATOM 2540 N N . PRO A 1 333 ? 5.985 -4.881 22.024 1.00 58.16 333 PRO A N 1
ATOM 2541 C CA . PRO A 1 333 ? 6.738 -5.152 20.804 1.00 58.16 333 PRO A CA 1
ATOM 2542 C C . PRO A 1 333 ? 7.158 -6.610 20.721 1.00 58.16 333 PRO A C 1
ATOM 2544 O O . PRO A 1 333 ? 8.113 -7.047 21.354 1.00 58.16 333 PRO A O 1
ATOM 2547 N N . SER A 1 334 ? 6.435 -7.387 19.928 1.00 55.62 334 SER A N 1
ATOM 2548 C CA . SER A 1 334 ? 6.744 -8.787 19.711 1.00 55.62 334 SER A CA 1
ATOM 2549 C C . SER A 1 334 ? 6.486 -9.120 18.251 1.00 55.62 334 SER A C 1
ATOM 2551 O O . SER A 1 334 ? 5.352 -9.316 17.826 1.00 55.62 334 SER A O 1
ATOM 2553 N N . GLY A 1 335 ? 7.534 -9.131 17.432 1.00 63.91 335 GLY A N 1
ATOM 2554 C CA . GLY A 1 335 ? 7.315 -9.460 16.034 1.00 63.91 335 GLY A CA 1
ATOM 2555 C C . GLY A 1 335 ? 8.498 -9.292 15.108 1.00 63.91 335 GLY A C 1
ATOM 2556 O O . GLY A 1 335 ? 9.586 -8.861 15.485 1.00 63.91 335 GLY A O 1
ATOM 2557 N N . GLN A 1 336 ? 8.203 -9.663 13.869 1.00 74.38 336 GLN A N 1
ATOM 2558 C CA . GLN A 1 336 ? 8.987 -9.432 12.670 1.00 74.38 336 GLN A CA 1
ATOM 2559 C C . GLN A 1 336 ? 9.208 -7.928 12.450 1.00 74.38 336 GLN A C 1
ATOM 2561 O O . GLN A 1 336 ? 8.330 -7.106 12.738 1.00 74.38 336 GLN A O 1
ATOM 2566 N N . LYS A 1 337 ? 10.393 -7.579 11.941 1.00 81.56 337 LYS A N 1
ATOM 2567 C CA . LYS A 1 337 ? 10.705 -6.222 11.485 1.00 81.56 337 LYS A CA 1
ATOM 2568 C C . LYS A 1 337 ? 9.812 -5.869 10.295 1.00 81.56 337 LYS A C 1
ATOM 2570 O O . LYS A 1 337 ? 9.785 -6.619 9.325 1.00 81.56 337 LYS A O 1
ATOM 2575 N N . LEU A 1 338 ? 9.116 -4.738 10.377 1.00 81.69 338 LEU A N 1
ATOM 2576 C CA . LEU A 1 338 ? 8.356 -4.160 9.262 1.00 81.69 338 LEU A CA 1
ATOM 2577 C C . LEU A 1 338 ? 9.275 -3.413 8.298 1.00 81.69 338 LEU A C 1
ATOM 2579 O O . LEU A 1 338 ? 9.097 -3.469 7.085 1.00 81.69 338 LEU A O 1
ATOM 2583 N N . PHE A 1 339 ? 10.285 -2.754 8.862 1.00 85.00 339 PHE A N 1
ATOM 2584 C CA . PHE A 1 339 ? 11.304 -2.019 8.132 1.00 85.00 339 PHE A CA 1
ATOM 2585 C C . PHE A 1 339 ? 12.684 -2.396 8.661 1.00 85.00 339 PHE A C 1
ATOM 2587 O O . PHE A 1 339 ? 12.838 -2.915 9.770 1.00 85.00 339 PHE A O 1
ATOM 2594 N N . GLU A 1 340 ? 13.717 -2.141 7.866 1.00 83.62 340 GLU A N 1
ATOM 2595 C CA . GLU A 1 340 ? 15.086 -2.472 8.267 1.00 83.62 340 GLU A CA 1
ATOM 2596 C C . GLU A 1 340 ? 15.529 -1.620 9.469 1.00 83.62 340 GLU A C 1
ATOM 2598 O O . GLU A 1 340 ? 16.164 -2.136 10.403 1.00 83.62 340 GLU A O 1
ATOM 2603 N N . GLU A 1 341 ? 15.124 -0.345 9.475 1.00 85.56 341 GLU A N 1
ATOM 2604 C CA . GLU A 1 341 ? 15.439 0.642 10.505 1.00 85.56 341 GLU A CA 1
ATOM 2605 C C . GLU A 1 341 ? 14.496 1.855 10.519 1.00 85.56 341 GLU A C 1
ATOM 2607 O O . GLU A 1 341 ? 13.804 2.132 9.542 1.00 85.56 341 GLU A O 1
ATOM 2612 N N . ASN A 1 342 ? 14.532 2.600 11.630 1.00 88.00 342 ASN A N 1
ATOM 2613 C CA . ASN A 1 342 ? 13.886 3.901 11.778 1.00 88.00 342 ASN A CA 1
ATOM 2614 C C . ASN A 1 342 ? 14.912 5.038 11.578 1.00 88.00 342 ASN A C 1
ATOM 2616 O O . ASN A 1 342 ? 15.963 5.056 12.224 1.00 88.00 342 ASN A O 1
ATOM 2620 N N . ARG A 1 343 ? 14.592 5.956 10.667 1.00 87.25 343 ARG A N 1
ATOM 2621 C CA . ARG A 1 343 ? 15.335 7.148 10.229 1.00 87.25 343 ARG A CA 1
ATOM 2622 C C . ARG A 1 34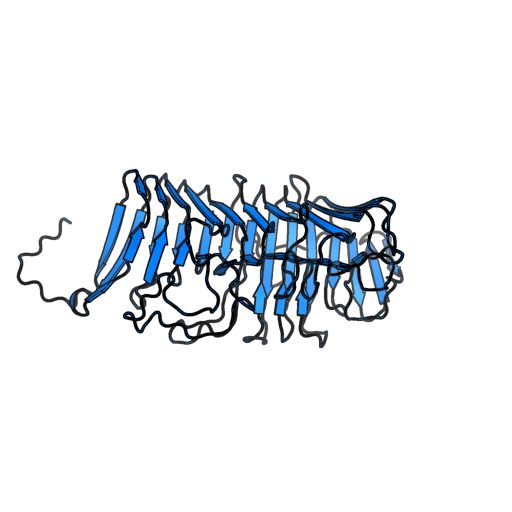3 ? 14.548 8.433 10.468 1.00 87.25 343 ARG A C 1
ATOM 2624 O O . ARG A 1 343 ? 15.023 9.502 10.083 1.00 87.25 343 ARG A O 1
ATOM 2631 N N . ASP A 1 344 ? 13.352 8.331 11.038 1.00 87.38 344 ASP A N 1
ATOM 2632 C CA . ASP A 1 344 ? 12.591 9.503 11.434 1.00 87.38 344 ASP A CA 1
ATOM 2633 C C . ASP A 1 344 ? 13.358 10.292 12.495 1.00 87.38 344 ASP A C 1
ATOM 2635 O O . ASP A 1 344 ? 14.114 9.734 13.299 1.00 87.38 344 ASP A O 1
ATOM 2639 N N . ASP A 1 345 ? 13.163 11.609 12.482 1.00 87.19 345 ASP A N 1
ATOM 2640 C CA . ASP A 1 345 ? 13.731 12.468 13.511 1.00 87.19 345 ASP A CA 1
ATOM 2641 C C . ASP A 1 345 ? 13.132 12.077 14.877 1.00 87.19 345 ASP A C 1
ATOM 2643 O O . ASP A 1 345 ? 11.912 11.888 14.974 1.00 87.19 345 ASP A O 1
ATOM 2647 N N . PRO A 1 346 ? 13.954 11.923 15.933 1.00 82.44 346 PRO A N 1
ATOM 2648 C CA . PRO A 1 346 ? 13.448 11.641 17.272 1.00 82.44 346 PRO A CA 1
ATOM 2649 C C . PRO A 1 346 ? 12.546 12.757 17.811 1.00 82.44 346 PRO A C 1
ATOM 2651 O O . PRO A 1 346 ? 11.738 12.492 18.698 1.00 82.44 346 PRO A O 1
ATOM 2654 N N . ASP A 1 347 ? 12.677 13.983 17.296 1.00 83.31 347 ASP A N 1
ATOM 2655 C CA . ASP A 1 347 ? 11.742 15.077 17.522 1.00 83.31 347 ASP A CA 1
ATOM 2656 C C . ASP A 1 347 ? 10.495 14.902 16.627 1.00 83.31 347 ASP A C 1
ATOM 2658 O O . ASP A 1 347 ? 10.574 15.096 15.406 1.00 83.31 347 ASP A O 1
ATOM 2662 N N . PRO A 1 348 ? 9.315 14.581 17.198 1.00 78.31 348 PRO A N 1
ATOM 2663 C CA . PRO A 1 348 ? 8.099 14.346 16.423 1.00 78.31 348 PRO A CA 1
ATOM 2664 C C . PRO A 1 348 ? 7.654 15.553 15.588 1.00 78.31 348 PRO A C 1
ATOM 2666 O O . PRO A 1 348 ? 6.910 15.376 14.625 1.00 78.31 348 PRO A O 1
ATOM 2669 N N . GLU A 1 349 ? 8.075 16.774 15.937 1.00 81.50 349 GLU A N 1
ATOM 2670 C CA . GLU A 1 349 ? 7.754 17.978 15.161 1.00 81.50 349 GLU A CA 1
ATOM 2671 C C . GLU A 1 349 ? 8.608 18.122 13.899 1.00 81.50 349 GLU A C 1
ATOM 2673 O O . GLU A 1 349 ? 8.175 18.747 12.931 1.00 81.50 349 GLU A O 1
ATOM 2678 N N . LYS A 1 350 ? 9.797 17.510 13.883 1.00 86.38 350 LYS A N 1
ATOM 2679 C CA . LYS A 1 350 ? 10.684 17.458 12.713 1.00 86.38 350 LYS A CA 1
ATOM 2680 C C . LYS A 1 350 ? 10.422 16.248 11.824 1.00 86.38 350 LYS A C 1
ATOM 2682 O O . LYS A 1 350 ? 10.944 16.184 10.708 1.00 86.38 350 LYS A O 1
ATOM 2687 N N . ASN A 1 351 ? 9.628 15.291 12.299 1.00 86.94 351 ASN A N 1
ATOM 2688 C CA . ASN A 1 351 ? 9.306 14.108 11.526 1.00 86.94 351 ASN A CA 1
ATOM 2689 C C . ASN A 1 351 ? 8.505 14.478 10.262 1.00 86.94 351 ASN A C 1
ATOM 2691 O O . ASN A 1 351 ? 7.533 15.234 10.294 1.00 86.94 351 ASN A O 1
ATOM 2695 N N . THR A 1 352 ? 8.939 13.924 9.131 1.00 91.06 352 THR A N 1
ATOM 2696 C CA . THR A 1 352 ? 8.310 14.121 7.817 1.00 91.06 352 THR A CA 1
ATOM 2697 C C . THR A 1 352 ? 7.392 12.968 7.425 1.00 91.06 352 THR A C 1
ATOM 2699 O O . THR A 1 352 ? 6.634 13.116 6.469 1.00 91.06 352 THR A O 1
ATOM 2702 N N . THR A 1 353 ? 7.415 11.861 8.177 1.00 94.75 353 THR A N 1
ATOM 2703 C CA . THR A 1 353 ? 6.462 10.761 8.036 1.00 94.75 353 THR A CA 1
ATOM 2704 C C . THR A 1 353 ? 5.061 11.262 8.350 1.00 94.75 353 THR A C 1
ATOM 2706 O O . THR A 1 353 ? 4.817 11.806 9.433 1.00 94.75 353 THR A O 1
ATOM 2709 N N . LYS A 1 354 ? 4.139 11.088 7.399 1.00 95.44 354 LYS A N 1
ATOM 2710 C CA . LYS A 1 354 ? 2.759 11.562 7.535 1.00 95.44 354 LYS A CA 1
ATOM 2711 C C . LYS A 1 354 ? 1.735 10.560 7.032 1.00 95.44 354 LYS A C 1
ATOM 2713 O O . LYS A 1 354 ? 1.904 9.977 5.966 1.00 95.44 354 LYS A O 1
ATOM 2718 N N . LEU A 1 355 ? 0.638 10.432 7.764 1.00 97.44 355 LEU A N 1
ATOM 2719 C CA . LEU A 1 355 ? -0.564 9.755 7.311 1.00 97.44 355 LEU A CA 1
ATOM 2720 C C . LEU A 1 355 ? -1.801 10.570 7.684 1.00 97.44 355 LEU A C 1
ATOM 2722 O O . LEU A 1 355 ? -2.061 10.798 8.870 1.00 97.44 355 LEU A O 1
ATOM 2726 N N . THR A 1 356 ? -2.556 10.949 6.655 1.00 98.44 356 THR A N 1
ATOM 2727 C CA . THR A 1 356 ? -3.873 11.583 6.759 1.00 98.44 356 THR A CA 1
ATOM 2728 C C . THR A 1 356 ? -4.953 10.568 6.404 1.00 98.44 356 THR A C 1
ATOM 2730 O O . THR A 1 356 ? -4.894 9.950 5.337 1.00 98.44 356 THR A O 1
ATOM 2733 N N . LEU A 1 357 ? -5.961 10.423 7.262 1.00 98.75 357 LEU A N 1
ATOM 2734 C CA . LEU A 1 357 ? -7.150 9.620 6.990 1.00 98.75 357 LEU A CA 1
ATOM 2735 C C . LEU A 1 357 ? -8.400 10.497 7.068 1.00 98.75 357 LEU A C 1
ATOM 2737 O O . LEU A 1 357 ? -8.724 11.035 8.124 1.00 98.75 357 LEU A O 1
ATOM 2741 N N . ASN A 1 358 ? -9.116 10.598 5.950 1.00 98.50 358 ASN A N 1
ATOM 2742 C CA . ASN A 1 358 ? -10.406 11.270 5.858 1.00 98.50 358 ASN A CA 1
ATOM 2743 C C . ASN A 1 358 ? -11.495 10.235 5.566 1.00 98.50 358 ASN A C 1
ATOM 2745 O O . ASN A 1 358 ? -11.443 9.534 4.551 1.00 98.50 358 ASN A O 1
ATOM 2749 N N . MET A 1 359 ? -12.497 10.155 6.433 1.00 98.50 359 MET A N 1
ATOM 2750 C CA . MET A 1 359 ? -13.616 9.224 6.321 1.00 98.50 359 MET A CA 1
ATOM 2751 C C . MET A 1 359 ? -14.936 9.988 6.343 1.00 98.50 359 MET A C 1
ATOM 2753 O O . MET A 1 359 ? -15.152 10.831 7.208 1.00 98.50 359 MET A O 1
ATOM 2757 N N . SER A 1 360 ? -15.833 9.691 5.405 1.00 98.00 360 SER A N 1
ATOM 2758 C CA . SER A 1 360 ? -17.169 10.282 5.381 1.00 98.00 360 SER A CA 1
ATOM 2759 C C . SER A 1 360 ? -18.242 9.354 4.814 1.00 98.00 360 SER A C 1
ATOM 2761 O O . SER A 1 360 ? -17.950 8.355 4.151 1.00 98.00 360 SER A O 1
ATOM 2763 N N . ASN A 1 361 ? -19.504 9.715 5.054 1.00 96.94 361 ASN A N 1
ATOM 2764 C CA . ASN A 1 361 ? -20.700 9.136 4.435 1.00 96.94 361 ASN A CA 1
ATOM 2765 C C . ASN A 1 361 ? -20.844 7.627 4.698 1.00 96.94 361 ASN A C 1
ATOM 2767 O O . ASN A 1 361 ? -21.011 6.840 3.759 1.00 96.94 361 ASN A O 1
ATOM 2771 N N . GLY A 1 362 ? -20.744 7.218 5.965 1.00 97.12 362 GLY A N 1
ATOM 2772 C CA . GLY A 1 362 ? -20.883 5.816 6.377 1.00 97.12 362 GLY A CA 1
ATOM 2773 C C . GLY A 1 362 ? -19.659 4.934 6.109 1.00 97.12 362 GLY A C 1
ATOM 2774 O O . GLY A 1 362 ? -19.764 3.705 6.184 1.00 97.12 362 GLY A O 1
ATOM 2775 N N . ALA A 1 363 ? -18.516 5.522 5.733 1.00 98.50 363 ALA A N 1
ATOM 2776 C CA . ALA A 1 363 ? -17.249 4.804 5.603 1.00 98.50 363 ALA A CA 1
ATOM 2777 C C . ALA A 1 363 ? -16.825 4.175 6.938 1.00 98.50 363 ALA A C 1
ATOM 2779 O O . ALA A 1 363 ? -17.070 4.745 8.000 1.00 98.50 363 ALA A O 1
ATOM 2780 N N . ARG A 1 364 ? -16.163 3.012 6.884 1.00 98.62 364 ARG A N 1
ATOM 2781 C CA . ARG A 1 364 ? -15.830 2.230 8.088 1.00 98.62 364 ARG A CA 1
ATOM 2782 C C . ARG A 1 364 ? -14.346 1.928 8.222 1.00 98.62 364 ARG A C 1
ATOM 2784 O O . ARG A 1 364 ? -13.700 1.540 7.256 1.00 98.62 364 ARG A O 1
ATOM 2791 N N . TRP A 1 365 ? -13.823 1.995 9.435 1.00 98.62 365 TRP A N 1
ATOM 2792 C CA . TRP A 1 365 ? -12.521 1.426 9.763 1.00 98.62 365 TRP A CA 1
ATOM 2793 C C . TRP A 1 365 ? -12.668 0.472 10.940 1.00 98.62 365 TRP A C 1
ATOM 2795 O O . TRP A 1 365 ? -13.016 0.869 12.047 1.00 98.62 365 TRP A O 1
ATOM 2805 N N . ASN A 1 366 ? -12.405 -0.804 10.683 1.00 97.25 366 ASN A N 1
ATOM 2806 C CA . ASN A 1 366 ? -12.323 -1.834 11.704 1.00 97.25 366 ASN A CA 1
ATOM 2807 C C . ASN A 1 366 ? -10.850 -1.998 12.086 1.00 97.25 366 ASN A C 1
ATOM 2809 O O . ASN A 1 366 ? -10.089 -2.680 11.390 1.00 97.25 366 ASN A O 1
ATOM 2813 N N . ALA A 1 367 ? -10.445 -1.325 13.161 1.00 94.12 367 ALA A N 1
ATOM 2814 C CA . ALA A 1 367 ? -9.076 -1.345 13.647 1.00 94.12 367 ALA A CA 1
ATOM 2815 C C . ALA A 1 367 ? -8.799 -2.678 14.348 1.00 94.12 367 ALA A C 1
ATOM 2817 O O . ALA A 1 367 ? -9.338 -2.966 15.415 1.00 94.12 367 ALA A O 1
ATOM 2818 N N . THR A 1 368 ? -7.957 -3.508 13.741 1.00 87.75 368 THR A N 1
ATOM 2819 C CA . THR A 1 368 ? -7.636 -4.853 14.250 1.00 87.75 368 THR A CA 1
ATOM 2820 C C . THR A 1 368 ? -6.561 -4.834 15.334 1.00 87.75 368 THR A C 1
ATOM 2822 O O . THR A 1 368 ? -6.426 -5.795 16.095 1.00 87.75 368 THR A O 1
ATOM 2825 N N . ASN A 1 369 ? -5.792 -3.747 15.410 1.00 85.81 369 ASN A N 1
ATOM 2826 C CA . ASN A 1 369 ? -4.708 -3.564 16.357 1.00 85.81 369 ASN A CA 1
ATOM 2827 C C . ASN A 1 369 ? -4.473 -2.075 16.649 1.00 85.81 369 ASN A C 1
ATOM 2829 O O . ASN A 1 369 ? -4.984 -1.181 15.967 1.00 85.81 369 ASN A O 1
ATOM 2833 N N . THR A 1 370 ? -3.675 -1.827 17.680 1.00 87.81 370 THR A N 1
ATOM 2834 C CA . THR A 1 370 ? -3.288 -0.497 18.129 1.00 87.81 370 THR A CA 1
ATOM 2835 C C . THR A 1 370 ? -2.632 0.298 16.997 1.00 87.81 370 THR A C 1
ATOM 2837 O O . THR A 1 370 ? -1.706 -0.186 16.357 1.00 87.81 370 THR A O 1
ATOM 2840 N N . SER A 1 371 ? -3.120 1.513 16.752 1.00 92.06 371 SER A N 1
ATOM 2841 C CA . SER A 1 371 ? -2.839 2.308 15.551 1.00 92.06 371 SER A CA 1
ATOM 2842 C C . SER A 1 371 ? -2.368 3.723 15.897 1.00 92.06 371 SER A C 1
ATOM 2844 O O . SER A 1 371 ? -2.727 4.272 16.941 1.00 92.06 371 SER A O 1
ATOM 2846 N N . LYS A 1 372 ? -1.581 4.338 15.007 1.00 92.88 372 LYS A N 1
ATOM 2847 C CA . LYS A 1 372 ? -1.097 5.718 15.154 1.00 92.88 372 LYS A CA 1
ATOM 2848 C C . LYS A 1 372 ? -1.015 6.444 13.829 1.00 92.88 372 LYS A C 1
ATOM 2850 O O . LYS A 1 372 ? -0.321 6.003 12.916 1.00 92.88 372 LYS A O 1
ATOM 2855 N N . ILE A 1 373 ? -1.673 7.594 13.770 1.00 95.19 373 ILE A N 1
ATOM 2856 C CA . ILE A 1 373 ? -1.802 8.423 12.571 1.00 95.19 373 ILE A CA 1
ATOM 2857 C C . ILE A 1 373 ? -1.584 9.901 12.910 1.00 95.19 373 ILE A C 1
ATOM 2859 O O . ILE A 1 373 ? -1.590 10.290 14.080 1.00 95.19 373 ILE A O 1
ATOM 2863 N N . ASN A 1 374 ? -1.329 10.737 11.902 1.00 95.44 374 ASN A N 1
ATOM 2864 C CA . ASN A 1 374 ? -1.099 12.163 12.137 1.00 95.44 374 ASN A CA 1
ATOM 2865 C C . ASN A 1 374 ? -2.418 12.919 12.224 1.00 95.44 374 ASN A C 1
ATOM 2867 O O . ASN A 1 374 ? -2.640 13.635 13.198 1.00 95.44 374 ASN A O 1
ATOM 2871 N N . ASP A 1 375 ? -3.268 12.748 11.217 1.00 97.50 375 ASP A N 1
ATOM 2872 C CA . ASP A 1 375 ? -4.462 13.559 11.034 1.00 97.50 375 ASP A CA 1
ATOM 2873 C C . ASP A 1 375 ? -5.654 12.656 10.700 1.00 97.50 375 ASP A C 1
ATOM 2875 O O . ASP A 1 375 ? -5.608 11.870 9.750 1.00 97.50 375 ASP A O 1
ATOM 2879 N N . LEU A 1 376 ? -6.712 12.768 11.507 1.00 98.56 376 LEU A N 1
ATOM 2880 C CA . LEU A 1 376 ? -7.949 12.004 11.376 1.00 98.56 376 LEU A CA 1
ATOM 2881 C C . LEU A 1 376 ? -9.135 12.956 11.223 1.00 98.56 376 LEU A C 1
ATOM 2883 O O . LEU A 1 376 ? -9.453 13.709 12.146 1.00 98.56 376 LEU A O 1
ATOM 2887 N N . ALA A 1 377 ? -9.816 12.890 10.084 1.00 98.38 377 ALA A N 1
ATOM 2888 C CA . ALA A 1 377 ? -11.106 13.538 9.879 1.00 98.38 377 ALA A CA 1
ATOM 2889 C C . ALA A 1 377 ? -12.183 12.470 9.679 1.00 98.38 377 ALA A C 1
ATOM 2891 O O . ALA A 1 377 ? -12.038 11.590 8.827 1.00 98.38 377 ALA A O 1
ATOM 2892 N N . ILE A 1 378 ? -13.249 12.533 10.473 1.00 98.06 378 ILE A N 1
ATOM 2893 C CA . ILE A 1 378 ? -14.346 11.567 10.444 1.00 98.06 378 ILE A CA 1
ATOM 2894 C C . ILE A 1 378 ? -15.681 12.307 10.480 1.00 98.06 378 ILE A C 1
ATOM 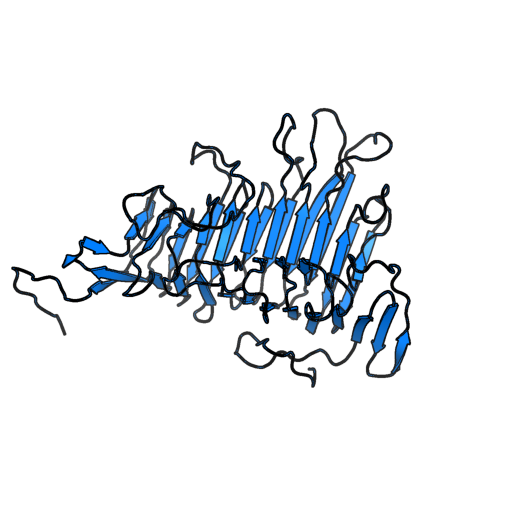2896 O O . ILE A 1 378 ? -15.982 12.995 11.448 1.00 98.06 378 ILE A O 1
ATOM 2900 N N . ASP A 1 379 ? -16.476 12.177 9.422 1.00 96.50 379 ASP A N 1
ATOM 2901 C CA . ASP A 1 379 ? -17.686 12.978 9.213 1.00 96.50 379 ASP A CA 1
ATOM 2902 C C . ASP A 1 379 ? -18.863 12.141 8.695 1.00 96.50 379 ASP A C 1
ATOM 2904 O O . ASP A 1 379 ? -18.687 11.038 8.182 1.00 96.50 379 ASP A O 1
ATOM 2908 N N . ASN A 1 380 ? -20.079 12.691 8.758 1.00 93.88 380 ASN A N 1
ATOM 2909 C CA . ASN A 1 380 ? -21.271 12.160 8.076 1.00 93.88 380 ASN A CA 1
ATOM 2910 C C . ASN A 1 380 ? -21.483 10.648 8.289 1.00 93.88 380 ASN A C 1
ATOM 2912 O O . ASN A 1 380 ? -21.427 9.868 7.335 1.00 93.88 380 ASN A O 1
ATOM 2916 N N . GLU A 1 381 ? -21.701 10.235 9.538 1.00 94.31 381 GLU A N 1
ATOM 2917 C CA . GLU A 1 381 ? -21.967 8.833 9.907 1.00 94.31 381 GLU A CA 1
ATOM 2918 C C . GLU A 1 381 ? -20.804 7.869 9.612 1.00 94.31 381 GLU A C 1
ATOM 2920 O O . GLU A 1 381 ? -20.995 6.660 9.628 1.00 94.31 381 GLU A O 1
ATOM 2925 N N . ALA A 1 382 ? -19.594 8.358 9.320 1.00 98.31 382 ALA A N 1
ATOM 2926 C CA . ALA A 1 382 ? -18.425 7.488 9.271 1.00 98.31 382 ALA A CA 1
ATOM 2927 C C . ALA A 1 382 ? -18.096 6.930 10.665 1.00 98.31 382 ALA A C 1
ATOM 2929 O O . ALA A 1 382 ? -18.262 7.608 11.685 1.00 98.31 382 ALA A O 1
ATOM 2930 N N . GLU A 1 383 ? -17.610 5.689 10.691 1.00 98.31 383 GLU A N 1
ATOM 2931 C CA . GLU A 1 383 ? -17.486 4.906 11.919 1.00 98.31 383 GLU A CA 1
ATOM 2932 C C . GLU A 1 383 ? -16.118 4.233 12.047 1.00 98.31 383 GLU A C 1
ATOM 2934 O O . GLU A 1 383 ? -15.577 3.685 11.080 1.00 98.31 383 GLU A O 1
ATOM 2939 N N . ILE A 1 384 ? -15.586 4.209 13.268 1.00 98.50 384 ILE A N 1
ATOM 2940 C CA . ILE A 1 384 ? -14.389 3.446 13.625 1.00 98.50 384 ILE A CA 1
ATOM 2941 C C . ILE A 1 384 ? -14.754 2.443 14.713 1.00 98.50 384 ILE A C 1
ATOM 2943 O O . ILE A 1 384 ? -15.252 2.824 15.770 1.00 98.50 384 ILE A O 1
ATOM 2947 N N . THR A 1 385 ? -14.474 1.166 14.468 1.00 97.50 385 THR A N 1
ATOM 2948 C CA . THR A 1 385 ? -14.629 0.095 15.457 1.00 97.50 385 THR A CA 1
ATOM 2949 C C . THR A 1 385 ? -13.266 -0.300 15.999 1.00 97.50 385 THR A C 1
ATOM 2951 O O . THR A 1 385 ? -12.367 -0.640 15.227 1.00 97.50 385 THR A O 1
ATOM 2954 N N . PHE A 1 386 ? -13.122 -0.262 17.322 1.00 93.62 386 PHE A N 1
ATOM 2955 C CA . PHE A 1 386 ? -11.892 -0.623 18.011 1.00 93.62 386 PHE A CA 1
ATOM 2956 C C . PHE A 1 386 ? -11.896 -2.109 18.342 1.00 93.62 386 PHE A C 1
ATOM 2958 O O . PHE A 1 386 ? -12.799 -2.602 19.018 1.00 93.62 386 PHE A O 1
ATOM 2965 N N . GLY A 1 387 ? -10.856 -2.804 17.884 1.00 84.06 387 GLY A N 1
ATOM 2966 C CA . GLY A 1 387 ? -10.484 -4.123 18.365 1.00 84.06 387 GLY A CA 1
ATOM 2967 C C . GLY A 1 387 ? -11.641 -5.119 18.372 1.00 84.06 387 GLY A C 1
ATOM 2968 O O . GLY A 1 387 ? -12.383 -5.273 17.402 1.00 84.06 387 GLY A O 1
ATOM 2969 N N . SER A 1 388 ? -11.750 -5.850 19.479 1.00 76.25 388 SER A N 1
ATOM 2970 C CA . SER A 1 388 ? -12.859 -6.767 19.748 1.00 76.25 388 SER A CA 1
ATOM 2971 C C . SER A 1 388 ? -13.111 -6.854 21.251 1.00 76.25 388 SER A C 1
ATOM 2973 O O . SER A 1 388 ? -12.297 -6.397 22.051 1.00 76.25 388 SER A O 1
ATOM 2975 N N . ASP A 1 389 ? -14.176 -7.547 21.652 1.00 68.94 389 ASP A N 1
ATOM 2976 C CA . ASP A 1 389 ? -14.484 -7.841 23.060 1.00 68.94 389 ASP A CA 1
ATOM 2977 C C . ASP A 1 389 ? -13.389 -8.640 23.798 1.00 68.94 389 ASP A C 1
ATOM 2979 O O . ASP A 1 389 ? -13.431 -8.769 25.020 1.00 68.94 389 ASP A O 1
ATOM 2983 N N . LYS A 1 390 ? -12.394 -9.160 23.070 1.00 69.94 390 LYS A N 1
ATOM 2984 C CA . LYS A 1 390 ? -11.245 -9.903 23.605 1.00 69.94 390 LYS A CA 1
ATOM 2985 C C . LYS A 1 390 ? -9.917 -9.156 23.505 1.00 69.94 390 LYS A C 1
ATOM 2987 O O . LYS A 1 390 ? -8.923 -9.643 24.037 1.00 69.94 390 LYS A O 1
ATOM 2992 N N . ARG A 1 391 ? -9.867 -8.019 22.803 1.00 77.44 391 ARG A N 1
ATOM 2993 C CA . ARG A 1 391 ? -8.629 -7.270 22.565 1.00 77.44 391 ARG A CA 1
ATOM 2994 C C . ARG A 1 391 ? -8.905 -5.777 22.568 1.00 77.44 391 ARG A C 1
ATOM 2996 O O . ARG A 1 391 ? -9.413 -5.245 21.584 1.00 77.44 391 ARG A O 1
ATOM 3003 N N . PHE A 1 392 ? -8.488 -5.141 23.654 1.00 84.75 392 PHE A N 1
ATOM 3004 C CA . PHE A 1 392 ? -8.561 -3.702 23.835 1.00 84.75 392 PHE A CA 1
ATOM 3005 C C . PHE A 1 392 ? -7.339 -3.015 23.217 1.00 84.75 392 PHE A C 1
ATOM 3007 O O . PHE A 1 392 ? -6.202 -3.391 23.516 1.00 84.75 392 PHE A O 1
ATOM 3014 N N . ILE A 1 393 ? -7.563 -2.028 22.355 1.00 86.44 393 ILE A N 1
ATOM 3015 C CA . ILE A 1 393 ? -6.526 -1.373 21.551 1.00 86.44 393 ILE A CA 1
ATOM 3016 C C . ILE A 1 393 ? -6.530 0.146 21.734 1.00 86.44 393 ILE A C 1
ATOM 3018 O O . ILE A 1 393 ? -7.539 0.751 22.103 1.00 86.44 393 ILE A O 1
ATOM 3022 N N . ASN A 1 394 ? -5.399 0.779 21.414 1.00 89.00 394 ASN A N 1
ATOM 3023 C CA . ASN A 1 394 ? -5.307 2.239 21.378 1.00 89.00 394 ASN A CA 1
ATOM 3024 C C . ASN A 1 394 ? -5.303 2.738 19.926 1.00 89.00 394 ASN A C 1
ATOM 3026 O O . ASN A 1 394 ? -4.603 2.197 19.075 1.00 89.00 394 ASN A O 1
ATOM 3030 N N . ILE A 1 395 ? -6.039 3.805 19.635 1.00 93.50 395 ILE A N 1
ATOM 3031 C CA . ILE A 1 395 ? -5.866 4.571 18.398 1.00 93.50 395 ILE A CA 1
ATOM 3032 C C . ILE A 1 395 ? -5.368 5.950 18.794 1.00 93.50 395 ILE A C 1
ATOM 3034 O O . ILE A 1 395 ? -6.053 6.686 19.505 1.00 93.50 395 ILE A O 1
ATOM 3038 N N . SER A 1 396 ? -4.168 6.299 18.340 1.00 93.19 396 SER A N 1
ATOM 3039 C CA . SER A 1 396 ? -3.587 7.614 18.559 1.00 93.19 396 SER A CA 1
ATOM 3040 C C . SER A 1 396 ? -3.624 8.459 17.292 1.00 93.19 396 SER A C 1
ATOM 3042 O O . SER A 1 396 ? -3.210 8.016 16.223 1.00 93.19 396 SER A O 1
ATOM 3044 N N . THR A 1 397 ? -4.082 9.701 17.420 1.00 95.44 397 THR A N 1
ATOM 3045 C CA . THR A 1 397 ? -4.024 10.699 16.351 1.00 95.44 397 THR A CA 1
ATOM 3046 C C . THR A 1 397 ? -3.379 11.992 16.839 1.00 95.44 397 THR A C 1
ATOM 3048 O O . THR A 1 397 ? -3.483 12.360 18.013 1.00 95.44 397 THR A O 1
ATOM 3051 N N . GLY A 1 398 ? -2.701 12.704 15.943 1.00 93.94 398 GLY A N 1
ATOM 3052 C CA . GLY A 1 398 ? -2.271 14.077 16.186 1.00 93.94 398 GLY A CA 1
ATOM 3053 C C . GLY A 1 398 ? -3.478 15.003 16.274 1.00 93.94 398 GLY A C 1
ATOM 3054 O O . GLY A 1 398 ? -3.740 15.575 17.335 1.00 93.94 398 GLY A O 1
ATOM 3055 N N . THR A 1 399 ? -4.212 15.123 15.170 1.00 96.94 399 THR A N 1
ATOM 3056 C CA . THR A 1 399 ? -5.426 15.937 15.083 1.00 96.94 399 THR A CA 1
ATOM 3057 C C . THR A 1 399 ? -6.665 15.073 14.856 1.00 96.94 399 THR A C 1
ATOM 3059 O O . THR A 1 399 ? -6.617 14.071 14.139 1.00 96.94 399 THR A O 1
ATOM 3062 N N . LEU A 1 400 ? -7.776 15.449 15.492 1.00 98.38 400 LEU A N 1
ATOM 3063 C CA . LEU A 1 400 ? -9.096 14.863 15.268 1.00 98.38 400 LEU A CA 1
ATOM 3064 C C . LEU A 1 400 ? -10.083 15.954 14.846 1.00 98.38 400 LEU A C 1
ATOM 3066 O O . LEU A 1 400 ? -10.195 16.975 15.527 1.00 98.38 400 LEU A O 1
ATOM 3070 N N . LYS A 1 401 ? -10.817 15.732 13.755 1.00 98.25 401 LYS A N 1
ATOM 3071 C CA . LYS A 1 401 ? -11.863 16.637 13.261 1.00 98.25 401 LYS A CA 1
ATOM 3072 C C . LYS A 1 401 ? -13.134 15.886 12.886 1.00 98.25 401 LYS A C 1
ATOM 3074 O O . LYS A 1 401 ? -13.066 14.723 12.492 1.00 98.25 401 LYS A O 1
ATOM 3079 N N . GLY A 1 402 ? -14.262 16.588 12.960 1.00 97.06 402 GLY A N 1
ATOM 3080 C CA . GLY A 1 402 ? -15.522 16.164 12.357 1.00 97.06 402 GLY A CA 1
ATOM 3081 C C . GLY A 1 402 ? -16.596 15.721 13.346 1.00 97.06 402 GLY A C 1
ATOM 3082 O O . GLY A 1 402 ? -16.642 16.201 14.480 1.00 97.06 402 GLY A O 1
ATOM 3083 N N . ASN A 1 403 ? -17.494 14.842 12.910 1.00 95.62 403 ASN A N 1
ATOM 3084 C CA . ASN A 1 403 ? -18.626 14.353 13.695 1.00 95.62 403 ASN A CA 1
ATOM 3085 C C . ASN A 1 403 ? -18.898 12.840 13.586 1.00 95.62 403 ASN A C 1
ATOM 3087 O O . ASN A 1 403 ? -20.041 12.407 13.424 1.00 95.62 403 ASN A O 1
ATOM 3091 N N . GLY A 1 404 ? -17.841 12.035 13.643 1.00 95.25 404 GLY A N 1
ATOM 3092 C CA . GLY A 1 404 ? -17.913 10.582 13.497 1.00 95.25 404 GLY A CA 1
ATOM 3093 C C . GLY A 1 404 ? -18.316 9.795 14.745 1.00 95.25 404 GLY A C 1
ATOM 3094 O O . GLY A 1 404 ? -18.477 10.336 15.844 1.00 95.25 404 GLY A O 1
ATOM 3095 N N . ILE A 1 405 ? -18.444 8.480 14.552 1.00 97.81 405 ILE A N 1
ATOM 3096 C CA . ILE A 1 405 ? -18.838 7.510 15.581 1.00 97.81 405 ILE A CA 1
ATOM 3097 C C . ILE A 1 405 ? -17.662 6.580 15.895 1.00 97.81 405 ILE A C 1
ATOM 3099 O O . ILE A 1 405 ? -17.066 5.979 15.002 1.00 97.81 405 ILE A O 1
ATOM 3103 N N . PHE A 1 406 ? -17.355 6.415 17.178 1.00 98.00 406 PHE A N 1
ATOM 3104 C CA . PHE A 1 406 ? -16.346 5.486 17.673 1.00 98.00 406 PHE A CA 1
ATOM 3105 C C . PHE A 1 406 ? -17.023 4.377 18.482 1.00 98.00 406 PHE A C 1
ATOM 3107 O O . PHE A 1 406 ? -17.678 4.648 19.487 1.00 98.00 406 PHE A O 1
ATOM 3114 N N . HIS A 1 407 ? -16.855 3.124 18.064 1.00 96.69 407 HIS A N 1
ATOM 3115 C CA . HIS A 1 407 ? -17.333 1.949 18.793 1.00 96.69 407 HIS A CA 1
ATOM 3116 C C . HIS A 1 407 ? -16.187 1.364 19.608 1.00 96.69 407 HIS A C 1
ATOM 3118 O O . HIS A 1 407 ? -15.205 0.879 19.045 1.00 96.69 407 HIS A O 1
ATOM 3124 N N . MET A 1 408 ? -16.314 1.436 20.930 1.00 93.81 408 MET A N 1
ATOM 3125 C CA . MET A 1 408 ? -15.273 1.094 21.895 1.00 93.81 408 MET A CA 1
ATOM 3126 C C . MET A 1 408 ? -15.793 0.075 22.908 1.00 93.81 408 MET A C 1
ATOM 3128 O O . MET A 1 408 ? -16.971 0.075 23.269 1.00 93.81 408 MET A O 1
ATOM 3132 N N . SER A 1 409 ? -14.903 -0.777 23.401 1.00 90.06 409 SER A N 1
ATOM 3133 C CA . SER A 1 409 ? -15.206 -1.808 24.387 1.00 90.06 409 SER A CA 1
ATOM 3134 C C . SER A 1 409 ? -14.330 -1.691 25.636 1.00 90.06 409 SER A C 1
ATOM 3136 O O . SER A 1 409 ? -13.250 -1.092 25.621 1.00 90.06 409 SER A O 1
ATOM 3138 N N . GLY A 1 410 ? -14.786 -2.280 26.742 1.00 87.69 410 GLY A N 1
ATOM 3139 C CA . GLY A 1 410 ? -14.009 -2.373 27.973 1.00 87.69 410 GLY A CA 1
ATOM 3140 C C . GLY A 1 410 ? -14.357 -3.549 28.881 1.00 87.69 410 GLY A C 1
ATOM 3141 O O . GLY A 1 410 ? -15.308 -4.298 28.663 1.00 87.69 410 GLY A O 1
ATOM 3142 N N . ASP A 1 411 ? -13.507 -3.693 29.887 1.00 85.00 411 ASP A N 1
ATOM 3143 C CA . ASP A 1 411 ? -13.655 -4.509 31.082 1.00 85.00 411 ASP A CA 1
ATOM 3144 C C . ASP A 1 411 ? -13.298 -3.614 32.273 1.00 85.00 411 ASP A C 1
ATOM 3146 O O . ASP A 1 411 ? -12.135 -3.513 32.686 1.00 85.00 411 ASP A O 1
ATOM 3150 N N . ILE A 1 412 ? -14.303 -2.914 32.799 1.00 82.88 412 ILE A N 1
ATOM 3151 C CA . ILE A 1 412 ? -14.132 -1.987 33.924 1.00 82.88 412 ILE A CA 1
ATOM 3152 C C . ILE A 1 412 ? -13.586 -2.720 35.158 1.00 82.88 412 ILE A C 1
ATOM 3154 O O . ILE A 1 412 ? -12.733 -2.179 35.863 1.00 82.88 412 ILE A O 1
ATOM 3158 N N . ALA A 1 413 ? -14.022 -3.960 35.409 1.00 82.56 413 ALA A N 1
ATOM 3159 C CA . ALA A 1 413 ? -13.557 -4.757 36.547 1.00 82.56 413 ALA A CA 1
ATOM 3160 C C . ALA A 1 413 ? -12.066 -5.101 36.435 1.00 82.56 413 ALA A C 1
ATOM 3162 O O . ALA A 1 413 ? -11.335 -5.054 37.425 1.00 82.56 413 ALA A O 1
ATOM 3163 N N . GLY A 1 414 ? -11.625 -5.431 35.220 1.00 80.81 414 GLY A N 1
ATOM 3164 C CA . GLY A 1 414 ? -10.230 -5.690 34.884 1.00 80.81 414 GLY A CA 1
ATOM 3165 C C . GLY A 1 414 ? -9.387 -4.433 34.656 1.00 80.81 414 GLY A C 1
ATOM 3166 O O . GLY A 1 414 ? -8.185 -4.561 34.425 1.00 80.81 414 GLY A O 1
ATOM 3167 N N . ASN A 1 415 ? -9.982 -3.234 34.719 1.00 81.38 415 ASN A N 1
ATOM 3168 C CA . ASN A 1 415 ? -9.350 -1.960 34.364 1.00 81.38 415 ASN A CA 1
ATOM 3169 C C . ASN A 1 415 ? -8.711 -1.985 32.958 1.00 81.38 415 ASN A C 1
ATOM 3171 O O . ASN A 1 415 ? -7.602 -1.486 32.746 1.00 81.38 415 ASN A O 1
ATOM 3175 N N . LYS A 1 416 ? -9.406 -2.599 31.994 1.00 83.62 416 LYS A N 1
ATOM 3176 C CA . LYS A 1 416 ? -8.993 -2.657 30.588 1.00 83.62 416 LYS A CA 1
ATOM 3177 C C . LYS A 1 416 ? -10.033 -1.972 29.710 1.00 83.62 416 LYS A C 1
ATOM 3179 O O . LYS A 1 416 ? -11.229 -2.113 29.934 1.00 83.62 416 LYS A O 1
ATOM 3184 N N . SER A 1 417 ? -9.598 -1.227 28.704 1.00 86.56 417 SER A N 1
ATOM 3185 C CA . SER A 1 417 ? -10.508 -0.602 27.745 1.00 86.56 417 SER A CA 1
ATOM 3186 C C . SER A 1 417 ? -9.772 -0.224 26.478 1.00 86.56 417 SER A C 1
ATOM 3188 O O . SER A 1 417 ? -8.557 -0.008 26.506 1.00 86.56 417 SER A O 1
ATOM 3190 N N . ASP A 1 418 ? -10.522 -0.086 25.392 1.00 90.50 418 ASP A N 1
ATOM 3191 C CA . ASP A 1 418 ? -10.052 0.667 24.237 1.00 90.50 418 ASP A CA 1
ATOM 3192 C C . ASP A 1 418 ? -9.747 2.115 24.637 1.00 90.50 418 ASP A C 1
ATOM 3194 O O . ASP A 1 418 ? -10.319 2.651 25.599 1.00 90.50 418 ASP A O 1
ATOM 3198 N N . ARG A 1 419 ? -8.847 2.766 23.893 1.00 91.19 419 ARG A N 1
ATOM 3199 C CA . ARG A 1 419 ? -8.495 4.176 24.118 1.00 91.19 419 ARG A CA 1
ATOM 3200 C C . ARG A 1 419 ? -8.336 4.941 22.810 1.00 91.19 419 ARG A C 1
ATOM 3202 O O . ARG A 1 419 ? -7.558 4.553 21.943 1.00 91.19 419 ARG A O 1
ATOM 3209 N N . LEU A 1 420 ? -8.998 6.091 22.715 1.00 94.00 420 LEU A N 1
ATOM 3210 C CA . LEU A 1 420 ? -8.725 7.110 21.701 1.00 94.00 420 LEU A CA 1
ATOM 3211 C C . LEU A 1 420 ? -7.806 8.180 22.310 1.00 94.00 420 LEU A C 1
ATOM 3213 O O . LEU A 1 420 ? -8.158 8.801 23.311 1.00 94.00 420 LEU A O 1
ATOM 3217 N N . ILE A 1 421 ? -6.627 8.391 21.722 1.00 92.56 421 ILE A N 1
ATOM 3218 C CA . ILE A 1 421 ? -5.596 9.303 22.238 1.00 92.56 421 ILE A CA 1
ATOM 3219 C C . ILE A 1 421 ? -5.360 10.429 21.232 1.00 92.56 421 ILE A C 1
ATOM 3221 O O . ILE A 1 421 ? -4.816 10.201 20.153 1.00 92.56 421 ILE A O 1
ATOM 3225 N N . ILE A 1 422 ? -5.703 11.660 21.607 1.00 94.56 422 ILE A N 1
ATOM 3226 C CA . ILE A 1 422 ? -5.540 12.847 20.758 1.00 94.56 422 ILE A CA 1
ATOM 3227 C C . ILE A 1 422 ? -4.355 13.665 21.271 1.00 94.56 422 ILE A C 1
ATOM 3229 O O . ILE A 1 422 ? -4.330 14.063 22.434 1.00 94.56 422 ILE A O 1
ATOM 3233 N N . ARG A 1 423 ? -3.354 13.898 20.416 1.00 90.69 423 ARG A N 1
ATOM 3234 C CA . ARG A 1 423 ? -2.043 14.419 20.846 1.00 90.69 423 ARG A CA 1
ATOM 3235 C C . ARG A 1 423 ? -1.861 15.920 20.674 1.00 90.69 423 ARG A C 1
ATOM 3237 O O . ARG A 1 423 ? -1.026 16.491 21.369 1.00 90.69 423 ARG A O 1
ATOM 3244 N N . LYS A 1 424 ? -2.573 16.549 19.736 1.00 93.06 424 LYS A N 1
ATOM 3245 C CA . LYS A 1 424 ? -2.416 17.979 19.423 1.00 93.06 424 LYS A CA 1
ATOM 3246 C C . LYS A 1 424 ? -3.722 18.744 19.562 1.00 93.06 424 LYS A C 1
ATOM 3248 O O . LYS A 1 424 ? -3.787 19.688 20.341 1.00 93.06 424 LYS A O 1
ATOM 3253 N N . SER A 1 425 ? -4.751 18.360 18.815 1.00 96.19 425 SER A N 1
ATOM 3254 C CA . SER A 1 425 ? -6.018 19.094 18.807 1.00 96.19 425 SER A CA 1
ATOM 3255 C C . SER A 1 425 ? -7.205 18.206 18.458 1.00 96.19 425 SER A C 1
ATOM 3257 O O . SER A 1 425 ? -7.077 17.231 17.721 1.00 96.19 425 SER A O 1
ATOM 3259 N N . SER A 1 426 ? -8.370 18.578 18.986 1.00 96.69 426 SER A N 1
ATOM 3260 C CA . SER A 1 426 ? -9.658 17.957 18.688 1.00 96.69 426 SER A CA 1
ATOM 3261 C C . SER A 1 426 ? -10.676 19.041 18.363 1.00 96.69 426 SER A C 1
ATOM 3263 O O . SER A 1 426 ? -10.787 20.018 19.102 1.00 96.69 426 SER A O 1
ATOM 3265 N N . GLU A 1 427 ? -11.437 18.849 17.295 1.00 97.00 427 GLU A N 1
ATOM 3266 C CA . GLU A 1 427 ? -12.510 19.739 16.851 1.00 97.00 427 GLU A CA 1
ATOM 3267 C C . GLU A 1 427 ? -13.740 18.913 16.437 1.00 97.00 427 GLU A C 1
ATOM 3269 O O . GLU A 1 427 ? -13.602 17.803 15.917 1.00 97.00 427 GLU A O 1
ATOM 3274 N N . GLY A 1 428 ? -14.940 19.458 16.657 1.00 95.69 428 GLY A N 1
ATOM 3275 C CA . GLY A 1 428 ? -16.211 18.859 16.237 1.00 95.69 428 GLY A CA 1
ATOM 3276 C C . GLY A 1 428 ? -16.938 18.036 17.312 1.00 95.69 428 GLY A C 1
ATOM 3277 O O . GLY A 1 428 ? -16.610 18.112 18.498 1.00 95.69 428 GLY A O 1
ATOM 3278 N N . HIS A 1 429 ? -17.975 17.299 16.900 1.00 93.88 429 HIS A N 1
ATOM 3279 C CA . HIS A 1 429 ? -18.914 16.590 17.780 1.00 93.88 429 HIS A CA 1
ATOM 3280 C C . HIS A 1 429 ? -18.865 15.083 17.544 1.00 93.88 429 HIS A C 1
ATOM 3282 O O . HIS A 1 429 ? -19.519 14.572 16.643 1.00 93.88 429 HIS A O 1
ATOM 3288 N N . HIS A 1 430 ? -18.132 14.372 18.391 1.00 95.00 430 HIS A N 1
ATOM 3289 C CA . HIS A 1 430 ? -17.901 12.935 18.245 1.00 95.00 430 HIS A CA 1
ATOM 3290 C C . HIS A 1 430 ? -18.842 12.118 19.128 1.00 95.00 430 HIS A C 1
ATOM 3292 O O . HIS A 1 430 ? -19.103 12.497 20.271 1.00 95.00 430 HIS A O 1
ATOM 3298 N N . GLN A 1 431 ? -19.310 10.978 18.622 1.00 96.19 431 GLN A N 1
ATOM 3299 C CA . GLN A 1 431 ? -20.098 10.018 19.395 1.00 96.19 431 GLN A CA 1
ATOM 3300 C C . GLN A 1 431 ? -19.237 8.819 19.790 1.00 96.19 431 GLN A C 1
ATOM 3302 O O . GLN A 1 431 ? -18.533 8.255 18.958 1.00 96.19 431 GLN A O 1
ATOM 3307 N N . ILE A 1 432 ? -19.336 8.394 21.050 1.00 95.12 432 ILE A N 1
ATOM 3308 C CA . ILE A 1 432 ? -18.746 7.141 21.526 1.00 95.12 432 ILE A CA 1
ATOM 3309 C C . ILE A 1 432 ? -19.879 6.180 21.867 1.00 95.12 432 ILE A C 1
ATOM 3311 O O . ILE A 1 432 ? -20.711 6.469 22.726 1.00 95.12 432 ILE A O 1
ATOM 3315 N N . THR A 1 433 ? -19.885 5.027 21.210 1.00 94.56 433 THR A N 1
ATOM 3316 C CA . THR A 1 433 ? -20.699 3.874 21.589 1.00 94.56 433 THR A CA 1
ATOM 3317 C C . THR A 1 433 ? -19.815 2.941 22.402 1.00 94.56 433 THR A C 1
ATOM 3319 O O . THR A 1 433 ? -18.814 2.440 21.893 1.00 94.56 433 THR A O 1
ATOM 3322 N N . TYR A 1 434 ? -20.165 2.721 23.669 1.00 90.25 434 TYR A N 1
ATOM 3323 C CA . TYR A 1 434 ? -19.354 1.939 24.599 1.00 90.25 434 TYR A CA 1
ATOM 3324 C C . TYR A 1 434 ? -20.036 0.627 24.997 1.00 90.25 434 TYR A C 1
ATOM 3326 O O . TYR A 1 434 ? -21.225 0.619 25.320 1.00 90.25 434 TYR A O 1
ATOM 3334 N N . LYS A 1 435 ? -19.274 -0.471 25.013 1.00 89.19 435 LYS A N 1
ATOM 3335 C CA . LYS A 1 435 ? -19.725 -1.795 25.461 1.00 89.19 435 LYS A CA 1
ATOM 3336 C C . LYS A 1 435 ? -18.788 -2.371 26.529 1.00 89.19 435 LYS A C 1
ATOM 3338 O O . LYS A 1 435 ? -17.616 -2.601 26.260 1.00 89.19 435 LYS A O 1
ATOM 3343 N N . ASP A 1 436 ? -19.314 -2.670 27.713 1.00 85.00 436 ASP A N 1
ATOM 3344 C CA . ASP A 1 436 ? -18.572 -3.352 28.785 1.00 85.00 436 ASP A CA 1
ATOM 3345 C C . ASP A 1 436 ? -18.884 -4.861 28.823 1.00 85.00 436 ASP A C 1
ATOM 3347 O O . ASP A 1 436 ? -19.927 -5.304 28.329 1.00 85.00 436 ASP A O 1
ATOM 3351 N N . ASN A 1 437 ? -17.993 -5.659 29.418 1.00 79.31 437 ASN A N 1
ATOM 3352 C CA . ASN A 1 437 ? -18.217 -7.094 29.628 1.00 79.31 437 ASN A CA 1
ATOM 3353 C C . ASN A 1 437 ? -19.233 -7.413 30.749 1.00 79.31 437 ASN A C 1
ATOM 3355 O O . ASN A 1 437 ? -19.611 -8.575 30.912 1.00 79.31 437 ASN A O 1
ATOM 3359 N N . GLY A 1 438 ? -19.675 -6.409 31.517 1.00 73.38 438 GLY A N 1
ATOM 3360 C CA . GLY A 1 438 ? -20.680 -6.534 32.571 1.00 73.38 438 GLY A CA 1
ATOM 3361 C C . GLY A 1 438 ? -20.181 -7.228 33.841 1.00 73.38 438 GLY A C 1
ATOM 3362 O O . GLY A 1 438 ? -20.988 -7.578 34.700 1.00 73.38 438 GLY A O 1
ATOM 3363 N N . ALA A 1 439 ? -18.871 -7.463 33.979 1.00 72.81 439 ALA A N 1
ATOM 3364 C CA . ALA A 1 439 ? -18.291 -8.127 35.148 1.00 72.81 439 ALA A CA 1
ATOM 3365 C C . ALA A 1 439 ? -18.097 -7.176 36.343 1.00 72.81 439 ALA A C 1
ATOM 3367 O O . ALA A 1 439 ? -17.874 -7.627 37.473 1.00 72.81 439 ALA A O 1
ATOM 3368 N N . ALA A 1 440 ? -18.171 -5.862 36.113 1.00 69.06 440 ALA A N 1
ATOM 3369 C CA . ALA A 1 440 ? -18.007 -4.861 37.153 1.00 69.06 440 ALA A CA 1
ATOM 3370 C C . ALA A 1 440 ? -19.198 -4.858 38.118 1.00 69.06 440 ALA A C 1
ATOM 3372 O O . ALA A 1 440 ? -20.344 -4.651 37.736 1.00 69.06 440 ALA A O 1
ATOM 3373 N N . LYS A 1 441 ? -18.913 -5.034 39.413 1.00 68.31 441 LYS A N 1
ATOM 3374 C CA . LYS A 1 441 ? -19.886 -4.740 40.467 1.00 68.31 441 LYS A CA 1
ATOM 3375 C C . LYS A 1 441 ? -19.929 -3.232 40.655 1.00 68.31 441 LYS A C 1
ATOM 3377 O O . LYS A 1 441 ? -19.016 -2.667 41.257 1.00 68.31 441 LYS A O 1
ATOM 3382 N N . THR A 1 442 ? -20.966 -2.582 40.154 1.00 65.12 442 THR A N 1
ATOM 3383 C CA . THR A 1 442 ? -21.196 -1.174 40.463 1.00 65.12 442 THR A CA 1
ATOM 3384 C C . THR A 1 442 ? -21.825 -1.055 41.852 1.00 65.12 442 THR A C 1
ATOM 3386 O O . THR A 1 442 ? -22.587 -1.907 42.308 1.00 65.12 442 THR A O 1
ATOM 3389 N N . THR A 1 443 ? -21.443 -0.013 42.587 1.00 65.19 443 THR A N 1
ATOM 3390 C CA . THR A 1 443 ? -22.046 0.340 43.885 1.00 65.19 443 THR A CA 1
ATOM 3391 C C . THR A 1 443 ? -23.139 1.403 43.737 1.00 65.19 443 THR A C 1
ATOM 3393 O O . THR A 1 443 ? -23.675 1.878 44.736 1.00 65.19 443 THR A O 1
ATOM 3396 N N . GLY A 1 444 ? -23.451 1.797 42.497 1.00 60.28 444 GLY A N 1
ATOM 3397 C CA . GLY A 1 444 ? -24.457 2.799 42.156 1.00 60.28 444 GLY A CA 1
ATOM 3398 C C . GLY A 1 444 ? -25.758 2.176 41.650 1.00 60.28 444 GLY A C 1
ATOM 3399 O O . GLY A 1 444 ? -25.797 1.015 41.260 1.00 60.28 444 GLY A O 1
ATOM 3400 N N . ASN A 1 445 ? -26.830 2.971 41.633 1.00 55.78 445 ASN A N 1
ATOM 3401 C CA . ASN A 1 445 ? -28.066 2.598 40.948 1.00 55.78 445 ASN A CA 1
ATOM 3402 C C . ASN A 1 445 ? -27.880 2.802 39.441 1.00 55.78 445 ASN A C 1
ATOM 3404 O O . ASN A 1 445 ? -27.865 3.936 38.960 1.00 55.78 445 ASN A O 1
ATOM 3408 N N . GLU A 1 446 ? -27.740 1.710 38.701 1.00 56.91 446 GLU A N 1
ATOM 3409 C CA . GLU A 1 446 ? -27.724 1.733 37.241 1.00 56.91 446 GLU A CA 1
ATOM 3410 C C . GLU A 1 446 ? -29.142 1.977 36.718 1.00 56.91 446 GLU A C 1
ATOM 3412 O O . GLU A 1 446 ? -30.093 1.295 37.101 1.00 56.91 446 GLU A O 1
ATOM 3417 N N . SER A 1 447 ? -29.296 2.963 35.838 1.00 51.00 447 SER A N 1
ATOM 3418 C CA . SER A 1 447 ? -30.534 3.175 35.088 1.00 51.00 447 SER A CA 1
ATOM 3419 C C . SER A 1 447 ? -30.231 3.002 33.608 1.00 51.00 447 SER A C 1
ATOM 3421 O O . SER A 1 447 ? -29.510 3.796 33.008 1.00 51.00 447 SER A O 1
ATOM 3423 N N . LEU A 1 448 ? -30.765 1.926 33.030 1.00 40.81 448 LEU A N 1
ATOM 3424 C CA . LEU A 1 448 ? -30.786 1.731 31.589 1.00 40.81 448 LEU A CA 1
ATOM 3425 C C . LEU A 1 448 ? -31.951 2.563 31.039 1.00 40.81 448 LEU A C 1
ATOM 3427 O O . LEU A 1 448 ? -33.112 2.272 31.330 1.00 40.81 448 LEU A O 1
ATOM 3431 N N . LEU A 1 449 ? -31.651 3.616 30.281 1.00 37.81 449 LEU A N 1
ATOM 3432 C CA . LEU A 1 449 ? -32.653 4.247 29.425 1.00 37.81 449 LEU A CA 1
ATOM 3433 C C . LEU A 1 449 ? -32.850 3.319 28.221 1.00 37.81 449 LEU A C 1
ATOM 3435 O O . LEU A 1 449 ? -31.967 3.225 27.370 1.00 37.81 449 LEU A O 1
ATOM 3439 N N . LEU A 1 450 ? -33.957 2.569 28.251 1.00 34.50 450 LEU A N 1
ATOM 3440 C CA . LEU A 1 450 ? -34.425 1.687 27.175 1.00 34.50 450 LEU A CA 1
ATOM 3441 C C . LEU A 1 450 ? -34.849 2.474 25.934 1.00 34.50 450 LEU A C 1
ATOM 3443 O O . LEU A 1 450 ? -35.508 3.527 26.111 1.00 34.50 450 LEU A O 1
#

Foldseek 3Di:
DAPDFDPPFADLVRHTDHQFQAWEWEDDQQWIWIDGNVPGIDTDRPPDNDQAAASAEADPLAQDDEAEEEDESYEFEYQSHQENYEYAQVPPPDRGGYEYEYEYHAEYEQYYDQVRYQDQEHEHEEYHAQFWDHPPQDPAAGEDHYEYEYDANHEYEYEYEGHQAEYEHYYYAYNEAHAAAPPGYTYQYEYHYYYNYAYAFAYHDVVNLAYAYEHHYEEQWHDPDPGPIGDPNHAAEHEHAAHYHFHFAFDADPLRHGNYARAPAEEYAARYEYEYDHQYAAHAHHEAEWAHLYEYEEEHAEQSHEHEEAAAYQDQFPAAANVRPVVPVLGHRDGDTSDPDHPADPPPVRGNTAYEYAHEHNYEYEYQAAYEHEYYEYEHAYEYEAHDQSDAYEYEYAEYYYEYEYEWEEAVVVPGIHYYHHNHYYYDHYHYHYYYPPPDDDPDDDDDPD